Protein AF-A0A1Y5KCR0-F1 (afdb_monomer_lite)

pLDDT: mean 79.41, std 14.23, range [25.64, 94.62]

Secondary structure (DSSP, 8-state):
--TT-SHHHHHHHHHHHHHHHHHHHHHHHIIIII---THHHHHHHHHHHHHHHHHHHHHHHHHIIIIISS-GGGGSS--HHHHHHHHHHHHHHHHHHHHHHHHHHHHHHHHHHHHHH-SSPPPHHHHHHHHHHHHHHHHHHHHHHHHHHHHHHHHHHHHHHTS-----TT-----SHHHHHHHHHHHHHHHHHHHHHHHHHHHHHTPPPPHHHHHHHHHHHHHHHHHHHHHHHHHHHHHHHHHHHHHHHHHT--TTPPPPPPP---SSHHHHHHHHHHHHHHHHHHHHHHHHHHHHHHHHHHHHHH-------TTEEEEEEEE-SSSS-SEEEEEEEETTTEEEEEEEEESS-SHHHHHHHHHHHHHHHHH--TTS-HHHHHHHHHHHHTTTS-TT--EEEEEEEEETTTTEEEEEEESSEEEEEEETTEEEEEE--SPPBTSSSPP----EEEE--SSEEEEEEE-------S-----S--PPPPEEEEEEEE-S-----SS--

Foldseek 3Di:
DPPCPFLLNVLLVVLVVLLVVVLVVVLCCCCPVVPDDDPVSVVVNVLSVVLSVQLSVQLSVVSCVQGPPPDDPCPPDPDLVNLVVVLCSLQCVLVVQLVSQLVSSLVSVVVSLCVVLPDDPDDPVSVVVSVLVSLLSNLVSNLVSLVSSLVSLVSSQVVLQPRPNQADPPQQADAPVVVLVVLLVSLVSSLVSVLVSQCVVCVVVVHHRDPVVNVVSNVVSVVSSVVSSVSSVVVLVVLVVVLVVLVVCVVVDDPPDDRDQGRQRHSHPSSVSSNVSSVVVVVVVVVVVVVVVVLVVLLVVLCVLQVPQDDPQDQKDKDKDKDALDSAFLWHWDWADAPQSKIKTKTKGKPDHDDLSNVLSSVLSVCCNPPVYHPDAQQRVQQVSLVVSQVVDDPPMFMWMKIWMQRPVQQKIKIKTEDQKKKWKQDPNDIDIDTHPWHTGNDPDGTPIDIDMDGRAFWMKIKMWGDPDDDDPDDDDDDDDPGPHIIMMMMMTGHRDDDDPDDDD

Radius of gyration: 44.04 Å; chains: 1; bounding box: 104×64×116 Å

Sequence (505 aa):
MSLFSGPGNRLVVLYALILAAVSAGMLLSSKYVVGHEGDELQTLVAVVLAGHAGILLLLCLFTFQRLENRGPEELQHKSMDAELRQWKLLTGFPKQLLWFTFISSMAVAQICHMILLGLPPWSMDTANQYAQSTLSNLTTYLALGLIFYSTARWVLRPFIMELRLYRHEDIRFKSATWSFILAAVCGQVYMLLRLVRYAGTARREGDSPDFVTFAAIGVIVSVVTLIVVYGMSRYLFRDIERLTEGLRELAGFRRGELLRHLPIGSPYEAGELTLAFNALQGRFEREYARLDRDIQLAVQVQQQLLSNLQPALGDWRFNGECRRATEVGGGFYDVIPLDGGRAAIVAGCVTGNGLPSALVMSSVLMLLRSRMQDAATAGEWLTRLDQECKPIMQEDMRVHIGIGMIDNDRETLHVAMAGQMQLLLEHNGSTSGTESGAEPLGRRSPASVTEKIYPLAGACRVTLQMTEGGDVSAGEALDDAMFPEDSSSITACRNGEGKRHEEEQ

Structure (mmCIF, N/CA/C/O backbone):
data_AF-A0A1Y5KCR0-F1
#
_entry.id   AF-A0A1Y5KCR0-F1
#
loop_
_atom_site.group_PDB
_atom_site.id
_atom_site.type_symbol
_atom_site.label_atom_id
_atom_site.label_alt_id
_atom_site.label_comp_id
_atom_site.label_asym_id
_atom_site.label_entity_id
_atom_site.label_seq_id
_atom_site.pdbx_PDB_ins_code
_atom_site.Cartn_x
_atom_site.Cartn_y
_atom_site.Cartn_z
_atom_site.occupancy
_atom_site.B_iso_or_equiv
_atom_site.auth_seq_id
_atom_site.auth_comp_id
_atom_site.auth_asym_id
_atom_site.auth_atom_id
_atom_site.pdbx_PDB_model_num
ATOM 1 N N . MET A 1 1 ? -4.896 -15.343 -32.931 1.00 37.91 1 MET A N 1
ATOM 2 C CA . MET A 1 1 ? -4.347 -13.983 -32.699 1.00 37.91 1 MET A CA 1
ATOM 3 C C . MET A 1 1 ? -3.369 -13.953 -31.503 1.00 37.91 1 MET A C 1
ATOM 5 O O . MET A 1 1 ? -3.253 -12.940 -30.831 1.00 37.91 1 MET A O 1
ATOM 9 N N . SER A 1 2 ? -2.646 -15.056 -31.243 1.00 44.97 2 SER A N 1
ATOM 10 C CA . SER A 1 2 ? -1.798 -15.285 -30.054 1.00 44.97 2 SER A CA 1
ATOM 11 C C . SER A 1 2 ? -0.287 -15.293 -30.341 1.00 44.97 2 SER A C 1
ATOM 13 O O . SER A 1 2 ? 0.502 -15.465 -29.425 1.00 44.97 2 SER A O 1
ATOM 15 N N . LEU A 1 3 ? 0.134 -15.061 -31.590 1.00 34.66 3 LEU A N 1
ATOM 16 C CA . LEU A 1 3 ? 1.551 -15.026 -31.987 1.00 34.66 3 LEU A CA 1
ATOM 17 C C . LEU A 1 3 ? 2.279 -13.719 -31.597 1.00 34.66 3 LEU A C 1
ATOM 19 O O . LEU A 1 3 ? 3.486 -13.632 -31.762 1.00 34.66 3 LEU A O 1
ATOM 23 N N . PHE A 1 4 ? 1.588 -12.716 -31.036 1.00 43.81 4 PHE A N 1
ATOM 24 C CA . PHE A 1 4 ? 2.169 -11.415 -30.642 1.00 43.81 4 PHE A CA 1
ATOM 25 C C . PHE A 1 4 ? 2.034 -11.083 -29.141 1.00 43.81 4 PHE A C 1
ATOM 27 O O . PHE A 1 4 ? 2.251 -9.939 -28.733 1.00 43.81 4 PHE A O 1
ATOM 34 N N . SER A 1 5 ? 1.642 -12.040 -28.294 1.00 61.00 5 SER A N 1
ATOM 35 C CA . SER A 1 5 ? 1.372 -11.758 -26.874 1.00 61.00 5 SER A CA 1
ATOM 36 C C . SER A 1 5 ? 2.635 -11.655 -26.010 1.00 61.00 5 SER A C 1
ATOM 38 O O . SER A 1 5 ? 2.619 -10.926 -25.020 1.00 61.00 5 SER A O 1
ATOM 40 N N . GLY A 1 6 ? 3.725 -12.331 -26.385 1.00 70.44 6 GLY A N 1
ATOM 41 C CA . GLY A 1 6 ? 4.962 -12.372 -25.604 1.00 70.44 6 GLY A CA 1
ATOM 42 C C . GLY A 1 6 ? 5.768 -11.059 -25.624 1.00 70.44 6 GLY A C 1
ATOM 43 O O . GLY A 1 6 ? 5.741 -10.326 -26.620 1.00 70.44 6 GLY A O 1
ATOM 44 N N . PRO A 1 7 ? 6.535 -10.757 -24.555 1.00 79.38 7 PRO A N 1
ATOM 45 C CA . PRO A 1 7 ? 7.378 -9.561 -24.487 1.00 79.38 7 PRO A CA 1
ATOM 46 C C . PRO A 1 7 ? 8.436 -9.523 -25.601 1.00 79.38 7 PRO A C 1
ATOM 48 O O . PRO A 1 7 ? 8.707 -8.451 -26.140 1.00 79.38 7 PRO A O 1
ATOM 51 N N . GLY A 1 8 ? 8.988 -10.682 -25.987 1.00 81.44 8 GLY A N 1
ATOM 52 C CA . GLY A 1 8 ? 9.976 -10.809 -27.065 1.00 81.44 8 GLY A CA 1
ATOM 53 C C . GLY A 1 8 ? 9.437 -10.352 -28.422 1.00 81.44 8 GLY A C 1
ATOM 54 O O . GLY A 1 8 ? 10.036 -9.491 -29.063 1.00 81.44 8 GLY A O 1
ATOM 55 N N . ASN A 1 9 ? 8.252 -10.822 -28.817 1.00 82.94 9 ASN A N 1
ATOM 56 C CA . ASN A 1 9 ? 7.670 -10.485 -30.122 1.00 82.94 9 ASN A CA 1
ATOM 57 C C . ASN A 1 9 ? 7.330 -8.995 -30.246 1.00 82.94 9 ASN A C 1
ATOM 59 O O . ASN A 1 9 ? 7.557 -8.396 -31.297 1.00 82.94 9 ASN A O 1
ATOM 63 N N . ARG A 1 10 ? 6.858 -8.362 -29.161 1.00 85.69 10 ARG A N 1
ATOM 64 C CA . ARG A 1 10 ? 6.627 -6.906 -29.137 1.00 85.69 10 ARG A CA 1
ATOM 65 C C . ARG A 1 10 ? 7.921 -6.119 -29.342 1.00 85.69 10 ARG A C 1
ATOM 67 O O . ARG A 1 10 ? 7.921 -5.128 -30.068 1.00 85.69 10 ARG A O 1
ATOM 74 N N . LEU A 1 11 ? 9.016 -6.566 -28.726 1.00 87.56 11 LEU A N 1
ATOM 75 C CA . LEU A 1 11 ? 10.331 -5.947 -28.890 1.00 87.56 11 LEU A CA 1
ATOM 76 C C . LEU A 1 11 ? 10.858 -6.092 -30.317 1.00 87.56 11 LEU A C 1
ATOM 78 O O . LEU A 1 11 ? 11.296 -5.101 -30.888 1.00 87.56 11 LEU A O 1
ATOM 82 N N . VAL A 1 12 ? 10.755 -7.282 -30.913 1.00 88.88 12 VAL A N 1
ATOM 83 C CA . VAL A 1 12 ? 11.225 -7.545 -32.285 1.00 88.88 12 VAL A CA 1
ATOM 84 C C . VAL A 1 12 ? 10.541 -6.631 -33.305 1.00 88.88 12 VAL A C 1
ATOM 86 O O . VAL A 1 12 ? 11.217 -6.029 -34.140 1.00 88.88 12 VAL A O 1
ATOM 89 N N . VAL A 1 13 ? 9.218 -6.459 -33.202 1.00 89.06 13 VAL A N 1
ATOM 90 C CA . VAL A 1 13 ? 8.469 -5.536 -34.074 1.00 89.06 13 VAL A CA 1
ATOM 91 C C . VAL A 1 13 ? 8.974 -4.099 -33.915 1.00 89.06 13 VAL A C 1
ATOM 93 O O . VAL A 1 13 ? 9.194 -3.403 -34.905 1.00 89.06 13 VAL A O 1
ATOM 96 N N . LEU A 1 14 ? 9.210 -3.656 -32.679 1.00 89.19 14 LEU A N 1
ATOM 97 C CA . LEU A 1 14 ? 9.717 -2.310 -32.413 1.00 89.19 14 LEU A CA 1
ATOM 98 C C . LEU A 1 14 ? 11.161 -2.122 -32.889 1.00 89.19 14 LEU A C 1
ATOM 100 O O . LEU A 1 14 ? 11.479 -1.051 -33.402 1.00 89.19 14 LEU A O 1
ATOM 104 N N . TYR A 1 15 ? 12.019 -3.142 -32.795 1.00 91.94 15 TYR A N 1
ATOM 105 C CA . TYR A 1 15 ? 13.370 -3.089 -33.358 1.00 91.94 15 TYR A CA 1
ATOM 106 C C . 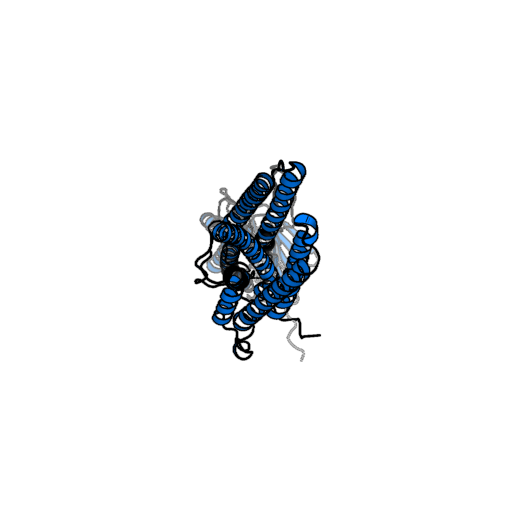TYR A 1 15 ? 13.337 -2.857 -34.863 1.00 91.94 15 TYR A C 1
ATOM 108 O O . TYR A 1 15 ? 14.038 -1.972 -35.352 1.00 91.94 15 TYR A O 1
ATOM 116 N N . ALA A 1 16 ? 12.492 -3.601 -35.581 1.00 89.81 16 ALA A N 1
ATOM 117 C CA . ALA A 1 16 ? 12.332 -3.449 -37.021 1.00 89.81 16 ALA A CA 1
ATOM 118 C C . ALA A 1 16 ? 11.836 -2.042 -37.392 1.00 89.81 16 ALA A C 1
ATOM 120 O O . ALA A 1 16 ? 12.408 -1.410 -38.277 1.00 89.81 16 ALA A O 1
ATOM 121 N N . LEU A 1 17 ? 10.832 -1.516 -36.680 1.00 90.56 17 LEU A N 1
ATOM 122 C CA . LEU A 1 17 ? 10.302 -0.167 -36.921 1.00 90.56 17 LEU A CA 1
ATOM 123 C C . LEU A 1 17 ? 11.338 0.931 -36.646 1.00 90.56 17 LEU A C 1
ATOM 125 O O . LEU A 1 17 ? 11.496 1.845 -37.454 1.00 90.56 17 LEU A O 1
ATOM 129 N N . ILE A 1 18 ? 12.064 0.837 -35.529 1.00 88.56 18 ILE A N 1
ATOM 130 C CA . ILE A 1 18 ? 13.088 1.820 -35.156 1.00 88.56 18 ILE A CA 1
ATOM 131 C C . ILE A 1 18 ? 14.251 1.780 -36.155 1.00 88.56 18 ILE A C 1
ATOM 133 O O . ILE A 1 18 ? 14.658 2.830 -36.645 1.00 88.56 18 ILE A O 1
ATOM 137 N N . LEU A 1 19 ? 14.759 0.594 -36.509 1.00 88.31 19 LEU A N 1
ATOM 138 C CA . LEU A 1 19 ? 15.845 0.461 -37.490 1.00 88.31 19 LEU A CA 1
ATOM 139 C C . LEU A 1 19 ? 15.413 0.916 -38.888 1.00 88.31 19 LEU A C 1
ATOM 141 O O . LEU A 1 19 ? 16.214 1.536 -39.585 1.00 88.31 19 LEU A O 1
ATOM 145 N N . ALA A 1 20 ? 14.162 0.671 -39.290 1.00 86.81 20 ALA A N 1
ATOM 146 C CA . ALA A 1 20 ? 13.624 1.174 -40.552 1.00 86.81 20 ALA A CA 1
ATOM 147 C C . ALA A 1 20 ? 13.562 2.709 -40.570 1.00 86.81 20 ALA A C 1
ATOM 149 O O . ALA A 1 20 ? 14.002 3.327 -41.539 1.00 86.81 20 ALA A O 1
ATOM 150 N N . ALA A 1 21 ? 13.093 3.332 -39.483 1.00 83.75 21 ALA A N 1
ATOM 151 C CA . ALA A 1 21 ? 13.064 4.787 -39.350 1.00 83.75 21 ALA A CA 1
ATOM 152 C C . ALA A 1 21 ? 14.477 5.397 -39.363 1.00 83.75 21 ALA A C 1
ATOM 154 O O . ALA A 1 21 ? 14.711 6.401 -40.036 1.00 83.75 21 ALA A O 1
ATOM 155 N N . VAL A 1 22 ? 15.434 4.769 -38.670 1.00 84.00 22 VAL A N 1
ATOM 156 C CA . VAL A 1 22 ? 16.845 5.190 -38.671 1.00 84.00 22 VAL A CA 1
ATOM 157 C C . VAL A 1 22 ? 17.453 5.054 -40.065 1.00 84.00 22 VAL A C 1
ATOM 159 O O . VAL A 1 22 ? 18.059 6.007 -40.548 1.00 84.00 22 VAL A O 1
ATOM 162 N N . SER A 1 23 ? 17.228 3.928 -40.745 1.00 83.81 23 SER A N 1
ATOM 163 C CA . SER A 1 23 ? 17.710 3.703 -42.114 1.00 83.81 23 SER A CA 1
ATOM 164 C C . SER A 1 23 ? 17.145 4.752 -43.071 1.00 83.81 23 SER A C 1
ATOM 166 O O . SER A 1 23 ? 17.901 5.388 -43.800 1.00 83.81 23 SER A O 1
ATOM 168 N N . ALA A 1 24 ? 15.834 5.010 -43.022 1.00 80.19 24 ALA A N 1
ATOM 169 C CA . ALA A 1 24 ? 15.195 6.044 -43.831 1.00 80.19 24 ALA A CA 1
ATOM 170 C C . ALA A 1 24 ? 15.790 7.435 -43.555 1.00 80.19 24 ALA A C 1
ATOM 172 O O . ALA A 1 24 ? 16.107 8.163 -44.495 1.00 80.19 24 ALA A O 1
ATOM 173 N N . GLY A 1 25 ? 16.008 7.781 -42.282 1.00 74.56 25 GLY A N 1
ATOM 174 C CA . GLY A 1 25 ? 16.645 9.036 -41.884 1.00 74.56 25 GLY A CA 1
ATOM 175 C C . GLY A 1 25 ? 18.083 9.174 -42.395 1.00 74.56 25 GLY A C 1
ATOM 176 O O . GLY A 1 25 ? 18.458 10.241 -42.883 1.00 74.56 25 GLY A O 1
ATOM 177 N N . MET A 1 26 ? 18.879 8.101 -42.341 1.00 75.00 26 MET A N 1
ATOM 178 C CA . MET A 1 26 ? 20.247 8.088 -42.874 1.00 75.00 26 MET A CA 1
ATOM 179 C C . MET A 1 26 ? 20.267 8.266 -44.397 1.00 75.00 26 MET A C 1
ATOM 181 O O . MET A 1 26 ? 21.070 9.048 -44.904 1.00 75.00 26 MET A O 1
ATOM 185 N N . LEU A 1 27 ? 19.359 7.607 -45.121 1.00 76.19 27 LEU A N 1
ATOM 186 C CA . LEU A 1 27 ? 19.259 7.710 -46.581 1.00 76.19 27 LEU A CA 1
ATOM 187 C C . LEU A 1 27 ? 18.767 9.089 -47.039 1.00 76.19 27 LEU A C 1
ATOM 189 O O . LEU A 1 27 ? 19.329 9.664 -47.969 1.00 76.19 27 LEU A O 1
ATOM 193 N N . LEU A 1 28 ? 17.768 9.652 -46.351 1.00 71.56 28 LEU A N 1
ATOM 194 C CA . LEU A 1 28 ? 17.304 11.024 -46.575 1.00 71.56 28 LEU A CA 1
ATOM 195 C C . LEU A 1 28 ? 18.429 12.031 -46.326 1.00 71.56 28 LEU A C 1
ATOM 197 O O . LEU A 1 28 ? 18.656 12.915 -47.148 1.00 71.56 28 LEU A O 1
ATOM 201 N N . SER A 1 29 ? 19.169 11.869 -45.226 1.00 67.50 29 SER A N 1
ATOM 202 C CA . SER A 1 29 ? 20.316 12.725 -44.927 1.00 67.50 29 SER A CA 1
ATOM 203 C C . SER A 1 29 ? 21.402 12.606 -45.994 1.00 67.50 29 SER A C 1
ATOM 205 O O . SER A 1 29 ? 21.950 13.620 -46.407 1.00 67.50 29 SER A O 1
ATOM 207 N N . SER A 1 30 ? 21.723 11.402 -46.463 1.00 67.44 30 SER A N 1
ATOM 208 C CA . SER A 1 30 ? 22.739 11.222 -47.503 1.00 67.44 30 SER A CA 1
ATOM 209 C C . SER A 1 30 ? 22.331 11.878 -48.825 1.00 67.44 30 SER A C 1
ATOM 211 O O . SER A 1 30 ? 23.123 12.620 -49.403 1.00 67.44 30 SER A O 1
ATOM 213 N N . LYS A 1 31 ? 21.079 11.685 -49.256 1.00 69.19 31 LYS A N 1
ATOM 214 C CA . LYS A 1 31 ? 20.574 12.244 -50.513 1.00 69.19 31 LYS A CA 1
ATOM 215 C C . LYS A 1 31 ? 20.483 13.772 -50.488 1.00 69.19 31 LYS A C 1
ATOM 217 O O . LYS A 1 31 ? 20.908 14.418 -51.436 1.00 69.19 31 LYS A O 1
ATOM 222 N N . TYR A 1 32 ? 19.921 14.349 -49.425 1.00 63.19 32 TYR A N 1
ATOM 223 C CA . TYR A 1 32 ? 19.581 15.778 -49.394 1.00 63.19 32 TYR A CA 1
ATOM 224 C C . TYR A 1 32 ? 20.614 16.667 -48.694 1.00 63.19 32 TYR A C 1
ATOM 226 O O . TYR A 1 32 ? 20.618 17.867 -48.939 1.00 63.19 32 TYR A O 1
ATOM 234 N N . VAL A 1 33 ? 21.465 16.114 -47.821 1.00 58.00 33 VAL A N 1
ATOM 235 C CA . VAL A 1 33 ? 22.471 16.895 -47.071 1.00 58.00 33 VAL A CA 1
ATOM 236 C C . VAL A 1 33 ? 23.876 16.701 -47.634 1.00 58.00 33 VAL A C 1
ATOM 238 O O . VAL A 1 33 ? 24.657 17.641 -47.624 1.00 58.00 33 VAL A O 1
ATOM 241 N N . VAL A 1 34 ? 24.210 15.497 -48.114 1.00 59.44 34 VAL A N 1
ATOM 242 C CA . VAL A 1 34 ? 25.560 15.179 -48.629 1.00 59.44 34 VAL A CA 1
ATOM 243 C C . VAL A 1 34 ? 25.614 15.204 -50.163 1.00 59.44 34 VAL A C 1
ATOM 245 O O . VAL A 1 34 ? 26.695 15.300 -50.727 1.00 59.44 34 VAL A O 1
ATOM 248 N N . GLY A 1 35 ? 24.469 15.127 -50.851 1.00 60.06 35 GLY A N 1
ATOM 249 C CA . GLY A 1 35 ? 24.394 15.278 -52.309 1.00 60.06 35 GLY A CA 1
ATOM 250 C C . GLY A 1 35 ? 24.935 14.091 -53.115 1.00 60.06 35 GLY A C 1
ATOM 251 O O . GLY A 1 35 ? 25.392 14.286 -54.234 1.00 60.06 35 GLY A O 1
ATOM 252 N N . HIS A 1 36 ? 24.915 12.866 -52.571 1.00 69.56 36 HIS A N 1
ATOM 253 C CA . HIS A 1 36 ? 25.291 11.670 -53.345 1.00 69.56 36 HIS A CA 1
ATOM 254 C C . HIS A 1 36 ? 24.271 11.393 -54.468 1.00 69.56 36 HIS A C 1
ATOM 256 O O . HIS A 1 36 ? 23.070 11.291 -54.199 1.00 69.56 36 HIS A O 1
ATOM 262 N N . GLU A 1 37 ? 24.748 11.188 -55.700 1.00 69.12 37 GLU A N 1
ATOM 263 C CA . GLU A 1 37 ? 23.933 10.874 -56.886 1.00 69.12 37 GLU A CA 1
ATOM 264 C C . GLU A 1 37 ? 24.413 9.588 -57.596 1.00 69.12 37 GLU A C 1
ATOM 266 O O . GLU A 1 37 ? 25.559 9.167 -57.459 1.00 69.12 37 GLU A O 1
ATOM 271 N N . GLY A 1 38 ? 23.526 8.936 -58.359 1.00 73.75 38 GLY A N 1
ATOM 272 C CA . GLY A 1 38 ? 23.877 7.783 -59.205 1.00 73.75 38 GLY A CA 1
ATOM 273 C C . GLY A 1 38 ? 24.263 6.499 -58.447 1.00 73.75 38 GLY A C 1
ATOM 274 O O . GLY A 1 38 ? 23.586 6.097 -57.496 1.00 73.75 38 GLY A O 1
ATOM 275 N N . ASP A 1 39 ? 25.331 5.831 -58.899 1.00 72.06 39 ASP A N 1
ATOM 276 C CA . ASP A 1 39 ? 25.795 4.518 -58.402 1.00 72.06 39 ASP A CA 1
ATOM 277 C C . ASP A 1 39 ? 26.316 4.550 -56.952 1.00 72.06 39 ASP A C 1
ATOM 279 O O . ASP A 1 39 ? 26.211 3.556 -56.221 1.00 72.06 39 ASP A O 1
ATOM 283 N N . GLU A 1 40 ? 26.821 5.697 -56.488 1.00 69.31 40 GLU A N 1
ATOM 284 C CA . GLU A 1 40 ? 27.283 5.868 -55.104 1.00 69.31 40 GLU A CA 1
ATOM 285 C C . GLU A 1 40 ? 26.123 5.770 -54.106 1.00 69.31 40 GLU A C 1
ATOM 287 O O . GLU A 1 40 ? 26.243 5.126 -53.059 1.00 69.31 40 GLU A O 1
ATOM 292 N N . LEU A 1 41 ? 24.960 6.331 -54.457 1.00 74.25 41 LEU A N 1
ATOM 293 C CA . LEU A 1 41 ? 23.759 6.246 -53.631 1.00 74.25 41 LEU A CA 1
ATOM 294 C C . LEU A 1 41 ? 23.221 4.807 -53.579 1.00 74.25 41 LEU A C 1
ATOM 296 O O . LEU A 1 41 ? 22.807 4.353 -52.513 1.00 74.25 41 LEU A O 1
ATOM 300 N N . GLN A 1 42 ? 23.259 4.066 -54.694 1.00 78.19 42 GLN A N 1
ATOM 301 C CA . GLN A 1 42 ? 22.817 2.664 -54.726 1.00 78.19 42 GLN A CA 1
ATOM 302 C C . GLN A 1 42 ? 23.704 1.765 -53.859 1.00 78.19 42 GLN A C 1
ATOM 304 O O . GLN A 1 42 ? 23.197 0.957 -53.074 1.00 78.19 42 GLN A O 1
ATOM 309 N N . THR A 1 43 ? 25.022 1.951 -53.947 1.00 78.56 43 THR A N 1
ATOM 310 C CA . THR A 1 43 ? 25.995 1.208 -53.137 1.00 78.56 43 THR A CA 1
ATOM 311 C C . THR A 1 43 ? 25.812 1.513 -51.649 1.00 78.56 43 THR A C 1
ATOM 313 O O . THR A 1 43 ? 25.761 0.597 -50.825 1.00 78.56 43 THR A O 1
ATOM 316 N N . LEU A 1 44 ? 25.616 2.787 -51.292 1.00 75.00 44 LEU A N 1
ATOM 317 C CA . LEU A 1 44 ? 25.359 3.198 -49.912 1.00 75.00 44 LEU A CA 1
ATOM 318 C C . LEU A 1 44 ? 24.046 2.618 -49.363 1.00 75.00 44 LEU A C 1
ATOM 320 O O . LEU A 1 44 ? 24.023 2.122 -48.236 1.00 75.00 44 LEU A O 1
ATOM 324 N N . VAL A 1 45 ? 22.967 2.634 -50.153 1.00 81.25 45 VAL A N 1
ATOM 325 C CA . VAL A 1 45 ? 21.674 2.033 -49.777 1.00 81.25 45 VAL A CA 1
ATOM 326 C C . VAL A 1 45 ? 21.836 0.547 -49.467 1.00 81.25 45 VAL A C 1
ATOM 328 O O . VAL A 1 45 ? 21.370 0.090 -48.420 1.00 81.25 45 VAL A O 1
ATOM 331 N N . ALA A 1 46 ? 22.528 -0.198 -50.333 1.00 82.69 46 ALA A N 1
ATOM 332 C CA . ALA A 1 46 ? 22.757 -1.626 -50.140 1.00 82.69 46 ALA A CA 1
ATOM 333 C C . ALA A 1 46 ? 23.544 -1.911 -48.849 1.00 82.69 46 ALA A C 1
ATOM 335 O O . ALA A 1 46 ? 23.142 -2.770 -48.061 1.00 82.69 46 ALA A O 1
ATOM 336 N N . VAL A 1 47 ? 24.614 -1.152 -48.586 1.00 81.31 47 VAL A N 1
ATOM 337 C CA . VAL A 1 47 ? 25.446 -1.310 -47.380 1.00 81.31 47 VAL A CA 1
ATOM 338 C C . VAL A 1 47 ? 24.671 -0.963 -46.104 1.00 81.31 47 VAL A C 1
ATOM 340 O O . VAL A 1 47 ? 24.740 -1.707 -45.123 1.00 81.31 47 VAL A O 1
ATOM 343 N N . VAL A 1 48 ? 23.901 0.132 -46.104 1.00 80.44 48 VAL A N 1
ATOM 344 C CA . VAL A 1 48 ? 23.104 0.557 -44.939 1.00 80.44 48 VAL A CA 1
ATOM 345 C C . VAL A 1 48 ? 22.030 -0.478 -44.613 1.00 80.44 48 VAL A C 1
ATOM 347 O O . VAL A 1 48 ? 21.909 -0.875 -43.451 1.00 80.44 48 VAL A O 1
ATOM 350 N N . LEU A 1 49 ? 21.283 -0.950 -45.614 1.00 85.88 49 LEU A N 1
ATOM 351 C CA . LEU A 1 49 ? 20.233 -1.952 -45.414 1.00 85.88 49 LEU A CA 1
ATOM 352 C C . LEU A 1 49 ? 20.807 -3.299 -44.960 1.00 85.88 49 LEU A C 1
ATOM 354 O O . LEU A 1 49 ? 20.276 -3.889 -44.019 1.00 85.88 49 LEU A O 1
ATOM 358 N N . ALA A 1 50 ? 21.912 -3.758 -45.557 1.00 86.88 50 ALA A N 1
ATOM 359 C CA . ALA A 1 50 ? 22.581 -4.994 -45.147 1.00 86.88 50 ALA A CA 1
ATOM 360 C C . ALA A 1 50 ? 23.099 -4.913 -43.700 1.00 86.88 50 ALA A C 1
ATOM 362 O O . ALA A 1 50 ? 22.883 -5.834 -42.909 1.00 86.88 50 ALA A O 1
ATOM 363 N N . GLY A 1 51 ? 23.714 -3.786 -43.321 1.00 85.56 51 GLY A N 1
ATOM 364 C CA . GLY A 1 51 ? 24.178 -3.547 -41.953 1.00 85.56 51 GLY A CA 1
ATOM 365 C C . GLY A 1 51 ? 23.036 -3.553 -40.930 1.00 85.56 51 GLY A C 1
ATOM 366 O O . GLY A 1 51 ? 23.121 -4.242 -39.913 1.00 85.56 51 GLY A O 1
ATOM 367 N N . HIS A 1 52 ? 21.934 -2.850 -41.213 1.00 88.19 52 HIS A N 1
ATOM 368 C CA . HIS A 1 52 ? 20.768 -2.803 -40.320 1.00 88.19 52 HIS A CA 1
ATOM 369 C C . HIS A 1 52 ? 20.027 -4.145 -40.246 1.00 88.19 52 HIS A C 1
ATOM 371 O O . HIS A 1 52 ? 19.547 -4.506 -39.171 1.00 88.19 52 HIS A O 1
ATOM 377 N N . ALA A 1 53 ? 19.979 -4.916 -41.337 1.00 89.50 53 ALA A N 1
ATOM 378 C CA . ALA A 1 53 ? 19.449 -6.279 -41.326 1.00 89.50 53 ALA A CA 1
ATOM 379 C C . ALA A 1 53 ? 20.290 -7.207 -40.431 1.00 89.50 53 ALA A C 1
ATOM 381 O O . ALA A 1 53 ? 19.732 -7.968 -39.637 1.00 89.50 53 ALA A O 1
ATOM 382 N N . GLY A 1 54 ? 21.622 -7.094 -40.490 1.00 90.06 54 GLY A N 1
ATOM 383 C CA . GLY A 1 54 ? 22.530 -7.808 -39.588 1.00 90.06 54 GLY A CA 1
ATOM 384 C C . GLY A 1 54 ? 22.310 -7.438 -38.117 1.00 90.06 54 GLY A C 1
ATOM 385 O O . GLY A 1 54 ? 22.188 -8.322 -37.268 1.00 90.06 54 GLY A O 1
ATOM 386 N N . ILE A 1 55 ? 22.178 -6.141 -37.814 1.00 90.94 55 ILE A N 1
ATOM 387 C CA . ILE A 1 55 ? 21.871 -5.656 -36.457 1.00 90.94 55 ILE A CA 1
ATOM 388 C C . ILE A 1 55 ? 20.515 -6.193 -35.980 1.00 90.94 55 ILE A C 1
ATOM 390 O O . ILE A 1 55 ? 20.419 -6.691 -34.859 1.00 90.94 55 ILE A O 1
ATOM 394 N N . LEU A 1 56 ? 19.477 -6.149 -36.821 1.00 92.94 56 LEU A N 1
ATOM 395 C CA . LEU A 1 56 ? 18.153 -6.673 -36.482 1.00 92.94 56 LEU A CA 1
ATOM 396 C C . LEU A 1 56 ? 18.217 -8.163 -36.119 1.00 92.94 56 LEU A C 1
ATOM 398 O O . LEU A 1 56 ? 17.649 -8.564 -35.103 1.00 92.94 56 LEU A O 1
ATOM 402 N N . LEU A 1 57 ? 18.942 -8.970 -36.900 1.00 93.44 57 LEU A N 1
ATOM 403 C CA . LEU A 1 57 ? 19.118 -10.399 -36.633 1.00 93.44 57 LEU A CA 1
ATOM 404 C C . LEU A 1 57 ? 19.835 -10.642 -35.297 1.00 93.44 57 LEU A C 1
ATOM 406 O O . LEU A 1 57 ? 19.380 -11.466 -34.500 1.00 93.44 57 LEU A O 1
ATOM 410 N N . LEU A 1 58 ? 20.902 -9.888 -35.012 1.00 93.81 58 LEU A N 1
ATOM 411 C CA . LEU A 1 58 ? 21.618 -9.963 -33.734 1.00 93.81 58 LEU A CA 1
ATOM 412 C C . LEU A 1 58 ? 20.712 -9.602 -32.548 1.00 93.81 58 LEU A C 1
ATOM 414 O O . LEU A 1 58 ? 20.724 -10.302 -31.535 1.00 93.81 58 LEU A O 1
ATOM 418 N N . LEU A 1 59 ? 19.901 -8.547 -32.670 1.00 92.88 59 LEU A N 1
ATOM 419 C CA . LEU A 1 59 ? 18.958 -8.130 -31.626 1.00 92.88 59 LEU A CA 1
ATOM 420 C C . LEU A 1 59 ? 17.848 -9.162 -31.396 1.00 92.88 59 LEU A C 1
ATOM 422 O O . LEU A 1 59 ? 17.475 -9.413 -30.244 1.00 92.88 59 LEU A O 1
ATOM 426 N N . CYS A 1 60 ? 17.343 -9.782 -32.465 1.00 91.50 60 CYS A N 1
ATOM 427 C CA . CYS A 1 60 ? 16.354 -10.856 -32.376 1.00 91.50 60 CYS A CA 1
ATOM 428 C C . CYS A 1 60 ? 16.936 -12.075 -31.653 1.00 91.50 60 CYS A C 1
ATOM 430 O O . CYS A 1 60 ? 16.340 -12.546 -30.686 1.00 91.50 60 CYS A O 1
ATOM 432 N N . LEU A 1 61 ? 18.130 -12.529 -32.053 1.00 91.69 61 LEU A N 1
ATOM 433 C CA . LEU A 1 61 ? 18.809 -13.663 -31.422 1.00 91.69 61 LEU A CA 1
ATOM 434 C C . LEU A 1 61 ? 19.089 -13.396 -29.937 1.00 91.69 61 LEU A C 1
ATOM 436 O O . LEU A 1 61 ? 18.797 -14.237 -29.085 1.00 91.69 61 LEU A O 1
ATOM 440 N N . PHE A 1 62 ? 19.600 -12.204 -29.619 1.00 91.94 62 PHE A N 1
ATOM 441 C CA . PHE A 1 62 ? 19.860 -11.776 -28.247 1.00 91.94 62 PHE A CA 1
ATOM 442 C C . PHE A 1 62 ? 18.587 -11.782 -27.389 1.00 91.94 62 PHE A C 1
ATOM 444 O O . PHE A 1 62 ? 18.594 -12.262 -26.252 1.00 91.94 62 PHE A O 1
ATOM 451 N N . THR A 1 63 ? 17.480 -11.277 -27.938 1.00 90.38 63 THR A N 1
ATOM 452 C CA . THR A 1 63 ? 16.191 -11.211 -27.236 1.00 90.38 63 THR A CA 1
ATOM 453 C C . THR A 1 63 ? 15.600 -12.604 -27.028 1.00 90.38 63 THR A C 1
ATOM 455 O O . THR A 1 63 ? 15.187 -12.914 -25.911 1.00 90.38 63 THR A O 1
ATOM 458 N N . PHE A 1 64 ? 15.635 -13.466 -28.046 1.00 87.25 64 PHE A N 1
ATOM 459 C CA . PHE A 1 64 ? 15.153 -14.847 -27.969 1.00 87.25 64 PHE A CA 1
ATOM 460 C C . PHE A 1 64 ? 15.904 -15.657 -26.899 1.00 87.25 64 PHE A C 1
ATOM 462 O O . PHE A 1 64 ? 15.289 -16.255 -26.014 1.00 87.25 64 PHE A O 1
ATOM 469 N N . GLN A 1 65 ? 17.242 -15.596 -26.898 1.00 86.50 65 GLN A N 1
ATOM 470 C CA . GLN A 1 65 ? 18.078 -16.297 -25.913 1.00 86.50 65 GLN A CA 1
ATOM 471 C C . GLN A 1 65 ? 17.818 -15.850 -24.468 1.00 86.50 65 GLN A C 1
ATOM 473 O O . GLN A 1 65 ? 17.969 -16.644 -23.538 1.00 86.50 65 GLN A O 1
ATOM 478 N N . ARG A 1 66 ? 17.456 -14.579 -24.260 1.00 86.00 66 ARG A N 1
ATOM 479 C CA . ARG A 1 66 ? 17.266 -14.000 -22.923 1.00 86.00 66 ARG A CA 1
ATOM 480 C C . ARG A 1 66 ? 15.835 -14.083 -22.409 1.00 86.00 66 ARG A C 1
ATOM 482 O O . ARG A 1 66 ? 15.677 -14.282 -21.208 1.00 86.00 66 ARG A O 1
ATOM 489 N N . LEU A 1 67 ? 14.830 -13.884 -23.261 1.00 81.75 67 LEU A N 1
ATOM 490 C CA . LEU A 1 67 ? 13.429 -13.759 -22.841 1.00 81.75 67 LEU A CA 1
ATOM 491 C C . LEU A 1 67 ? 12.571 -14.990 -23.157 1.00 81.75 67 LEU A C 1
ATOM 493 O O . LEU A 1 67 ? 11.583 -15.196 -22.461 1.00 81.75 67 LEU A O 1
ATOM 497 N N . GLU A 1 68 ? 12.913 -15.783 -24.175 1.00 71.75 68 GLU A N 1
ATOM 498 C CA . GLU A 1 68 ? 12.001 -16.794 -24.741 1.00 71.75 68 GLU A CA 1
ATOM 499 C C . GLU A 1 68 ? 12.499 -18.234 -24.544 1.00 71.75 68 GLU A C 1
ATOM 501 O O . GLU A 1 68 ? 11.702 -19.150 -24.373 1.00 71.75 68 GLU A O 1
ATOM 506 N N . ASN A 1 69 ? 13.816 -18.440 -24.438 1.00 60.53 69 ASN A N 1
ATOM 507 C CA . ASN A 1 69 ? 14.430 -19.768 -24.306 1.00 60.53 69 ASN A CA 1
ATOM 508 C C . ASN A 1 69 ? 14.373 -20.377 -22.880 1.00 60.53 69 ASN A C 1
ATOM 510 O O . ASN A 1 69 ? 15.233 -21.174 -22.505 1.00 60.53 69 ASN A O 1
ATOM 514 N N . ARG A 1 70 ? 13.393 -19.988 -22.053 1.00 57.38 70 ARG A N 1
ATOM 515 C CA . ARG A 1 70 ? 13.134 -20.591 -20.731 1.00 57.38 70 ARG A CA 1
ATOM 516 C C . ARG A 1 70 ? 11.728 -21.189 -20.739 1.00 57.38 70 ARG A C 1
ATOM 518 O O . ARG A 1 70 ? 10.747 -20.455 -20.773 1.00 57.38 70 ARG A O 1
ATOM 525 N N . GLY A 1 71 ? 11.669 -22.519 -20.825 1.00 45.59 71 GLY A N 1
ATOM 526 C CA . GLY A 1 71 ? 10.483 -23.289 -21.203 1.00 45.59 71 GLY A CA 1
ATOM 527 C C . GLY A 1 71 ? 9.300 -23.267 -20.216 1.00 45.59 71 GLY A C 1
ATOM 528 O O . GLY A 1 71 ? 9.423 -22.801 -19.084 1.00 45.59 71 GLY A O 1
ATOM 529 N N . PRO A 1 72 ? 8.143 -23.808 -20.645 1.00 42.62 72 PRO A N 1
ATOM 530 C CA . PRO A 1 72 ? 6.868 -23.752 -19.923 1.00 42.62 72 PRO A CA 1
ATOM 531 C C . PRO A 1 72 ? 6.776 -24.586 -18.626 1.00 42.62 72 PRO A C 1
ATOM 533 O O . PRO A 1 72 ? 5.794 -24.448 -17.900 1.00 42.62 72 PRO A O 1
ATOM 536 N N . GLU A 1 73 ? 7.772 -25.410 -18.286 1.00 43.44 73 GLU A N 1
ATOM 537 C CA . GLU A 1 73 ? 7.720 -26.304 -17.111 1.00 43.44 73 GLU A CA 1
ATOM 538 C C . GLU A 1 73 ? 8.076 -25.629 -15.766 1.00 43.44 73 GLU A C 1
ATOM 540 O O . GLU A 1 73 ? 7.668 -26.117 -14.717 1.00 43.44 73 GLU A O 1
ATOM 545 N N . GLU A 1 74 ? 8.726 -24.454 -15.750 1.00 47.03 74 GLU A N 1
ATOM 546 C CA . GLU A 1 74 ? 8.993 -23.692 -14.504 1.00 47.03 74 GLU A CA 1
ATOM 547 C C . GLU A 1 74 ? 7.761 -22.903 -13.990 1.00 47.03 74 GLU A C 1
ATOM 549 O O . GLU A 1 74 ? 7.808 -22.283 -12.927 1.00 47.03 74 GLU A O 1
ATOM 554 N N . LEU A 1 75 ? 6.643 -22.901 -14.731 1.00 49.91 75 LEU A N 1
ATOM 555 C CA . LEU A 1 75 ? 5.489 -22.020 -14.492 1.00 49.91 75 LEU A CA 1
ATOM 556 C C . LEU A 1 75 ? 4.347 -22.645 -13.673 1.00 49.91 75 LEU A C 1
ATOM 558 O O . LEU A 1 75 ? 3.428 -21.919 -13.291 1.00 49.91 75 LEU A O 1
ATOM 562 N N . GLN A 1 76 ? 4.380 -23.950 -13.382 1.00 46.69 76 GLN A N 1
ATOM 563 C CA . GLN A 1 76 ? 3.289 -24.626 -12.657 1.00 46.69 76 GLN A CA 1
ATOM 564 C C . GLN A 1 76 ? 3.423 -24.571 -11.126 1.00 46.69 76 GLN A C 1
ATOM 566 O O . GLN A 1 76 ? 2.419 -24.665 -10.422 1.00 46.69 76 GLN A O 1
ATOM 571 N N . HIS A 1 77 ? 4.621 -24.302 -10.599 1.00 48.47 77 HIS A N 1
ATOM 572 C CA . HIS A 1 77 ? 4.853 -23.958 -9.192 1.00 48.47 77 HIS A CA 1
ATOM 573 C C . HIS A 1 77 ? 5.749 -22.720 -9.127 1.00 48.47 77 HIS A C 1
ATOM 575 O O . HIS A 1 77 ? 6.964 -22.825 -8.973 1.00 48.47 77 HIS A O 1
ATOM 581 N N . LYS A 1 78 ? 5.159 -21.527 -9.278 1.00 61.16 78 LYS A N 1
ATOM 582 C CA . LYS A 1 78 ? 5.891 -20.264 -9.113 1.00 61.16 78 LYS A CA 1
ATOM 583 C C . LYS A 1 78 ? 6.280 -20.089 -7.645 1.00 61.16 78 LYS A C 1
ATOM 585 O O . LYS A 1 78 ? 5.565 -19.454 -6.873 1.00 61.16 78 LYS A O 1
ATOM 590 N N . SER A 1 79 ? 7.403 -20.683 -7.248 1.00 73.25 79 SER A N 1
ATOM 591 C CA . SER A 1 79 ? 8.054 -20.309 -5.999 1.00 73.25 79 SER A CA 1
ATOM 592 C C . SER A 1 79 ? 8.410 -18.821 -6.062 1.00 73.25 79 SER A C 1
ATOM 594 O O . SER A 1 79 ? 8.673 -18.276 -7.140 1.00 73.25 79 SER A O 1
ATOM 596 N N . MET A 1 80 ? 8.438 -18.156 -4.908 1.00 73.50 80 MET A N 1
ATOM 597 C CA . MET A 1 80 ? 8.839 -16.747 -4.815 1.00 73.50 80 MET A CA 1
ATOM 598 C C . MET A 1 80 ? 10.218 -16.505 -5.468 1.00 73.50 80 MET A C 1
ATOM 600 O O . MET A 1 80 ? 10.440 -15.476 -6.105 1.00 73.50 80 MET A O 1
ATOM 604 N N . ASP A 1 81 ? 11.116 -17.496 -5.406 1.00 79.06 81 ASP A N 1
ATOM 605 C CA . ASP A 1 81 ? 12.434 -17.455 -6.048 1.00 79.06 81 ASP A CA 1
ATOM 606 C C . ASP A 1 81 ? 12.360 -17.435 -7.578 1.00 79.06 81 ASP A C 1
ATOM 608 O O . ASP A 1 81 ? 13.152 -16.749 -8.232 1.00 79.06 81 ASP A O 1
ATOM 612 N N . ALA A 1 82 ? 11.426 -18.183 -8.172 1.00 79.00 82 ALA A N 1
ATOM 613 C CA . ALA A 1 82 ? 11.217 -18.189 -9.617 1.00 79.00 82 ALA A CA 1
ATOM 614 C C . ALA A 1 82 ? 10.730 -16.813 -10.099 1.00 79.00 82 ALA A C 1
ATOM 616 O O . ALA A 1 82 ? 11.254 -16.277 -11.081 1.00 79.00 82 ALA A O 1
ATOM 617 N N . GLU A 1 83 ? 9.810 -16.190 -9.356 1.00 81.50 83 GLU A N 1
ATOM 618 C CA . GLU A 1 83 ? 9.357 -14.828 -9.647 1.00 81.50 83 GLU A CA 1
ATOM 619 C C . GLU A 1 83 ? 10.471 -13.792 -9.464 1.00 81.50 83 GLU A C 1
ATOM 621 O O . GLU A 1 83 ? 10.621 -12.904 -10.304 1.00 81.50 83 GLU A O 1
ATOM 626 N N . LEU A 1 84 ? 11.323 -13.934 -8.441 1.00 84.25 84 LEU A N 1
ATOM 627 C CA . LEU A 1 84 ? 12.489 -13.066 -8.256 1.00 84.25 84 LEU A CA 1
ATOM 628 C C . LEU A 1 84 ? 13.480 -13.187 -9.420 1.00 84.25 84 LEU A C 1
ATOM 630 O O . LEU A 1 84 ? 14.018 -12.178 -9.891 1.00 84.25 84 LEU A O 1
ATOM 634 N N . ARG A 1 85 ? 13.741 -14.409 -9.903 1.00 84.00 85 ARG A N 1
ATOM 635 C CA . ARG A 1 85 ? 14.596 -14.634 -11.081 1.00 84.00 85 ARG A CA 1
ATOM 636 C C . ARG A 1 85 ? 14.013 -13.950 -12.314 1.00 84.00 85 ARG A C 1
ATOM 638 O O . ARG A 1 85 ? 14.751 -13.261 -13.025 1.00 84.00 85 ARG A O 1
ATOM 645 N N . GLN A 1 86 ? 12.709 -14.093 -12.539 1.00 85.44 86 GLN A N 1
ATOM 646 C CA . GLN A 1 86 ? 12.013 -13.453 -13.653 1.00 85.44 86 GLN A CA 1
ATOM 647 C C . GLN A 1 86 ? 12.044 -11.923 -13.532 1.00 85.44 86 GLN A C 1
ATOM 649 O O . GLN A 1 86 ? 12.366 -11.233 -14.499 1.00 85.44 86 GLN A O 1
ATOM 654 N N . TRP A 1 87 ? 11.822 -11.386 -12.332 1.00 87.62 87 TRP A N 1
ATOM 655 C CA . TRP A 1 87 ? 11.916 -9.957 -12.048 1.00 87.62 87 TRP A CA 1
ATOM 656 C C . TRP A 1 87 ? 13.318 -9.401 -12.337 1.00 87.62 87 TRP A C 1
ATOM 658 O O . TRP A 1 87 ? 13.451 -8.402 -13.049 1.00 87.62 87 TRP A O 1
ATOM 668 N N . LYS A 1 88 ? 14.383 -10.069 -11.866 1.00 87.38 88 LYS A N 1
ATOM 669 C CA . LYS A 1 88 ? 15.787 -9.677 -12.127 1.00 87.38 88 LYS A CA 1
ATOM 670 C C . LYS A 1 88 ? 16.113 -9.689 -13.622 1.00 87.38 88 LYS A C 1
ATOM 672 O O . LYS A 1 88 ? 16.855 -8.834 -14.107 1.00 87.38 88 LYS A O 1
ATOM 677 N N . LEU A 1 89 ? 15.559 -10.655 -14.352 1.00 87.94 89 LEU A N 1
ATOM 678 C CA . LEU A 1 89 ? 15.741 -10.793 -15.792 1.00 87.94 89 LEU A CA 1
ATOM 679 C C . LEU A 1 89 ? 15.048 -9.655 -16.554 1.00 87.94 89 LEU A C 1
ATOM 681 O O . LEU A 1 89 ? 15.709 -8.967 -17.331 1.00 87.94 89 LEU A O 1
ATOM 685 N N . LEU A 1 90 ? 13.765 -9.400 -16.284 1.00 88.50 90 LEU A N 1
ATOM 686 C CA . LEU A 1 90 ? 12.984 -8.359 -16.965 1.00 88.50 90 LEU A CA 1
ATOM 687 C C . LEU A 1 90 ? 13.481 -6.943 -16.642 1.00 88.50 90 LEU A C 1
ATOM 689 O O . LEU A 1 90 ? 13.595 -6.108 -17.536 1.00 88.50 90 LEU A O 1
ATOM 693 N N . THR A 1 91 ? 13.833 -6.671 -15.384 1.00 87.75 91 THR A N 1
ATOM 694 C CA . THR A 1 91 ? 14.354 -5.356 -14.971 1.00 87.75 91 THR A CA 1
ATOM 695 C C . THR A 1 91 ? 15.794 -5.114 -15.433 1.00 87.75 91 THR A C 1
ATOM 697 O O . THR A 1 91 ? 16.178 -3.973 -15.698 1.00 87.75 91 THR A O 1
ATOM 700 N N . GLY A 1 92 ? 16.602 -6.173 -15.569 1.00 87.25 92 GLY A N 1
ATOM 701 C CA . GLY A 1 92 ? 17.984 -6.096 -16.047 1.00 87.25 92 GLY A CA 1
ATOM 702 C C . GLY A 1 92 ? 18.127 -6.026 -17.571 1.00 87.25 92 GLY A C 1
ATOM 703 O O . GLY A 1 92 ? 19.106 -5.453 -18.063 1.00 87.25 92 GLY A O 1
ATOM 704 N N . PHE A 1 93 ? 17.167 -6.577 -18.319 1.00 91.00 93 PHE A N 1
ATOM 705 C CA . PHE A 1 93 ? 17.224 -6.705 -19.778 1.00 91.00 93 PHE A CA 1
ATOM 706 C C . PHE A 1 93 ? 17.462 -5.379 -20.527 1.00 91.00 93 PHE A C 1
ATOM 708 O O . PHE A 1 93 ? 18.379 -5.350 -21.349 1.00 91.00 93 PHE A O 1
ATOM 715 N N . PRO A 1 94 ? 16.769 -4.255 -20.231 1.00 89.50 94 PRO A N 1
ATOM 716 C CA . PRO A 1 94 ? 16.974 -2.999 -20.961 1.00 89.50 94 PRO A CA 1
ATOM 717 C C . PRO A 1 94 ? 18.426 -2.506 -20.943 1.00 89.50 94 PRO A C 1
ATOM 719 O O . PRO A 1 94 ? 18.943 -2.034 -21.954 1.00 89.50 94 PRO A O 1
ATOM 722 N N . LYS A 1 95 ? 19.122 -2.651 -19.806 1.00 87.56 95 LYS A N 1
ATOM 723 C CA . LYS A 1 95 ? 20.537 -2.266 -19.691 1.00 87.56 95 LYS A CA 1
ATOM 724 C C . LYS A 1 95 ? 21.429 -3.158 -20.555 1.00 87.56 95 LYS A C 1
ATOM 726 O O . LYS A 1 95 ? 22.379 -2.665 -21.155 1.00 87.56 95 LYS A O 1
ATOM 731 N N . GLN A 1 96 ? 21.155 -4.460 -20.589 1.00 91.81 96 GLN A N 1
ATOM 732 C CA . GLN A 1 96 ? 21.925 -5.393 -21.412 1.00 91.81 96 GLN A CA 1
ATOM 733 C C . GLN A 1 96 ? 21.701 -5.108 -22.901 1.00 91.81 96 GLN A C 1
ATOM 735 O O . GLN A 1 96 ? 22.665 -5.081 -23.660 1.00 91.81 96 GLN A O 1
ATOM 740 N N . LEU A 1 97 ? 20.457 -4.811 -23.287 1.00 92.19 97 LEU A N 1
ATOM 741 C CA . LEU A 1 97 ? 20.087 -4.449 -24.651 1.00 92.19 97 LEU A CA 1
ATOM 742 C C . LEU A 1 97 ? 20.801 -3.178 -25.132 1.00 92.19 97 LEU A C 1
ATOM 744 O O . LEU A 1 97 ? 21.288 -3.158 -26.259 1.00 92.19 97 LEU A O 1
ATOM 748 N N . LEU A 1 98 ? 20.923 -2.150 -24.282 1.00 90.38 98 LEU A N 1
ATOM 749 C CA . LEU A 1 98 ? 21.675 -0.927 -24.596 1.00 90.38 98 LEU A CA 1
ATOM 750 C C . LEU A 1 98 ? 23.113 -1.245 -25.013 1.00 90.38 98 LEU A C 1
ATOM 752 O O . LEU A 1 98 ? 23.542 -0.872 -26.104 1.00 90.38 98 LEU A O 1
ATOM 756 N N . TRP A 1 99 ? 23.851 -1.942 -24.144 1.00 91.06 99 TRP A N 1
ATOM 757 C CA . TRP A 1 99 ? 25.261 -2.250 -24.386 1.00 91.06 99 TRP A CA 1
ATOM 758 C C . TRP A 1 99 ? 25.438 -3.208 -25.555 1.00 91.06 99 TRP A C 1
ATOM 760 O O . TRP A 1 99 ? 26.332 -3.009 -26.373 1.00 91.06 99 TRP A O 1
ATOM 770 N N . PHE A 1 100 ? 24.563 -4.208 -25.670 1.00 94.31 100 PHE A N 1
ATOM 771 C CA . PHE A 1 100 ? 24.588 -5.139 -26.788 1.00 94.31 100 PHE A CA 1
ATOM 772 C C . PHE A 1 100 ? 24.362 -4.417 -28.120 1.00 94.31 100 PHE A C 1
ATOM 774 O O . PHE A 1 100 ? 25.139 -4.617 -29.050 1.00 94.31 100 PHE A O 1
ATOM 781 N N . THR A 1 101 ? 23.369 -3.525 -28.200 1.00 92.31 101 THR A N 1
ATOM 782 C CA . THR A 1 101 ? 23.111 -2.707 -29.399 1.00 92.31 101 THR A CA 1
ATOM 783 C C . THR A 1 101 ? 24.324 -1.854 -29.743 1.00 92.31 101 THR A C 1
ATOM 785 O O . THR A 1 101 ? 24.769 -1.861 -30.887 1.00 92.31 101 THR A O 1
ATOM 788 N N . PHE A 1 102 ? 24.878 -1.142 -28.759 1.00 90.50 102 PHE A N 1
ATOM 789 C CA . PHE A 1 102 ? 26.022 -0.259 -28.968 1.00 90.50 102 PHE A CA 1
ATOM 790 C C . PHE A 1 102 ? 27.238 -1.022 -29.512 1.00 90.50 102 PHE A C 1
ATOM 792 O O . PHE A 1 102 ? 27.789 -0.637 -30.539 1.00 90.50 102 PHE A O 1
ATOM 799 N N . ILE A 1 103 ? 27.617 -2.128 -28.862 1.00 92.25 103 ILE A N 1
ATOM 800 C CA . ILE A 1 103 ? 28.799 -2.922 -29.228 1.00 92.25 103 ILE A CA 1
ATOM 801 C C . ILE A 1 103 ? 28.599 -3.614 -30.579 1.00 92.25 103 ILE A C 1
ATOM 803 O O . ILE A 1 103 ? 29.482 -3.546 -31.432 1.00 92.25 103 ILE A O 1
ATOM 807 N N . SER A 1 104 ? 27.448 -4.259 -30.795 1.00 93.31 104 SER A N 1
ATOM 808 C CA . SER A 1 104 ? 27.171 -4.968 -32.052 1.00 93.31 104 SER A CA 1
ATOM 809 C C . SER A 1 104 ? 27.102 -4.012 -33.242 1.00 93.31 104 SER A C 1
ATOM 811 O O . SER A 1 104 ? 27.733 -4.270 -34.264 1.00 93.31 104 SER A O 1
ATOM 813 N N . SER A 1 105 ? 26.418 -2.875 -33.097 1.00 90.88 105 SER A N 1
ATOM 814 C CA . SER A 1 105 ? 26.308 -1.883 -34.171 1.00 90.88 105 SER A CA 1
ATOM 815 C C . SER A 1 105 ? 27.654 -1.215 -34.461 1.00 90.88 105 SER A C 1
ATOM 817 O O . SER A 1 105 ? 27.994 -1.006 -35.624 1.00 90.88 105 SER A O 1
ATOM 819 N N . MET A 1 106 ? 28.464 -0.950 -33.425 1.00 92.00 106 MET A N 1
ATOM 820 C CA . MET A 1 106 ? 29.856 -0.520 -33.592 1.00 92.00 106 MET A CA 1
ATOM 821 C C . MET A 1 106 ? 30.665 -1.536 -34.393 1.00 92.00 106 MET A C 1
ATOM 823 O O . MET A 1 106 ? 31.285 -1.163 -35.382 1.00 92.00 106 MET A O 1
ATOM 827 N N . ALA A 1 107 ? 30.642 -2.811 -34.002 1.00 91.31 107 ALA A N 1
ATOM 828 C CA . ALA A 1 107 ? 31.406 -3.856 -34.676 1.00 91.31 107 ALA A CA 1
ATOM 829 C C . ALA A 1 107 ? 31.016 -3.983 -36.156 1.00 91.31 107 ALA A C 1
ATOM 831 O O . ALA A 1 107 ? 31.890 -3.964 -37.021 1.00 91.31 107 ALA A O 1
ATOM 832 N N . VAL A 1 108 ? 29.711 -4.030 -36.453 1.00 89.69 108 VAL A N 1
ATOM 833 C CA . VAL A 1 108 ? 29.197 -4.083 -37.831 1.00 89.69 108 VAL A CA 1
ATOM 834 C C . VAL A 1 108 ? 29.665 -2.868 -38.632 1.00 89.69 108 VAL A C 1
ATOM 836 O O . VAL A 1 108 ? 30.179 -3.025 -39.736 1.00 89.69 108 VAL A O 1
ATOM 839 N N . ALA A 1 109 ? 29.567 -1.661 -38.071 1.00 87.06 109 ALA A N 1
ATOM 840 C CA . ALA A 1 109 ? 29.988 -0.447 -38.766 1.00 87.06 109 ALA A CA 1
ATOM 841 C C . ALA A 1 109 ? 31.497 -0.397 -39.043 1.00 87.06 109 ALA A C 1
ATOM 843 O O . ALA A 1 109 ? 31.898 0.054 -40.116 1.00 87.06 109 ALA A O 1
ATOM 844 N N . GLN A 1 110 ? 32.331 -0.875 -38.114 1.00 89.69 110 GLN A N 1
ATOM 845 C CA . GLN A 1 110 ? 33.780 -0.932 -38.325 1.00 89.69 110 GLN A CA 1
ATOM 846 C C . GLN A 1 110 ? 34.163 -1.956 -39.396 1.00 89.69 110 GLN A C 1
ATOM 848 O O . GLN A 1 110 ? 35.004 -1.664 -40.243 1.00 89.69 110 GLN A O 1
ATOM 853 N N . ILE A 1 111 ? 33.496 -3.114 -39.422 1.00 87.19 111 ILE A N 1
ATOM 854 C CA . ILE A 1 111 ? 33.684 -4.117 -40.478 1.00 87.19 111 ILE A CA 1
ATOM 855 C C . ILE A 1 111 ? 33.302 -3.530 -41.841 1.00 87.19 111 ILE A C 1
ATOM 857 O O . ILE A 1 111 ? 34.089 -3.619 -42.781 1.00 87.19 111 ILE A O 1
ATOM 861 N N . CYS A 1 112 ? 32.146 -2.865 -41.945 1.00 83.50 112 CYS A N 1
ATOM 862 C CA . CYS A 1 112 ? 31.738 -2.197 -43.183 1.00 83.50 112 CYS A CA 1
ATOM 863 C C . CYS A 1 112 ? 32.766 -1.147 -43.632 1.00 83.50 112 CYS A C 1
ATOM 865 O O . CYS A 1 112 ? 33.092 -1.082 -44.814 1.00 83.50 112 CYS A O 1
ATOM 867 N N . HIS A 1 113 ? 33.326 -0.363 -42.704 1.00 82.50 113 HIS A N 1
ATOM 868 C CA . HIS A 1 113 ? 34.378 0.601 -43.032 1.00 82.50 113 HIS A CA 1
ATOM 869 C C . HIS A 1 113 ? 35.659 -0.052 -43.542 1.00 82.50 113 HIS A C 1
ATOM 871 O O . HIS A 1 113 ? 36.225 0.438 -44.514 1.00 82.50 113 HIS A O 1
ATOM 877 N N . MET A 1 114 ? 36.104 -1.148 -42.927 1.00 84.06 114 MET A N 1
ATOM 878 C CA . MET A 1 114 ? 37.292 -1.877 -43.381 1.00 84.06 114 MET A CA 1
ATOM 879 C C . MET A 1 114 ? 37.088 -2.516 -44.760 1.00 84.06 114 MET A C 1
ATOM 881 O O . MET A 1 114 ? 38.026 -2.562 -45.550 1.00 84.06 114 MET A O 1
ATOM 885 N N . ILE A 1 115 ? 35.867 -2.966 -45.074 1.00 81.94 115 ILE A N 1
ATOM 886 C CA . ILE A 1 115 ? 35.520 -3.492 -46.404 1.00 81.94 115 ILE A CA 1
ATOM 887 C C . ILE A 1 115 ? 35.536 -2.373 -47.455 1.00 81.94 115 ILE A C 1
ATOM 889 O O . ILE A 1 115 ? 36.062 -2.577 -48.544 1.00 81.94 115 ILE A O 1
ATOM 893 N N . LEU A 1 116 ? 34.990 -1.196 -47.131 1.00 79.75 116 LEU A N 1
ATOM 894 C CA . LEU A 1 116 ? 34.902 -0.068 -48.065 1.00 79.75 116 LEU A CA 1
ATOM 895 C C . LEU A 1 116 ? 36.243 0.649 -48.289 1.00 79.75 116 LEU A C 1
ATOM 897 O O . LEU A 1 116 ? 36.528 1.062 -49.407 1.00 79.75 116 LEU A O 1
ATOM 901 N N . LEU A 1 117 ? 37.054 0.819 -47.240 1.00 81.38 117 LEU A N 1
ATOM 902 C CA . LEU A 1 117 ? 38.315 1.578 -47.289 1.00 81.38 117 LEU A CA 1
ATOM 903 C C . LEU A 1 117 ? 39.553 0.700 -47.543 1.00 81.38 117 LEU A C 1
ATOM 905 O O . LEU A 1 117 ? 40.636 1.232 -47.780 1.00 81.38 117 LEU A O 1
ATOM 909 N N . GLY A 1 118 ? 39.411 -0.628 -47.483 1.00 82.31 118 GLY A N 1
ATOM 910 C CA . GLY A 1 118 ? 40.524 -1.576 -47.546 1.00 82.31 118 GLY A CA 1
ATOM 911 C C . GLY A 1 118 ? 41.311 -1.685 -46.232 1.00 82.31 118 GLY A C 1
ATOM 912 O O . GLY A 1 118 ? 41.166 -0.877 -45.311 1.00 82.31 118 GLY A O 1
ATOM 913 N N . LEU A 1 119 ? 42.161 -2.714 -46.128 1.00 85.75 119 LEU A N 1
ATOM 914 C CA . LEU A 1 119 ? 42.992 -2.948 -44.942 1.00 85.75 119 LEU A CA 1
ATOM 915 C C . LEU A 1 119 ? 44.197 -1.984 -44.898 1.00 85.75 119 LEU A C 1
ATOM 917 O O . LEU A 1 119 ? 44.734 -1.640 -45.951 1.00 85.75 119 LEU A O 1
ATOM 921 N N . PRO A 1 120 ? 44.636 -1.551 -43.699 1.00 84.06 120 PRO A N 1
ATOM 922 C CA . PRO A 1 120 ? 45.794 -0.668 -43.542 1.00 84.06 120 PRO A CA 1
ATOM 923 C C . PRO A 1 120 ? 47.087 -1.292 -44.110 1.00 84.06 120 PRO A C 1
ATOM 925 O O . PRO A 1 120 ? 47.201 -2.521 -44.147 1.00 84.06 120 PRO A O 1
ATOM 928 N N . PRO A 1 121 ? 48.090 -0.476 -44.502 1.00 86.12 121 PRO A N 1
ATOM 929 C CA . PRO A 1 121 ? 48.292 0.930 -44.126 1.00 86.12 121 PRO A CA 1
ATOM 930 C C . PRO A 1 121 ? 47.491 1.939 -44.962 1.00 86.12 121 PRO A C 1
ATOM 932 O O . PRO A 1 121 ? 47.377 1.822 -46.177 1.00 86.12 121 PRO A O 1
ATOM 935 N N . TRP A 1 122 ? 46.965 2.966 -44.291 1.00 87.81 122 TRP A N 1
ATOM 936 C CA . TRP A 1 122 ? 46.154 4.026 -44.896 1.00 87.81 122 TRP A CA 1
ATOM 937 C C . TRP A 1 122 ? 46.950 5.319 -45.096 1.00 87.81 122 TRP A C 1
ATOM 939 O O . TRP A 1 122 ? 47.881 5.608 -44.343 1.00 87.81 122 TRP A O 1
ATOM 949 N N . SER A 1 123 ? 46.543 6.132 -46.076 1.00 91.00 123 SER A N 1
ATOM 950 C CA . SER A 1 123 ? 47.015 7.516 -46.195 1.00 91.00 123 SER A CA 1
ATOM 951 C C . SER A 1 123 ? 46.503 8.364 -45.020 1.00 91.00 123 SER A C 1
ATOM 953 O O . SER A 1 123 ? 45.518 8.007 -44.366 1.00 91.00 123 SER A O 1
ATOM 955 N N . MET A 1 124 ? 47.144 9.508 -44.755 1.00 86.06 124 MET A N 1
ATOM 956 C CA . MET A 1 124 ? 46.718 10.419 -43.681 1.00 86.06 124 MET A CA 1
ATOM 957 C C . MET A 1 124 ? 45.265 10.891 -43.868 1.00 86.06 124 MET A C 1
ATOM 959 O O . MET A 1 124 ? 44.523 11.005 -42.893 1.00 86.06 124 MET A O 1
ATOM 963 N N . ASP A 1 125 ? 44.833 11.093 -45.115 1.00 79.06 125 ASP A N 1
ATOM 964 C CA . ASP A 1 125 ? 43.461 11.491 -45.434 1.00 79.06 125 ASP A CA 1
ATOM 965 C C . ASP A 1 125 ? 42.461 10.367 -45.151 1.00 79.06 125 ASP A C 1
ATOM 967 O O . ASP A 1 125 ? 41.448 10.599 -44.486 1.00 79.06 125 ASP A O 1
ATOM 971 N N . THR A 1 126 ? 42.769 9.132 -45.560 1.00 81.69 126 THR A N 1
ATOM 972 C CA . THR A 1 126 ? 41.926 7.958 -45.288 1.00 81.69 126 THR A CA 1
ATOM 973 C C . THR A 1 126 ? 41.849 7.658 -43.787 1.00 81.69 126 THR A C 1
ATOM 975 O O . THR A 1 126 ? 40.769 7.378 -43.266 1.00 81.69 126 THR A O 1
ATOM 978 N N . ALA A 1 127 ? 42.961 7.794 -43.057 1.00 84.31 127 ALA A N 1
ATOM 979 C CA . ALA A 1 127 ? 42.987 7.638 -41.603 1.00 84.31 127 ALA A CA 1
ATOM 980 C C . ALA A 1 127 ? 42.120 8.695 -40.894 1.00 84.31 127 ALA A C 1
ATOM 982 O O . ALA A 1 127 ? 41.386 8.380 -39.954 1.00 84.31 127 ALA A O 1
ATOM 983 N N . ASN A 1 128 ? 42.149 9.942 -41.371 1.00 79.19 128 ASN A N 1
ATOM 984 C CA . ASN A 1 128 ? 41.327 11.022 -40.831 1.00 79.19 128 ASN A CA 1
ATOM 985 C C . ASN A 1 128 ? 39.831 10.812 -41.132 1.00 79.19 128 ASN A C 1
ATOM 987 O O . ASN A 1 128 ? 38.993 10.990 -40.248 1.00 79.19 128 ASN A O 1
ATOM 991 N N . GLN A 1 129 ? 39.487 10.366 -42.346 1.00 75.81 129 GLN A N 1
ATOM 992 C CA . GLN A 1 129 ? 38.113 9.999 -42.712 1.00 75.81 129 GLN A CA 1
ATOM 993 C C . GLN A 1 129 ? 37.582 8.845 -41.848 1.00 75.81 129 GLN A C 1
ATOM 995 O O . GLN A 1 129 ? 36.466 8.923 -41.326 1.00 75.81 129 GLN A O 1
ATOM 1000 N N . TYR A 1 130 ? 38.394 7.808 -41.624 1.00 83.00 130 TYR A N 1
ATOM 1001 C CA . TYR A 1 130 ? 38.043 6.685 -40.753 1.00 83.00 130 TYR A CA 1
ATOM 1002 C C . TYR A 1 130 ? 37.802 7.127 -39.301 1.00 83.00 130 TYR A C 1
ATOM 1004 O O . TYR A 1 130 ? 36.789 6.758 -38.696 1.00 83.00 130 TYR A O 1
ATOM 1012 N N . ALA A 1 131 ? 38.692 7.957 -38.746 1.00 79.62 131 ALA A N 1
ATOM 1013 C CA . ALA A 1 131 ? 38.556 8.482 -37.387 1.00 79.62 131 ALA A CA 1
ATOM 1014 C C . ALA A 1 131 ? 37.275 9.319 -37.223 1.00 79.62 131 ALA A C 1
ATOM 1016 O O . ALA A 1 131 ? 36.525 9.141 -36.258 1.00 79.62 131 ALA A O 1
ATOM 1017 N N . GLN A 1 132 ? 36.978 10.186 -38.195 1.00 72.56 132 GLN A N 1
ATOM 1018 C CA . GLN A 1 132 ? 35.771 11.014 -38.193 1.00 72.56 132 GLN A CA 1
ATOM 1019 C C . GLN A 1 132 ? 34.490 10.182 -38.303 1.00 72.56 132 GLN A C 1
ATOM 1021 O O . GLN A 1 132 ? 33.526 10.428 -37.570 1.00 72.56 132 GLN A O 1
ATOM 1026 N N . SER A 1 133 ? 34.475 9.172 -39.175 1.00 76.69 133 SER A N 1
ATOM 1027 C CA . SER A 1 133 ? 33.312 8.294 -39.317 1.00 76.69 133 SER A CA 1
ATOM 1028 C C . SER A 1 133 ? 33.083 7.440 -38.069 1.00 76.69 133 SER A C 1
ATOM 1030 O O . SER A 1 133 ? 31.956 7.324 -37.585 1.00 76.69 133 SER A O 1
ATOM 1032 N N . THR A 1 134 ? 34.158 6.930 -37.463 1.00 83.88 134 THR A N 1
ATOM 1033 C CA . THR A 1 134 ? 34.101 6.189 -36.196 1.00 83.88 134 THR A CA 1
ATOM 1034 C C . THR A 1 134 ? 33.480 7.021 -35.078 1.00 83.88 134 THR A C 1
ATOM 1036 O O . THR A 1 134 ? 32.573 6.546 -34.393 1.00 83.88 134 THR A O 1
ATOM 1039 N N . LEU A 1 135 ? 33.903 8.279 -34.929 1.00 78.69 135 LEU A N 1
ATOM 1040 C CA . LEU A 1 135 ? 33.357 9.187 -33.919 1.00 78.69 135 LEU A CA 1
ATOM 1041 C C . LEU A 1 135 ? 31.863 9.475 -34.147 1.00 78.69 135 LEU A C 1
ATOM 1043 O O . LEU A 1 135 ? 31.090 9.541 -33.194 1.00 78.69 135 LEU A O 1
ATOM 1047 N N . SER A 1 136 ? 31.434 9.588 -35.406 1.00 74.19 136 SER A N 1
ATOM 1048 C CA . SER A 1 136 ? 30.022 9.781 -35.759 1.00 74.19 136 SER A CA 1
ATOM 1049 C C . SER A 1 136 ? 29.163 8.533 -35.536 1.00 74.19 136 SER A C 1
ATOM 1051 O O . SER A 1 136 ? 28.002 8.628 -35.129 1.00 74.19 136 SER A O 1
ATOM 1053 N N . ASN A 1 137 ? 29.711 7.355 -35.814 1.00 82.56 137 ASN A N 1
ATOM 1054 C CA . ASN A 1 137 ? 29.029 6.091 -35.574 1.00 82.56 137 ASN A CA 1
ATOM 1055 C C . ASN A 1 137 ? 28.881 5.845 -34.064 1.00 82.56 137 ASN A C 1
ATOM 1057 O O . ASN A 1 137 ? 27.839 5.360 -33.623 1.00 82.56 137 ASN A O 1
ATOM 1061 N N . LEU A 1 138 ? 29.887 6.228 -33.263 1.00 83.56 138 LEU A N 1
ATOM 1062 C CA . LEU A 1 138 ? 29.885 6.084 -31.802 1.00 83.56 138 LEU A CA 1
ATOM 1063 C C . LEU A 1 138 ? 28.656 6.764 -31.198 1.00 83.56 138 LEU A C 1
ATOM 1065 O O . LEU A 1 138 ? 27.911 6.165 -30.426 1.00 83.56 138 LEU A O 1
ATOM 1069 N N . THR A 1 139 ? 28.424 8.013 -31.589 1.00 76.56 139 THR A N 1
ATOM 1070 C CA . THR A 1 139 ? 27.321 8.821 -31.071 1.00 76.56 139 THR A CA 1
ATOM 1071 C C . THR A 1 139 ? 25.969 8.308 -31.572 1.00 76.56 139 THR A C 1
ATOM 1073 O O . THR A 1 139 ? 25.027 8.196 -30.786 1.00 76.56 139 THR A O 1
ATOM 1076 N N . THR A 1 140 ? 25.878 7.917 -32.845 1.00 79.56 140 THR A N 1
ATOM 1077 C CA . THR A 1 140 ? 24.646 7.387 -33.456 1.00 79.56 140 THR A CA 1
ATOM 1078 C C . THR A 1 140 ? 24.187 6.091 -32.792 1.00 79.56 140 THR A C 1
ATOM 1080 O O . THR A 1 140 ? 23.025 5.977 -32.399 1.00 79.56 140 THR A O 1
ATOM 1083 N N . TYR A 1 141 ? 25.090 5.130 -32.593 1.00 86.94 141 TYR A N 1
ATOM 1084 C CA . TYR A 1 141 ? 24.718 3.849 -31.989 1.00 86.94 141 TYR A CA 1
ATOM 1085 C C . TYR A 1 141 ? 24.528 3.927 -30.476 1.00 86.94 141 TYR A C 1
ATOM 1087 O O . TYR A 1 141 ? 23.760 3.142 -29.919 1.00 86.94 141 TYR A O 1
ATOM 1095 N N . LEU A 1 142 ? 25.150 4.899 -29.806 1.00 83.75 142 LEU A N 1
ATOM 1096 C CA . LEU A 1 142 ? 24.846 5.198 -28.408 1.00 83.75 142 LEU A CA 1
ATOM 1097 C C . LEU A 1 142 ? 23.419 5.745 -28.259 1.00 83.75 142 LEU A C 1
ATOM 1099 O O . LEU A 1 142 ? 22.673 5.284 -27.395 1.00 83.75 142 LEU A O 1
ATOM 1103 N N . ALA A 1 143 ? 23.013 6.667 -29.138 1.00 78.88 143 ALA A N 1
ATOM 1104 C CA . ALA A 1 143 ? 21.643 7.174 -29.183 1.00 78.88 143 ALA A CA 1
ATOM 1105 C C . ALA A 1 143 ? 20.633 6.057 -29.503 1.00 78.88 143 ALA A C 1
ATOM 1107 O O . ALA A 1 143 ? 19.620 5.929 -28.816 1.00 78.88 143 ALA A O 1
ATOM 1108 N N . LEU A 1 144 ? 20.940 5.193 -30.476 1.00 86.19 144 LEU A N 1
ATOM 1109 C CA . LEU A 1 144 ? 20.118 4.023 -30.799 1.00 86.19 144 LEU A CA 1
ATOM 1110 C C . LEU A 1 144 ? 19.973 3.071 -29.598 1.00 86.19 144 LEU A C 1
ATOM 1112 O O . LEU A 1 144 ? 18.867 2.630 -29.283 1.00 86.19 144 LEU A O 1
ATOM 1116 N N . GLY A 1 145 ? 21.066 2.808 -28.876 1.00 87.62 145 GLY A N 1
ATOM 1117 C CA . GLY A 1 145 ? 21.049 2.006 -27.652 1.00 87.62 145 GLY A CA 1
ATOM 1118 C C . GLY A 1 145 ? 20.175 2.610 -26.545 1.00 87.62 145 GLY A C 1
ATOM 1119 O O . GLY A 1 145 ? 19.466 1.872 -25.859 1.00 87.62 145 GLY A O 1
ATOM 1120 N N . LEU A 1 146 ? 20.164 3.940 -26.393 1.00 83.62 146 LEU A N 1
ATOM 1121 C CA . LEU A 1 146 ? 19.282 4.643 -25.449 1.00 83.62 146 LEU A CA 1
ATOM 1122 C C . LEU A 1 146 ? 17.800 4.547 -25.847 1.00 83.62 146 LEU A C 1
ATOM 1124 O O . LEU A 1 146 ? 16.946 4.373 -24.975 1.00 83.62 146 LEU A O 1
ATOM 1128 N N . ILE A 1 147 ? 17.490 4.607 -27.145 1.00 84.62 147 ILE A N 1
ATOM 1129 C CA . ILE A 1 147 ? 16.124 4.414 -27.660 1.00 84.62 147 ILE A CA 1
ATOM 1130 C C . ILE A 1 147 ? 15.644 2.986 -27.379 1.00 84.62 147 ILE A C 1
ATOM 1132 O O . ILE A 1 147 ? 14.523 2.788 -26.905 1.00 84.62 147 ILE A O 1
ATOM 1136 N N . PHE A 1 148 ? 16.483 1.974 -27.609 1.00 89.31 148 PHE A N 1
ATOM 1137 C CA . PHE A 1 148 ? 16.115 0.597 -27.273 1.00 89.31 148 PHE A CA 1
ATOM 1138 C C . PHE A 1 148 ? 16.012 0.358 -25.770 1.00 89.31 148 PHE A C 1
ATOM 1140 O O . PHE A 1 148 ? 15.099 -0.344 -25.337 1.00 89.31 148 PHE A O 1
ATOM 1147 N N . TYR A 1 149 ? 16.866 0.985 -24.960 1.00 87.44 149 TYR A N 1
ATOM 1148 C CA . TYR A 1 149 ? 16.745 0.958 -23.503 1.00 87.44 149 TYR A CA 1
ATOM 1149 C C . TYR A 1 149 ? 15.378 1.475 -23.031 1.00 87.44 149 TYR A C 1
ATOM 1151 O O . TYR A 1 149 ? 14.695 0.799 -22.254 1.00 87.44 149 TYR A O 1
ATOM 1159 N 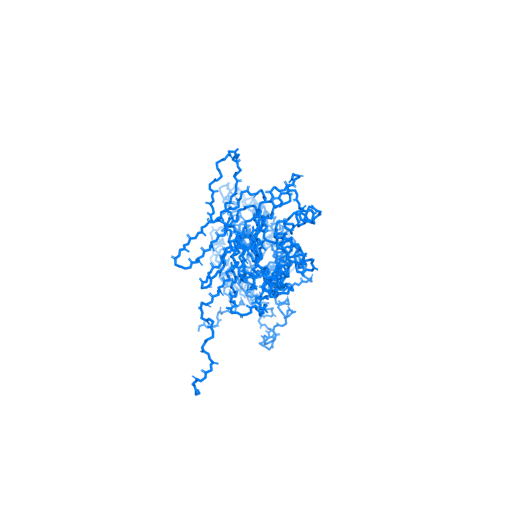N . SER A 1 150 ? 14.959 2.653 -23.503 1.00 83.25 150 SER A N 1
ATOM 1160 C CA . SER A 1 150 ? 13.691 3.267 -23.090 1.00 83.25 150 SER A CA 1
ATOM 1161 C C . SER A 1 150 ? 12.486 2.465 -23.589 1.00 83.25 150 SER A C 1
ATOM 1163 O O . SER A 1 150 ? 11.575 2.166 -22.812 1.00 83.25 150 SER A O 1
ATOM 1165 N N . THR A 1 151 ? 12.528 2.029 -24.849 1.00 86.38 151 THR A N 1
ATOM 1166 C CA . THR A 1 151 ? 11.479 1.214 -25.474 1.00 86.38 151 THR A CA 1
ATOM 1167 C C . THR A 1 151 ? 11.319 -0.123 -24.758 1.00 86.38 151 THR A C 1
ATOM 1169 O O . THR A 1 151 ? 10.203 -0.507 -24.410 1.00 86.38 151 THR A O 1
ATOM 1172 N N . ALA A 1 152 ? 12.422 -0.812 -24.453 1.00 88.31 152 ALA A N 1
ATOM 1173 C CA . ALA A 1 152 ? 12.362 -2.089 -23.756 1.00 88.31 152 ALA A CA 1
ATOM 1174 C C . ALA A 1 152 ? 11.774 -1.953 -22.353 1.00 88.31 152 ALA A C 1
ATOM 1176 O O . ALA A 1 152 ? 10.924 -2.747 -21.955 1.00 88.31 152 ALA A O 1
ATOM 1177 N N . ARG A 1 153 ? 12.150 -0.904 -21.618 1.00 86.44 153 ARG A N 1
ATOM 1178 C CA . ARG A 1 153 ? 11.584 -0.633 -20.293 1.00 86.44 153 ARG A CA 1
ATOM 1179 C C . ARG A 1 153 ? 10.073 -0.387 -20.349 1.00 86.44 153 ARG A C 1
ATOM 1181 O O . ARG A 1 153 ? 9.352 -0.846 -19.467 1.00 86.44 153 ARG A O 1
ATOM 1188 N N . TRP A 1 154 ? 9.590 0.297 -21.384 1.00 84.94 154 TRP A N 1
ATOM 1189 C CA . TRP A 1 154 ? 8.159 0.522 -21.593 1.00 84.94 154 TRP A CA 1
ATOM 1190 C C . TRP A 1 154 ? 7.406 -0.776 -21.928 1.00 84.94 154 TRP A C 1
ATOM 1192 O O . TRP A 1 154 ? 6.396 -1.072 -21.289 1.00 84.94 154 TRP A O 1
ATOM 1202 N N . VAL A 1 155 ? 7.924 -1.586 -22.858 1.00 86.88 155 VAL A N 1
ATOM 1203 C CA . VAL A 1 155 ? 7.293 -2.845 -23.302 1.00 86.88 155 VAL A CA 1
ATOM 1204 C C . VAL A 1 155 ? 7.258 -3.902 -22.201 1.00 86.88 155 VAL A C 1
ATOM 1206 O O . VAL A 1 155 ? 6.275 -4.632 -22.089 1.00 86.88 155 VAL A O 1
ATOM 1209 N N . LEU A 1 156 ? 8.314 -3.995 -21.389 1.00 86.88 156 LEU A N 1
ATOM 1210 C CA . LEU A 1 156 ? 8.424 -5.005 -20.334 1.00 86.88 156 LEU A CA 1
ATOM 1211 C C . LEU A 1 156 ? 7.610 -4.658 -19.082 1.00 86.88 156 LEU A C 1
ATOM 1213 O O . LEU A 1 156 ? 7.304 -5.549 -18.292 1.00 86.88 156 LEU A O 1
ATOM 1217 N N . ARG A 1 157 ? 7.223 -3.389 -18.898 1.00 84.62 157 ARG A N 1
ATOM 1218 C CA . ARG A 1 157 ? 6.549 -2.919 -17.679 1.00 84.62 157 ARG A CA 1
ATOM 1219 C C . ARG A 1 157 ? 5.275 -3.701 -17.328 1.00 84.62 157 ARG A C 1
ATOM 1221 O O . ARG A 1 157 ? 5.163 -4.084 -16.167 1.00 84.62 157 ARG A O 1
ATOM 1228 N N . PRO A 1 158 ? 4.324 -3.959 -18.249 1.00 84.38 158 PRO A N 1
ATOM 1229 C CA . PRO A 1 158 ? 3.110 -4.705 -17.914 1.00 84.38 158 PRO A CA 1
ATOM 1230 C C . PRO A 1 158 ? 3.420 -6.102 -17.363 1.00 84.38 158 PRO A C 1
ATOM 1232 O O . PRO A 1 158 ? 2.863 -6.488 -16.346 1.00 84.38 158 PRO A O 1
ATOM 1235 N N . PHE A 1 159 ? 4.398 -6.795 -17.951 1.00 83.94 159 PHE A N 1
ATOM 1236 C CA . PHE A 1 159 ? 4.817 -8.132 -17.523 1.00 83.94 159 PHE A CA 1
ATOM 1237 C C . PHE A 1 159 ? 5.489 -8.136 -16.145 1.00 83.94 159 PHE A C 1
ATOM 1239 O O . PHE A 1 159 ? 5.337 -9.089 -15.391 1.00 83.94 159 PHE A O 1
ATOM 1246 N N . ILE A 1 160 ? 6.221 -7.071 -15.796 1.00 84.25 160 ILE A N 1
ATOM 1247 C CA . ILE A 1 160 ? 6.798 -6.912 -14.450 1.00 84.25 160 ILE A CA 1
ATOM 1248 C C . ILE A 1 160 ? 5.681 -6.712 -13.416 1.00 84.25 160 ILE A C 1
ATOM 1250 O O . ILE A 1 160 ? 5.762 -7.256 -12.320 1.00 84.25 160 ILE A O 1
ATOM 1254 N N . MET A 1 161 ? 4.634 -5.959 -13.765 1.00 82.19 161 MET A N 1
ATOM 1255 C CA . MET A 1 161 ? 3.509 -5.666 -12.866 1.00 82.19 161 MET A CA 1
ATOM 1256 C C . MET A 1 161 ? 2.586 -6.870 -12.628 1.00 82.19 161 MET A C 1
ATOM 1258 O O . MET A 1 161 ? 1.830 -6.864 -11.663 1.00 82.19 161 MET A O 1
ATOM 1262 N N . GLU A 1 162 ? 2.648 -7.892 -13.483 1.00 82.31 162 GLU A N 1
ATOM 1263 C CA . GLU A 1 162 ? 1.934 -9.163 -13.300 1.00 82.31 162 GLU A CA 1
ATOM 1264 C C . GLU A 1 162 ? 2.636 -10.114 -12.312 1.00 82.31 162 GLU A C 1
ATOM 1266 O O . GLU A 1 162 ? 2.043 -11.112 -11.895 1.00 82.31 162 GLU A O 1
ATOM 1271 N N . LEU A 1 163 ? 3.887 -9.830 -11.929 1.00 81.38 163 LEU A N 1
ATOM 1272 C CA . LEU A 1 163 ? 4.621 -10.630 -10.947 1.00 81.38 163 LEU A CA 1
ATOM 1273 C C . LEU A 1 163 ? 4.079 -10.379 -9.533 1.00 81.38 163 LEU A C 1
ATOM 1275 O O . LEU A 1 163 ? 3.828 -9.239 -9.141 1.00 81.38 163 LEU A O 1
ATOM 1279 N N . ARG A 1 164 ? 3.958 -11.443 -8.735 1.00 77.06 164 ARG A N 1
ATOM 1280 C CA . ARG A 1 164 ? 3.469 -11.427 -7.346 1.00 77.06 164 ARG A CA 1
ATOM 1281 C C . ARG A 1 164 ? 4.619 -11.267 -6.348 1.00 77.06 164 ARG A C 1
ATOM 1283 O O . ARG A 1 164 ? 4.631 -11.855 -5.266 1.00 77.06 164 ARG A O 1
ATOM 1290 N N . LEU A 1 165 ? 5.586 -10.426 -6.703 1.00 78.94 165 LEU A N 1
ATOM 1291 C CA . LEU A 1 165 ? 6.747 -10.147 -5.872 1.00 78.94 165 LEU A CA 1
ATOM 1292 C C . LEU A 1 165 ? 6.428 -8.994 -4.912 1.00 78.94 165 LEU A C 1
ATOM 1294 O O . LEU A 1 165 ? 6.557 -7.821 -5.268 1.00 78.94 165 LEU A O 1
ATOM 1298 N N . TYR A 1 166 ? 5.999 -9.338 -3.696 1.00 72.56 166 TYR A N 1
ATOM 1299 C CA . TYR A 1 166 ? 5.589 -8.355 -2.681 1.00 72.56 166 TYR A CA 1
ATOM 1300 C C . TYR A 1 166 ? 6.582 -8.209 -1.524 1.00 72.56 166 TYR A C 1
ATOM 1302 O O . TYR A 1 166 ? 6.612 -7.166 -0.871 1.00 72.56 166 TYR A O 1
ATOM 1310 N N . ARG A 1 167 ? 7.391 -9.243 -1.260 1.00 66.00 167 ARG A N 1
ATOM 1311 C CA . ARG A 1 167 ? 8.342 -9.292 -0.144 1.00 66.00 167 ARG A CA 1
ATOM 1312 C C . ARG A 1 167 ? 9.556 -10.130 -0.528 1.00 66.00 167 ARG A C 1
ATOM 1314 O O . ARG A 1 167 ? 9.402 -11.302 -0.855 1.00 66.00 167 ARG A O 1
ATOM 1321 N N . HIS A 1 168 ? 10.747 -9.539 -0.461 1.00 66.06 168 HIS A N 1
ATOM 1322 C CA . HIS A 1 168 ? 12.002 -10.280 -0.549 1.00 66.06 168 HIS A CA 1
ATOM 1323 C C . HIS A 1 168 ? 13.162 -9.434 -0.006 1.00 66.06 168 HIS A C 1
ATOM 1325 O O . HIS A 1 168 ? 13.350 -8.302 -0.444 1.00 66.06 168 HIS A O 1
ATOM 1331 N N . GLU A 1 169 ? 13.943 -9.974 0.930 1.00 63.22 169 GLU A N 1
ATOM 1332 C CA . GLU A 1 169 ? 15.042 -9.246 1.591 1.00 63.22 169 GLU A CA 1
ATOM 1333 C C . GLU A 1 169 ? 16.262 -9.054 0.665 1.00 63.22 169 GLU A C 1
ATOM 1335 O O . GLU A 1 169 ? 16.981 -8.066 0.763 1.00 63.22 169 GLU A O 1
ATOM 1340 N N . ASP A 1 170 ? 16.442 -9.940 -0.320 1.00 70.69 170 ASP A N 1
ATOM 1341 C CA . ASP A 1 170 ? 17.592 -9.913 -1.244 1.00 70.69 170 ASP A CA 1
ATOM 1342 C C . ASP A 1 170 ? 17.500 -8.927 -2.426 1.00 70.69 170 ASP A C 1
ATOM 1344 O O . ASP A 1 170 ? 18.331 -8.974 -3.349 1.00 70.69 170 ASP A O 1
ATOM 1348 N N . ILE A 1 171 ? 16.490 -8.054 -2.476 1.00 79.12 171 ILE A N 1
ATOM 1349 C CA . ILE A 1 171 ? 16.395 -7.073 -3.563 1.00 79.12 171 ILE A CA 1
ATOM 1350 C C . ILE A 1 171 ? 17.357 -5.924 -3.274 1.00 79.12 171 ILE A C 1
ATOM 1352 O O . ILE A 1 171 ? 17.142 -5.106 -2.388 1.00 79.12 171 ILE A O 1
ATOM 1356 N N . ARG A 1 172 ? 18.423 -5.835 -4.073 1.00 80.12 172 ARG A N 1
ATOM 1357 C CA . ARG A 1 172 ? 19.328 -4.682 -4.059 1.00 80.12 172 ARG A CA 1
ATOM 1358 C C . ARG A 1 172 ? 18.845 -3.632 -5.047 1.00 80.12 172 ARG A C 1
ATOM 1360 O O . ARG A 1 172 ? 18.948 -3.835 -6.262 1.00 80.12 172 ARG A O 1
ATOM 1367 N N . PHE A 1 173 ? 18.360 -2.516 -4.521 1.00 84.19 173 PHE A N 1
ATOM 1368 C CA . PHE A 1 173 ? 17.959 -1.362 -5.315 1.00 84.19 173 PHE A CA 1
ATOM 1369 C C . PHE A 1 173 ? 19.181 -0.551 -5.758 1.00 84.19 173 PHE A C 1
ATOM 1371 O O . PHE A 1 173 ? 20.243 -0.571 -5.131 1.00 84.19 173 PHE A O 1
ATOM 1378 N N . LYS A 1 174 ? 19.060 0.111 -6.907 1.00 82.62 174 LYS A N 1
ATOM 1379 C CA . LYS A 1 174 ? 20.097 0.987 -7.476 1.00 82.62 174 LYS A CA 1
ATOM 1380 C C . LYS A 1 174 ? 19.527 2.381 -7.651 1.00 82.62 174 LYS A C 1
ATOM 1382 O O . LYS A 1 174 ? 18.321 2.523 -7.789 1.00 82.62 174 LYS A O 1
ATOM 1387 N N . SER A 1 175 ? 20.385 3.392 -7.761 1.00 81.69 175 SER A N 1
ATOM 1388 C CA . SER A 1 175 ? 19.878 4.727 -8.063 1.00 81.69 175 SER A CA 1
ATOM 1389 C C . SER A 1 175 ? 19.498 4.887 -9.536 1.00 81.69 175 SER A C 1
ATOM 1391 O O . SER A 1 175 ? 20.294 4.573 -10.433 1.00 81.69 175 SER A O 1
ATOM 1393 N N . ALA A 1 176 ? 18.294 5.400 -9.801 1.00 78.94 176 ALA A N 1
ATOM 1394 C CA . ALA A 1 176 ? 17.863 5.737 -11.158 1.00 78.94 176 ALA A CA 1
ATOM 1395 C C . ALA A 1 176 ? 18.606 6.958 -11.723 1.00 78.94 176 ALA A C 1
ATOM 1397 O O . ALA A 1 176 ? 18.758 7.072 -12.943 1.00 78.94 176 ALA A O 1
ATOM 1398 N N . THR A 1 177 ? 19.119 7.830 -10.851 1.00 77.44 177 THR A N 1
ATOM 1399 C CA . THR A 1 177 ? 19.760 9.113 -11.184 1.00 77.44 177 THR A CA 1
ATOM 1400 C C . THR A 1 177 ? 20.893 8.957 -12.194 1.00 77.44 177 THR A C 1
ATOM 1402 O O . THR A 1 177 ? 20.962 9.692 -13.177 1.00 77.44 177 THR A O 1
ATOM 1405 N N . TRP A 1 178 ? 21.725 7.925 -12.033 1.00 76.62 178 TRP A N 1
ATOM 1406 C CA . TRP A 1 178 ? 22.822 7.637 -12.960 1.00 76.62 178 TRP A CA 1
ATOM 1407 C C . TRP A 1 178 ? 22.357 7.349 -14.388 1.00 76.62 178 TRP A C 1
ATOM 1409 O O . TRP A 1 178 ? 23.070 7.670 -15.333 1.00 76.62 178 TRP A O 1
ATOM 1419 N N . SER A 1 179 ? 21.162 6.782 -14.566 1.00 73.81 179 SER A N 1
ATOM 1420 C CA . SER A 1 179 ? 20.620 6.525 -15.906 1.00 73.81 179 SER A CA 1
ATOM 1421 C C . SER A 1 179 ? 20.174 7.826 -16.585 1.00 73.81 179 SER A C 1
ATOM 1423 O O . SER A 1 179 ? 20.359 7.967 -17.791 1.00 73.81 179 SER A O 1
ATOM 1425 N N . PHE A 1 180 ? 19.649 8.795 -15.824 1.00 75.38 180 PHE A N 1
ATOM 1426 C CA . PHE A 1 180 ? 19.309 10.127 -16.341 1.00 75.38 180 PHE A CA 1
ATOM 1427 C C . PHE A 1 180 ? 20.539 10.955 -16.667 1.00 75.38 180 PHE A C 1
ATOM 1429 O O . PHE A 1 180 ? 20.601 11.536 -17.746 1.00 75.38 180 PHE A O 1
ATOM 1436 N N . ILE A 1 181 ? 21.517 10.981 -15.756 1.00 79.31 181 ILE A N 1
ATOM 1437 C CA . ILE A 1 181 ? 22.781 11.689 -15.971 1.00 79.31 181 ILE A CA 1
ATOM 1438 C C . ILE A 1 181 ? 23.456 11.129 -17.218 1.00 79.31 181 ILE A C 1
ATOM 1440 O O . ILE A 1 181 ? 23.834 11.897 -18.095 1.00 79.31 181 ILE A O 1
ATOM 1444 N N . LEU A 1 182 ? 23.538 9.801 -17.346 1.00 76.12 182 LEU A N 1
ATOM 1445 C CA . LEU A 1 182 ? 24.118 9.172 -18.527 1.00 76.12 182 LEU A CA 1
ATOM 1446 C C . LEU A 1 182 ? 23.362 9.564 -19.803 1.00 76.12 182 LEU A C 1
ATOM 1448 O O . LEU A 1 182 ? 23.993 10.008 -20.751 1.00 76.12 182 LEU A O 1
ATOM 1452 N N . ALA A 1 183 ? 22.029 9.469 -19.829 1.00 75.19 183 ALA A N 1
ATOM 1453 C CA . ALA A 1 183 ? 21.241 9.850 -21.004 1.00 75.19 183 ALA A CA 1
ATOM 1454 C C . ALA A 1 183 ? 21.421 11.334 -21.383 1.00 75.19 183 ALA A C 1
ATOM 1456 O O . ALA A 1 183 ? 21.603 11.647 -22.560 1.00 75.19 183 ALA A O 1
ATOM 1457 N N . ALA A 1 184 ? 21.423 12.236 -20.397 1.00 79.69 184 ALA A N 1
ATOM 1458 C CA . ALA A 1 184 ? 21.615 13.669 -20.605 1.00 79.69 184 ALA A CA 1
ATOM 1459 C C . ALA A 1 184 ? 23.032 13.995 -21.105 1.00 79.69 184 ALA A C 1
ATOM 1461 O O . ALA A 1 184 ? 23.181 14.700 -22.103 1.00 79.69 184 ALA A O 1
ATOM 1462 N N . VAL A 1 185 ? 24.065 13.436 -20.465 1.00 81.31 185 VAL A N 1
ATOM 1463 C CA . VAL A 1 185 ? 25.470 13.607 -20.868 1.00 81.31 185 VAL A CA 1
ATOM 1464 C C . VAL A 1 185 ? 25.693 13.039 -22.266 1.00 81.31 185 VAL A C 1
ATOM 1466 O O . VAL A 1 185 ? 26.279 13.714 -23.106 1.00 81.31 185 VAL A O 1
ATOM 1469 N N . CYS A 1 186 ? 25.184 11.842 -22.564 1.00 76.06 186 CYS A N 1
ATOM 1470 C CA . CYS A 1 186 ? 25.276 11.258 -23.901 1.00 76.06 186 CYS A CA 1
ATOM 1471 C C . CYS A 1 186 ? 24.582 12.130 -24.958 1.00 76.06 186 CYS A C 1
ATOM 1473 O O . CYS A 1 186 ? 25.142 12.309 -26.037 1.00 76.06 186 CYS A O 1
ATOM 1475 N N . GLY A 1 187 ? 23.413 12.706 -24.652 1.00 74.81 187 GLY A N 1
ATOM 1476 C CA . GLY A 1 187 ? 22.713 13.638 -25.543 1.00 74.81 187 GLY A CA 1
ATOM 1477 C C . GLY A 1 187 ? 23.499 14.929 -25.798 1.00 74.81 187 GLY A C 1
ATOM 1478 O O . GLY A 1 187 ? 23.641 15.354 -26.945 1.00 74.81 187 GLY A O 1
ATOM 1479 N N . GLN A 1 188 ? 24.092 15.515 -24.754 1.00 79.19 188 GLN A N 1
ATOM 1480 C CA . GLN A 1 188 ? 24.937 16.709 -24.878 1.00 79.19 188 GLN A CA 1
ATOM 1481 C C . GLN A 1 188 ? 26.231 16.431 -25.649 1.00 79.19 188 GLN A C 1
ATOM 1483 O O . GLN A 1 188 ? 26.595 17.195 -26.542 1.00 79.19 188 GLN A O 1
ATOM 1488 N N . VAL A 1 189 ? 26.907 15.316 -25.361 1.00 80.56 189 VAL A N 1
ATOM 1489 C CA . VAL A 1 189 ? 28.112 14.891 -26.087 1.00 80.56 189 VAL A CA 1
ATOM 1490 C C . VAL A 1 189 ? 27.784 14.602 -27.555 1.00 80.56 189 VAL A C 1
ATOM 1492 O O . VAL A 1 189 ? 28.524 15.037 -28.436 1.00 80.56 189 VAL A O 1
ATOM 1495 N N . TYR A 1 190 ? 26.655 13.940 -27.838 1.00 77.81 190 TYR A N 1
ATOM 1496 C CA . TYR A 1 190 ? 26.154 13.733 -29.201 1.00 77.81 190 TYR A CA 1
ATOM 1497 C C . TYR A 1 190 ? 25.970 15.072 -29.928 1.00 77.81 190 TYR A C 1
ATOM 1499 O O . TYR A 1 190 ? 26.447 15.229 -31.054 1.00 77.81 190 TYR A O 1
ATOM 1507 N N . MET A 1 191 ? 25.320 16.044 -29.278 1.00 79.38 191 MET A N 1
ATOM 1508 C CA . MET A 1 191 ? 25.107 17.383 -29.830 1.00 79.38 191 MET A CA 1
ATOM 1509 C C . MET A 1 191 ? 26.437 18.060 -30.172 1.00 79.38 191 MET A C 1
ATOM 1511 O O . MET A 1 191 ? 26.638 18.466 -31.314 1.00 79.38 191 MET A O 1
ATOM 1515 N N . LEU A 1 192 ? 27.362 18.132 -29.210 1.00 79.81 192 LEU A N 1
ATOM 1516 C CA . LEU A 1 192 ? 28.658 18.793 -29.378 1.00 79.81 192 LEU A CA 1
ATOM 1517 C C . LEU A 1 192 ? 29.472 18.170 -30.514 1.00 79.81 192 LEU A C 1
ATOM 1519 O O . LEU A 1 192 ? 29.973 18.887 -31.378 1.00 79.81 192 LEU A O 1
ATOM 1523 N N . LEU A 1 193 ? 29.557 16.840 -30.565 1.00 75.06 193 LEU A N 1
ATOM 1524 C CA . LEU A 1 193 ? 30.298 16.137 -31.614 1.00 75.06 193 LEU A CA 1
ATOM 1525 C C . LEU A 1 193 ? 29.693 16.360 -33.005 1.00 75.06 193 LEU A C 1
ATOM 1527 O O . LEU A 1 193 ? 30.431 16.516 -33.980 1.00 75.06 193 LEU A O 1
ATOM 1531 N N . ARG A 1 194 ? 28.361 16.428 -33.108 1.00 74.62 194 ARG A N 1
ATOM 1532 C CA . ARG A 1 194 ? 27.675 16.695 -34.379 1.00 74.62 194 ARG A CA 1
ATOM 1533 C C . ARG A 1 194 ? 27.895 18.131 -34.860 1.00 74.62 194 ARG A C 1
ATOM 1535 O O . ARG A 1 194 ? 28.124 18.333 -36.050 1.00 74.62 194 ARG A O 1
ATOM 1542 N N . LEU A 1 195 ? 27.890 19.100 -33.943 1.00 76.44 195 LEU A N 1
ATOM 1543 C CA . LEU A 1 195 ? 28.189 20.504 -34.241 1.00 76.44 195 LEU A CA 1
ATOM 1544 C C . LEU A 1 195 ? 29.646 20.691 -34.689 1.00 76.44 195 LEU A C 1
ATOM 1546 O O . LEU A 1 195 ? 29.893 21.341 -35.703 1.00 76.44 195 LEU A O 1
ATOM 1550 N N . VAL A 1 196 ? 30.603 20.064 -33.992 1.00 78.19 196 VAL A N 1
ATOM 1551 C CA . VAL A 1 196 ? 32.027 20.085 -34.377 1.00 78.19 196 VAL A CA 1
ATOM 1552 C C . VAL A 1 196 ? 32.230 19.471 -35.762 1.00 78.19 196 VAL A C 1
ATOM 1554 O O . VAL A 1 196 ? 32.975 20.023 -36.570 1.00 78.19 196 VAL A O 1
ATOM 1557 N N . ARG A 1 197 ? 31.542 18.362 -36.070 1.00 73.81 197 ARG A N 1
ATOM 1558 C CA . ARG A 1 197 ? 31.601 17.737 -37.398 1.00 73.81 197 ARG A CA 1
ATOM 1559 C C . ARG A 1 197 ? 31.103 18.685 -38.490 1.00 73.81 197 ARG A C 1
ATOM 1561 O O . ARG A 1 197 ? 31.810 18.854 -39.477 1.00 73.81 197 ARG A O 1
ATOM 1568 N N . TYR A 1 198 ? 29.931 19.293 -38.306 1.00 74.75 198 TYR A N 1
ATOM 1569 C CA . TYR A 1 198 ? 29.344 20.216 -39.284 1.00 74.75 198 TYR A CA 1
ATOM 1570 C C . TYR A 1 198 ? 30.244 21.435 -39.543 1.00 74.75 198 TYR A C 1
ATOM 1572 O O . TYR A 1 198 ? 30.508 21.790 -40.690 1.00 74.75 198 TYR A O 1
ATOM 1580 N N . ALA A 1 199 ? 30.797 22.027 -38.480 1.00 75.12 199 ALA A N 1
ATOM 1581 C CA . ALA A 1 199 ? 31.742 23.135 -38.608 1.00 75.12 199 ALA A CA 1
ATOM 1582 C C . ALA A 1 199 ? 33.043 22.717 -39.323 1.00 75.12 199 ALA A C 1
ATOM 1584 O O . ALA A 1 199 ? 33.612 23.489 -40.095 1.00 75.12 199 ALA A O 1
ATOM 1585 N N . GLY A 1 200 ? 33.516 21.489 -39.079 1.00 73.00 200 GLY A N 1
ATOM 1586 C CA . GLY A 1 200 ? 34.708 20.938 -39.719 1.00 73.00 200 GLY A CA 1
ATOM 1587 C C . GLY A 1 200 ? 34.537 20.660 -41.214 1.00 73.00 200 GLY A C 1
ATOM 1588 O O . GLY A 1 200 ? 35.471 20.910 -41.974 1.00 73.00 200 GLY A O 1
ATOM 1589 N N . THR A 1 201 ? 33.370 20.165 -41.642 1.00 71.00 201 THR A N 1
ATOM 1590 C CA . THR A 1 201 ? 33.071 19.930 -43.065 1.00 71.00 201 THR A CA 1
ATOM 1591 C C . THR A 1 201 ? 32.948 21.242 -43.832 1.00 71.00 201 THR A C 1
ATOM 1593 O O . THR A 1 201 ? 33.653 21.403 -44.823 1.00 71.00 201 THR A O 1
ATOM 1596 N N . ALA A 1 202 ? 32.199 22.221 -43.305 1.00 73.75 202 ALA A N 1
ATOM 1597 C CA . ALA A 1 202 ? 32.054 23.539 -43.935 1.00 73.75 202 ALA A CA 1
ATOM 1598 C C . ALA A 1 202 ? 33.419 24.210 -44.181 1.00 73.75 202 ALA A C 1
ATOM 1600 O O . ALA A 1 202 ? 33.733 24.642 -45.286 1.00 73.75 202 ALA A O 1
ATOM 1601 N N . ARG A 1 203 ? 34.308 24.177 -43.175 1.00 75.19 203 ARG A N 1
ATOM 1602 C CA . ARG A 1 203 ? 35.653 24.761 -43.290 1.00 75.19 203 ARG A CA 1
ATOM 1603 C C . ARG A 1 203 ? 36.538 24.079 -44.343 1.00 75.19 203 ARG A C 1
ATOM 1605 O O . ARG A 1 203 ? 37.420 24.738 -44.886 1.00 75.19 203 ARG A O 1
ATOM 1612 N N . ARG A 1 204 ? 36.358 22.778 -44.602 1.00 71.50 204 ARG A N 1
ATOM 1613 C CA . ARG A 1 204 ? 37.121 22.042 -45.631 1.00 71.50 204 ARG A CA 1
ATOM 1614 C C . ARG A 1 204 ? 36.651 22.359 -47.043 1.00 71.50 204 ARG A C 1
ATOM 1616 O O . ARG A 1 204 ? 37.483 22.436 -47.937 1.00 71.50 204 ARG A O 1
ATOM 1623 N N . GLU A 1 205 ? 35.349 22.539 -47.220 1.00 76.88 205 GLU A N 1
ATOM 1624 C CA . GLU A 1 205 ? 34.732 22.881 -48.508 1.00 76.88 205 GLU A CA 1
ATOM 1625 C C . GLU A 1 205 ? 34.930 24.362 -48.877 1.00 76.88 205 GLU A C 1
ATOM 1627 O O . GLU A 1 205 ? 34.619 24.770 -49.989 1.00 76.88 205 GLU A O 1
ATOM 1632 N N . GLY A 1 206 ? 35.519 25.158 -47.974 1.00 74.62 206 GLY A N 1
ATOM 1633 C CA . GLY A 1 206 ? 35.737 26.593 -48.167 1.00 74.62 206 GLY A CA 1
ATOM 1634 C C . GLY A 1 206 ? 34.495 27.438 -47.882 1.00 74.62 206 GLY A C 1
ATOM 1635 O O . GLY A 1 206 ? 34.525 28.645 -48.113 1.00 74.62 206 GLY A O 1
ATOM 1636 N N . ASP A 1 207 ? 33.440 26.819 -47.352 1.00 76.12 207 ASP A N 1
ATOM 1637 C CA . ASP A 1 207 ? 32.159 27.449 -47.058 1.00 76.12 207 ASP A CA 1
ATOM 1638 C C . ASP A 1 207 ? 32.103 27.968 -45.615 1.00 76.12 207 ASP A C 1
ATOM 1640 O O . ASP A 1 207 ? 32.732 27.431 -44.691 1.00 76.12 207 ASP A O 1
ATOM 1644 N N . SER A 1 208 ? 31.325 29.028 -45.388 1.00 75.69 208 SER A N 1
ATOM 1645 C CA . SER A 1 208 ? 31.003 29.453 -44.028 1.00 75.69 208 SER A CA 1
ATOM 1646 C C . SER A 1 208 ? 29.871 28.575 -43.479 1.00 75.69 208 SER A C 1
ATOM 1648 O O . SER A 1 208 ? 28.860 28.381 -44.151 1.00 75.69 208 SER A O 1
ATOM 1650 N N . PRO A 1 209 ? 30.008 28.011 -42.262 1.00 74.56 209 PRO A N 1
ATOM 1651 C CA . PRO A 1 209 ? 28.937 27.217 -41.677 1.00 74.56 209 PRO A CA 1
ATOM 1652 C C . PRO A 1 209 ? 27.688 28.085 -41.504 1.00 74.56 209 PRO A C 1
ATOM 1654 O O . PRO A 1 209 ? 27.725 29.111 -40.821 1.00 74.56 209 PRO A O 1
ATOM 1657 N N . ASP A 1 210 ? 26.583 27.653 -42.107 1.00 79.19 210 ASP A N 1
ATOM 1658 C CA . ASP A 1 210 ? 25.308 28.347 -42.007 1.00 79.19 210 ASP A CA 1
ATOM 1659 C C . ASP A 1 210 ? 24.762 28.242 -40.576 1.00 79.19 210 ASP A C 1
ATOM 1661 O O . ASP A 1 210 ? 24.548 27.154 -40.022 1.00 79.19 210 ASP A O 1
ATOM 1665 N N . PHE A 1 211 ? 24.529 29.404 -39.965 1.00 77.50 211 PHE A N 1
ATOM 1666 C CA . PHE A 1 211 ? 24.008 29.503 -38.607 1.00 77.50 211 PHE A CA 1
ATOM 1667 C C . PHE A 1 211 ? 22.627 28.850 -38.479 1.00 77.50 211 PHE A C 1
ATOM 1669 O O . PHE A 1 211 ? 22.334 28.249 -37.442 1.00 77.50 211 PHE A O 1
ATOM 1676 N N . VAL A 1 212 ? 21.790 28.919 -39.522 1.00 76.88 212 VAL A N 1
ATOM 1677 C CA . VAL A 1 212 ? 20.441 28.332 -39.499 1.00 76.88 212 VAL A CA 1
ATOM 1678 C C . VAL A 1 212 ? 20.529 26.812 -39.397 1.00 76.88 212 VAL A C 1
ATOM 1680 O O . VAL A 1 212 ? 19.893 26.210 -38.529 1.00 76.88 212 VAL A O 1
ATOM 1683 N N . THR A 1 213 ? 21.381 26.189 -40.208 1.00 75.19 213 THR A N 1
ATOM 1684 C CA . THR A 1 213 ? 21.634 24.743 -40.159 1.00 75.19 213 THR A CA 1
ATOM 1685 C C . THR A 1 213 ? 22.251 24.309 -38.822 1.00 75.19 213 THR A C 1
ATOM 1687 O O . THR A 1 213 ? 21.821 23.313 -38.229 1.00 75.19 213 THR A O 1
ATOM 1690 N N . PHE A 1 214 ? 23.202 25.083 -38.289 1.00 74.94 214 PHE A N 1
ATOM 1691 C CA . PHE A 1 214 ? 23.802 24.838 -36.971 1.00 74.94 214 PHE A CA 1
ATOM 1692 C C . PHE A 1 214 ? 22.752 24.865 -35.846 1.00 74.94 214 PHE A C 1
ATOM 1694 O O . PHE A 1 214 ? 22.683 23.941 -35.025 1.00 74.94 214 PHE A O 1
ATOM 1701 N N . ALA A 1 215 ? 21.896 25.890 -35.835 1.00 76.75 215 ALA A N 1
ATOM 1702 C CA . ALA A 1 215 ? 20.817 26.032 -34.864 1.00 76.75 215 ALA A CA 1
ATOM 1703 C C . ALA A 1 215 ? 19.788 24.897 -34.989 1.00 76.75 215 ALA A C 1
ATOM 1705 O O . ALA A 1 215 ? 19.388 24.315 -33.977 1.00 76.75 215 ALA A O 1
ATOM 1706 N N . ALA A 1 216 ? 19.412 24.519 -36.214 1.00 77.94 216 ALA A N 1
ATOM 1707 C CA . ALA A 1 216 ? 18.457 23.442 -36.465 1.00 77.94 216 ALA A CA 1
ATOM 1708 C C . ALA A 1 216 ? 18.940 22.091 -35.907 1.00 77.94 216 ALA A C 1
ATOM 1710 O O . ALA A 1 216 ? 18.181 21.395 -35.228 1.00 77.94 216 ALA A O 1
ATOM 1711 N N . ILE A 1 217 ? 20.215 21.737 -36.117 1.00 75.50 217 ILE A N 1
ATOM 1712 C CA . ILE A 1 217 ? 20.802 20.503 -35.569 1.00 75.50 217 ILE A CA 1
ATOM 1713 C C . ILE A 1 217 ? 20.774 20.522 -34.035 1.00 75.50 217 ILE A C 1
ATOM 1715 O O . ILE A 1 217 ? 20.353 19.538 -33.419 1.00 75.50 217 ILE A O 1
ATOM 1719 N N . GLY A 1 218 ? 21.188 21.632 -33.415 1.00 76.56 218 GLY A N 1
ATOM 1720 C CA . GLY A 1 218 ? 21.186 21.781 -31.957 1.00 76.56 218 GLY A CA 1
ATOM 1721 C C . GLY A 1 218 ? 19.787 21.642 -31.348 1.00 76.56 218 GLY A C 1
ATOM 1722 O O . GLY A 1 218 ? 19.609 20.913 -30.366 1.00 76.56 218 GLY A O 1
ATOM 1723 N N . VAL A 1 219 ? 18.781 22.269 -31.968 1.00 83.12 219 VAL A N 1
ATOM 1724 C CA . VAL A 1 219 ? 17.376 22.190 -31.536 1.00 83.12 219 VAL A CA 1
ATOM 1725 C C . VAL A 1 219 ? 16.851 20.761 -31.640 1.00 83.12 219 VAL A C 1
ATOM 1727 O O . VAL A 1 219 ? 16.327 20.242 -30.655 1.00 83.12 219 VAL A O 1
ATOM 1730 N N . ILE A 1 220 ? 17.032 20.088 -32.782 1.00 79.62 220 ILE A N 1
ATOM 1731 C CA . ILE A 1 220 ? 16.529 18.718 -32.986 1.00 79.62 220 ILE A CA 1
ATOM 1732 C C . ILE A 1 220 ? 17.112 17.765 -31.937 1.00 79.62 220 ILE A C 1
ATOM 1734 O O . ILE A 1 220 ? 16.377 17.004 -31.306 1.00 79.62 220 ILE A O 1
ATOM 1738 N N . VAL A 1 221 ? 18.425 17.821 -31.708 1.00 76.12 221 VAL A N 1
ATOM 1739 C CA . VAL A 1 221 ? 19.094 16.944 -30.736 1.00 76.12 221 VAL A CA 1
ATOM 1740 C C . VAL A 1 221 ? 18.642 17.231 -29.307 1.00 76.12 221 VAL A C 1
ATOM 1742 O O . VAL A 1 221 ? 18.400 16.296 -28.536 1.00 76.12 221 VAL A O 1
ATOM 1745 N N . SER A 1 222 ? 18.496 18.507 -28.955 1.00 80.44 222 SER A N 1
ATOM 1746 C CA . SER A 1 222 ? 18.025 18.915 -27.630 1.00 80.44 222 SER A CA 1
ATOM 1747 C C . SER A 1 222 ? 16.594 18.444 -27.380 1.00 80.44 222 SER A C 1
ATOM 1749 O O . SER A 1 222 ? 16.314 17.887 -26.320 1.00 80.44 222 SER A O 1
ATOM 1751 N N . VAL A 1 223 ? 15.708 18.578 -28.373 1.00 84.31 223 VAL A N 1
ATOM 1752 C CA . VAL A 1 223 ? 14.319 18.099 -28.302 1.00 84.31 223 VAL A CA 1
ATOM 1753 C C . VAL A 1 223 ? 14.271 16.580 -28.133 1.00 84.31 223 VAL A C 1
ATOM 1755 O O . VAL A 1 223 ? 13.579 16.093 -27.242 1.00 84.31 223 VAL A O 1
ATOM 1758 N N . VAL A 1 224 ? 15.041 15.818 -28.916 1.00 77.31 224 VAL A N 1
ATOM 1759 C CA . VAL A 1 224 ? 15.101 14.350 -28.780 1.00 77.31 224 VAL A CA 1
ATOM 1760 C C . VAL A 1 224 ? 15.618 13.941 -27.398 1.00 77.31 224 VAL A C 1
ATOM 1762 O O . VAL A 1 224 ? 15.027 13.076 -26.751 1.00 77.31 224 VAL A O 1
ATOM 1765 N N . THR A 1 225 ? 16.678 14.592 -26.909 1.00 78.25 225 THR A N 1
ATOM 1766 C CA . THR A 1 225 ? 17.229 14.334 -25.568 1.00 78.25 225 THR A CA 1
ATOM 1767 C C . THR A 1 225 ? 16.190 14.629 -24.486 1.00 78.25 225 THR A C 1
ATOM 1769 O O . THR A 1 225 ? 15.990 13.813 -23.584 1.00 78.25 225 THR A O 1
ATOM 1772 N N . LEU A 1 226 ? 15.469 15.748 -24.604 1.00 83.75 226 LEU A N 1
ATOM 1773 C CA . LEU A 1 226 ? 14.407 16.129 -23.676 1.00 83.75 226 LEU A CA 1
ATOM 1774 C C . LEU A 1 226 ? 13.251 15.121 -23.684 1.00 83.75 226 LEU A C 1
ATOM 1776 O O . LEU A 1 226 ? 12.772 14.753 -22.615 1.00 83.75 226 LEU A O 1
ATOM 1780 N N . ILE A 1 227 ? 12.839 14.624 -24.855 1.00 82.81 227 ILE A N 1
ATOM 1781 C CA . ILE A 1 227 ? 11.801 13.589 -24.984 1.00 82.81 227 ILE A CA 1
ATOM 1782 C C . ILE A 1 227 ? 12.228 12.295 -24.277 1.00 82.81 227 ILE A C 1
ATOM 1784 O O . ILE A 1 227 ? 11.433 11.712 -23.537 1.00 82.81 227 ILE A O 1
ATOM 1788 N N . VAL A 1 228 ? 13.479 11.855 -24.456 1.00 76.50 228 VAL A N 1
ATOM 1789 C CA . VAL A 1 228 ? 14.007 10.649 -23.790 1.00 76.50 228 VAL A CA 1
ATOM 1790 C C . VAL A 1 228 ? 14.037 10.830 -22.271 1.00 76.50 228 VAL A C 1
ATOM 1792 O O . VAL A 1 228 ? 13.544 9.964 -21.542 1.00 76.50 228 VAL A O 1
ATOM 1795 N N . VAL A 1 229 ? 14.553 11.965 -21.786 1.00 81.25 229 VAL A N 1
ATOM 1796 C CA . VAL A 1 229 ? 14.589 12.295 -20.351 1.00 81.25 229 VAL A CA 1
ATOM 1797 C C . VAL A 1 229 ? 13.173 12.370 -19.773 1.00 81.25 229 VAL A C 1
ATOM 1799 O O . VAL A 1 229 ? 12.908 11.789 -18.720 1.00 81.25 229 VAL A O 1
ATOM 1802 N N . TYR A 1 230 ? 12.241 13.012 -20.478 1.00 84.44 230 TYR A N 1
ATOM 1803 C CA . TYR A 1 230 ? 10.837 13.104 -20.083 1.00 84.44 230 TYR A CA 1
ATOM 1804 C C . TYR A 1 230 ? 10.167 11.728 -20.003 1.00 84.44 230 TYR A C 1
ATOM 1806 O O . TYR A 1 230 ? 9.508 11.421 -19.009 1.00 84.44 230 TYR A O 1
ATOM 1814 N N . GLY A 1 231 ? 10.371 10.871 -21.007 1.00 77.81 231 GLY A N 1
ATOM 1815 C CA . GLY A 1 231 ? 9.845 9.505 -21.021 1.00 77.81 231 GLY A CA 1
ATOM 1816 C C . GLY A 1 231 ? 10.379 8.661 -19.860 1.00 77.81 231 GLY A C 1
ATOM 1817 O O . GLY A 1 231 ? 9.606 7.981 -19.179 1.00 77.81 231 GLY A O 1
ATOM 1818 N N . MET A 1 232 ? 11.683 8.753 -19.573 1.00 75.69 232 MET A N 1
ATOM 1819 C CA . MET A 1 232 ? 12.287 8.097 -18.408 1.00 75.69 232 MET A CA 1
ATOM 1820 C C . MET A 1 232 ? 11.751 8.658 -17.081 1.00 75.69 232 MET A C 1
ATOM 1822 O O . MET A 1 232 ? 11.518 7.890 -16.149 1.00 75.69 232 MET A O 1
ATOM 1826 N N . SER A 1 233 ? 11.520 9.970 -16.999 1.00 81.12 233 SER A N 1
ATOM 1827 C CA . SER A 1 233 ? 10.996 10.640 -15.803 1.00 81.12 233 SER A CA 1
ATOM 1828 C C . SER A 1 233 ? 9.560 10.198 -15.507 1.00 81.12 233 SER A C 1
ATOM 1830 O O . SER A 1 233 ? 9.264 9.711 -14.414 1.00 81.12 233 SER A O 1
ATOM 1832 N N . ARG A 1 234 ? 8.685 10.231 -16.521 1.00 80.62 234 ARG A N 1
ATOM 1833 C CA . ARG A 1 234 ? 7.295 9.753 -16.436 1.00 80.62 234 ARG A CA 1
ATOM 1834 C C . ARG A 1 234 ? 7.186 8.308 -15.948 1.00 80.62 234 ARG A C 1
ATOM 1836 O O . ARG A 1 234 ? 6.223 7.983 -15.258 1.00 80.62 234 ARG A O 1
ATOM 1843 N N . TYR A 1 235 ? 8.144 7.442 -16.288 1.00 72.44 235 TYR A N 1
ATOM 1844 C CA . TYR A 1 235 ? 8.169 6.065 -15.787 1.00 72.44 235 TYR A CA 1
ATOM 1845 C C . TYR A 1 235 ? 8.271 6.021 -14.256 1.00 72.44 235 TYR A C 1
ATOM 1847 O O . TYR A 1 235 ? 7.507 5.296 -13.628 1.00 72.44 235 TYR A O 1
ATOM 1855 N N . LEU A 1 236 ? 9.194 6.789 -13.664 1.00 72.69 236 LEU A N 1
ATOM 1856 C CA . LEU A 1 236 ? 9.408 6.804 -12.211 1.00 72.69 236 LEU A CA 1
ATOM 1857 C C . LEU A 1 236 ? 8.274 7.500 -11.468 1.00 72.69 236 LEU A C 1
ATOM 1859 O O . LEU A 1 236 ? 7.804 6.976 -10.462 1.00 72.69 236 LEU A O 1
ATOM 1863 N N . PHE A 1 237 ? 7.799 8.637 -11.982 1.00 80.38 237 PHE A N 1
ATOM 1864 C CA . PHE A 1 237 ? 6.701 9.368 -11.347 1.00 80.38 237 PHE A CA 1
ATOM 1865 C C . PHE A 1 237 ? 5.423 8.531 -11.253 1.00 80.38 237 PHE A C 1
ATOM 1867 O O . PHE A 1 237 ? 4.765 8.554 -10.219 1.00 80.38 237 PHE A O 1
ATOM 1874 N N . ARG A 1 238 ? 5.121 7.703 -12.263 1.00 79.81 238 ARG A N 1
ATOM 1875 C CA . ARG A 1 238 ? 3.961 6.799 -12.203 1.00 79.81 238 ARG A CA 1
ATOM 1876 C C . ARG A 1 238 ? 4.037 5.760 -11.087 1.00 79.81 238 ARG A C 1
ATOM 1878 O O . ARG A 1 238 ? 2.993 5.272 -10.668 1.00 79.81 238 ARG A O 1
ATOM 1885 N N . ASP A 1 239 ? 5.231 5.351 -10.668 1.00 76.44 239 ASP A N 1
ATOM 1886 C CA . ASP A 1 239 ? 5.365 4.404 -9.557 1.00 76.44 239 ASP A CA 1
ATOM 1887 C C . ASP A 1 239 ? 5.144 5.125 -8.210 1.00 76.44 239 ASP A C 1
ATOM 1889 O O . ASP A 1 239 ? 4.511 4.570 -7.317 1.00 76.44 239 ASP A O 1
ATOM 1893 N N . ILE A 1 240 ? 5.554 6.395 -8.097 1.00 80.69 240 ILE A N 1
ATOM 1894 C CA . ILE A 1 240 ? 5.288 7.245 -6.921 1.00 80.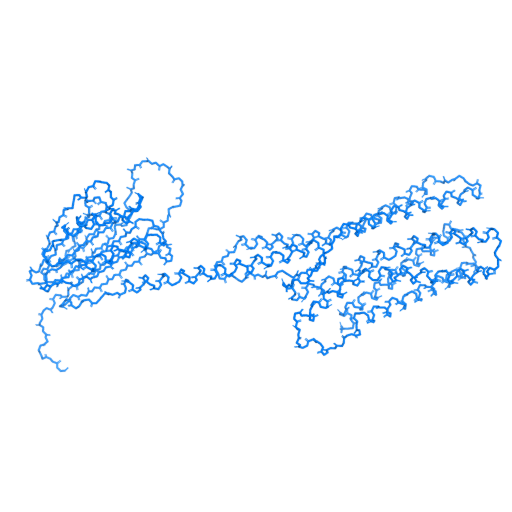69 240 ILE A CA 1
ATOM 1895 C C . ILE A 1 240 ? 3.795 7.590 -6.796 1.00 80.69 240 ILE A C 1
ATOM 1897 O O . ILE A 1 240 ? 3.240 7.539 -5.698 1.00 80.69 240 ILE A O 1
ATOM 1901 N N . GLU A 1 241 ? 3.123 7.910 -7.905 1.00 83.25 241 GLU A N 1
ATOM 1902 C CA . GLU A 1 241 ? 1.674 8.176 -7.925 1.00 83.25 241 GLU A CA 1
ATOM 1903 C C . GLU A 1 241 ? 0.883 6.982 -7.371 1.00 83.25 241 GLU A C 1
ATOM 1905 O O . GLU A 1 241 ? 0.039 7.155 -6.497 1.00 83.25 241 GLU A O 1
ATOM 1910 N N . ARG A 1 242 ? 1.234 5.757 -7.783 1.00 79.44 242 ARG A N 1
ATOM 1911 C CA . ARG A 1 242 ? 0.612 4.522 -7.275 1.00 79.44 242 ARG A CA 1
ATOM 1912 C C . ARG A 1 242 ? 0.851 4.295 -5.787 1.00 79.44 242 ARG A C 1
ATOM 1914 O O . ARG A 1 242 ? -0.045 3.832 -5.094 1.00 79.44 242 ARG A O 1
ATOM 1921 N N . LEU A 1 243 ? 2.047 4.613 -5.291 1.00 80.44 243 LEU A N 1
ATOM 1922 C CA . LEU A 1 243 ? 2.329 4.552 -3.854 1.00 80.44 243 LEU A CA 1
ATOM 1923 C C . LEU A 1 243 ? 1.494 5.572 -3.082 1.00 80.44 243 LEU A C 1
ATOM 1925 O O . LEU A 1 243 ? 1.015 5.277 -1.993 1.00 80.44 243 LEU A O 1
ATOM 1929 N N . THR A 1 244 ? 1.285 6.753 -3.661 1.00 82.06 244 THR A N 1
ATOM 1930 C CA . THR A 1 244 ? 0.436 7.794 -3.072 1.00 82.06 244 THR A CA 1
ATOM 1931 C C . THR A 1 244 ? -1.026 7.347 -3.021 1.00 82.06 244 THR A C 1
ATOM 1933 O O . THR A 1 244 ? -1.694 7.562 -2.013 1.00 82.06 244 THR A O 1
ATOM 1936 N N . GLU A 1 245 ? -1.522 6.696 -4.076 1.00 82.62 245 GLU A N 1
ATOM 1937 C CA . GLU A 1 245 ? -2.852 6.072 -4.095 1.00 82.62 245 GLU A CA 1
ATOM 1938 C C . GLU A 1 245 ? -2.967 4.968 -3.035 1.00 82.62 245 GLU A C 1
ATOM 1940 O O . GLU A 1 245 ? -3.877 5.024 -2.212 1.00 82.62 245 GLU A O 1
ATOM 1945 N N . GLY A 1 246 ? -2.002 4.045 -2.966 1.00 78.44 246 GLY A N 1
ATOM 1946 C CA . GLY A 1 246 ? -1.984 2.985 -1.952 1.00 78.44 246 GLY A CA 1
ATOM 1947 C C . GLY A 1 246 ? -1.921 3.517 -0.515 1.00 78.44 246 GLY A C 1
ATOM 1948 O O . GLY A 1 246 ? -2.587 2.989 0.372 1.00 78.44 246 GLY A O 1
ATOM 1949 N N . LEU A 1 247 ? -1.185 4.606 -0.273 1.00 79.31 247 LEU A N 1
ATOM 1950 C CA . LEU A 1 247 ? -1.168 5.291 1.024 1.00 79.31 247 LEU A CA 1
ATOM 1951 C C . LEU A 1 247 ? -2.523 5.915 1.372 1.00 79.31 247 LEU A C 1
ATOM 1953 O O . LEU A 1 247 ? -2.930 5.863 2.529 1.00 79.31 247 LEU A O 1
ATOM 1957 N N . ARG A 1 248 ? -3.230 6.496 0.396 1.00 81.56 248 ARG A N 1
ATOM 1958 C CA . ARG A 1 248 ? -4.581 7.040 0.612 1.00 81.56 248 ARG A CA 1
ATOM 1959 C C . ARG A 1 248 ? -5.594 5.941 0.908 1.00 81.56 248 ARG A C 1
ATOM 1961 O O . ARG A 1 248 ? -6.423 6.131 1.790 1.00 81.56 248 ARG A O 1
ATOM 1968 N N . GLU A 1 249 ? -5.505 4.806 0.218 1.00 77.94 249 GLU A N 1
ATOM 1969 C CA . GLU A 1 249 ? -6.325 3.626 0.519 1.00 77.94 249 GLU A CA 1
ATOM 1970 C C . GLU A 1 249 ? -6.054 3.117 1.940 1.00 77.94 249 GLU A C 1
ATOM 1972 O O . GLU A 1 249 ? -6.991 2.875 2.695 1.00 77.94 249 GLU A O 1
ATOM 1977 N N . LEU A 1 250 ? -4.782 3.048 2.346 1.00 76.06 250 LEU A N 1
ATOM 1978 C CA . LEU A 1 250 ? -4.400 2.641 3.699 1.00 76.06 250 LEU A CA 1
ATOM 1979 C C . LEU A 1 250 ? -4.863 3.642 4.772 1.00 76.06 250 LEU A C 1
ATOM 1981 O O . LEU A 1 250 ? -5.268 3.232 5.855 1.00 76.06 250 LEU A O 1
ATOM 1985 N N . ALA A 1 251 ? -4.851 4.944 4.477 1.00 75.56 251 ALA A N 1
ATOM 1986 C CA . ALA A 1 251 ? -5.377 5.973 5.376 1.00 75.56 251 ALA A CA 1
ATOM 1987 C C . ALA A 1 251 ? -6.913 5.940 5.494 1.00 75.56 251 ALA A C 1
ATOM 1989 O O . ALA A 1 251 ? -7.455 6.319 6.528 1.00 75.56 251 ALA A O 1
ATOM 1990 N N . GLY A 1 252 ? -7.614 5.493 4.448 1.00 73.00 252 GLY A N 1
ATOM 1991 C CA . GLY A 1 252 ? -9.071 5.326 4.429 1.00 73.00 252 GLY A CA 1
ATOM 1992 C C . GLY A 1 252 ? -9.561 3.959 4.917 1.00 73.00 252 GLY A C 1
ATOM 1993 O O . GLY A 1 252 ? -10.758 3.689 4.827 1.00 73.00 252 GLY A O 1
ATOM 1994 N N . PHE A 1 253 ? -8.652 3.106 5.395 1.00 69.75 253 PHE A N 1
ATOM 1995 C CA . PHE A 1 253 ? -8.917 1.708 5.711 1.00 69.75 253 PHE A CA 1
ATOM 1996 C C . PHE A 1 253 ? -10.029 1.528 6.751 1.00 69.75 253 PHE A C 1
ATOM 1998 O O . PHE A 1 253 ? -9.974 2.090 7.849 1.00 69.75 253 PHE A O 1
ATOM 2005 N N . ARG A 1 254 ? -11.016 0.685 6.425 1.00 66.31 254 ARG A N 1
ATOM 2006 C CA . ARG A 1 254 ? -12.086 0.269 7.344 1.00 66.31 254 ARG A CA 1
ATOM 2007 C C . ARG A 1 254 ? -11.916 -1.187 7.772 1.00 66.31 254 ARG A C 1
ATOM 2009 O O . ARG A 1 254 ? -11.391 -2.023 7.039 1.00 66.31 254 ARG A O 1
ATOM 2016 N N . ARG A 1 255 ? -12.408 -1.500 8.975 1.00 63.12 255 ARG A N 1
ATOM 2017 C CA . ARG A 1 255 ? -12.392 -2.850 9.563 1.00 63.12 255 ARG A CA 1
ATOM 2018 C C . ARG A 1 255 ? -12.988 -3.870 8.587 1.00 63.12 255 ARG A C 1
ATOM 2020 O O . ARG A 1 255 ? -14.121 -3.707 8.146 1.00 63.12 255 ARG A O 1
ATOM 2027 N N . GLY A 1 256 ? -12.233 -4.925 8.279 1.00 61.06 256 GLY A N 1
ATOM 2028 C CA . GLY A 1 256 ? -12.677 -6.033 7.422 1.00 61.06 256 GLY A CA 1
ATOM 2029 C C . GLY A 1 256 ? -12.347 -5.901 5.931 1.00 61.06 256 GLY A C 1
ATOM 2030 O O . GLY A 1 256 ? -12.573 -6.856 5.188 1.00 61.06 256 GLY A O 1
ATOM 2031 N N . GLU A 1 257 ? -11.781 -4.780 5.476 1.00 68.50 257 GLU A N 1
ATOM 2032 C CA . GLU A 1 257 ? -11.289 -4.666 4.099 1.00 68.50 257 GLU A CA 1
ATOM 2033 C C . GLU A 1 257 ? -9.939 -5.395 3.934 1.00 68.50 257 GLU A C 1
ATOM 2035 O O . GLU A 1 257 ? -9.126 -5.463 4.856 1.00 68.50 257 GLU A O 1
ATOM 2040 N N . LEU A 1 258 ? -9.687 -5.988 2.761 1.00 61.00 258 LEU A N 1
ATOM 2041 C CA . LEU A 1 258 ? -8.383 -6.584 2.448 1.00 61.00 258 LEU A CA 1
ATOM 2042 C C . LEU A 1 258 ? -7.472 -5.517 1.837 1.00 61.00 258 LEU A C 1
ATOM 2044 O O . LEU A 1 258 ? -7.743 -5.031 0.736 1.00 61.00 258 LEU A O 1
ATOM 2048 N N . LEU A 1 259 ? -6.358 -5.208 2.501 1.00 67.50 259 LEU A N 1
ATOM 2049 C CA . LEU A 1 259 ? -5.342 -4.325 1.937 1.00 67.50 259 LEU A CA 1
ATOM 2050 C C . LEU A 1 259 ? -4.597 -5.048 0.803 1.00 67.50 259 LEU A C 1
ATOM 2052 O O . LEU A 1 259 ? -4.094 -6.169 0.941 1.00 67.50 259 LEU A O 1
ATOM 2056 N N . ARG A 1 260 ? -4.530 -4.411 -0.367 1.00 71.69 260 ARG A N 1
ATOM 2057 C CA . ARG A 1 260 ? -3.853 -4.973 -1.542 1.00 71.69 260 ARG A CA 1
ATOM 2058 C C . ARG A 1 260 ? -2.371 -4.637 -1.495 1.00 71.69 260 ARG A C 1
ATOM 2060 O O . ARG A 1 260 ? -1.998 -3.478 -1.391 1.00 71.69 260 ARG A O 1
ATOM 2067 N N . HIS A 1 261 ? -1.523 -5.654 -1.609 1.00 79.56 261 HIS A N 1
ATOM 2068 C CA . HIS A 1 261 ? -0.083 -5.445 -1.729 1.00 79.56 261 HIS A CA 1
ATOM 2069 C C . HIS A 1 261 ? 0.258 -4.874 -3.112 1.00 79.56 261 HIS A C 1
ATOM 2071 O O . HIS A 1 261 ? -0.291 -5.310 -4.130 1.00 79.56 261 HIS A O 1
ATOM 2077 N N . LEU A 1 262 ? 1.201 -3.934 -3.159 1.00 82.94 262 LEU A N 1
ATOM 2078 C CA . LEU A 1 262 ? 1.640 -3.313 -4.406 1.00 82.94 262 LEU A CA 1
ATOM 2079 C C . LEU A 1 262 ? 2.782 -4.127 -5.039 1.00 82.94 262 LEU A C 1
ATOM 2081 O O . LEU A 1 262 ? 3.749 -4.466 -4.350 1.00 82.94 262 LEU A O 1
ATOM 2085 N N . PRO A 1 263 ? 2.721 -4.460 -6.341 1.00 82.38 263 PRO A N 1
ATOM 2086 C CA . PRO A 1 263 ? 3.794 -5.198 -7.001 1.00 82.38 263 PRO A CA 1
ATOM 2087 C C . PRO A 1 263 ? 5.060 -4.339 -7.114 1.00 82.38 263 PRO A C 1
ATOM 2089 O O . PRO A 1 263 ? 5.000 -3.166 -7.495 1.00 82.38 263 PRO A O 1
ATOM 2092 N N . ILE A 1 264 ? 6.227 -4.930 -6.840 1.00 86.00 264 ILE A N 1
ATOM 2093 C CA . ILE A 1 264 ? 7.517 -4.232 -6.946 1.00 86.00 264 ILE A CA 1
ATOM 2094 C C . ILE A 1 264 ? 7.878 -4.061 -8.429 1.00 86.00 264 ILE A C 1
ATOM 2096 O O . ILE A 1 264 ? 8.479 -4.925 -9.063 1.00 86.00 264 ILE A O 1
ATOM 2100 N N . GLY A 1 265 ? 7.506 -2.919 -9.007 1.00 82.75 265 GLY A N 1
ATOM 2101 C CA . GLY A 1 265 ? 7.617 -2.655 -10.446 1.00 82.75 265 GLY A CA 1
ATOM 2102 C C . GLY A 1 265 ? 8.968 -2.136 -10.953 1.00 82.75 265 GLY A C 1
ATOM 2103 O O . GLY A 1 265 ? 9.154 -1.957 -12.160 1.00 82.75 265 GLY A O 1
ATOM 2104 N N . SER A 1 266 ? 9.903 -1.833 -10.053 1.00 84.75 266 SER A N 1
ATOM 2105 C CA . SER A 1 266 ? 11.104 -1.060 -10.377 1.00 84.75 266 SER A CA 1
ATOM 2106 C C . SER A 1 266 ? 12.315 -1.540 -9.574 1.00 84.75 266 SER A C 1
ATOM 2108 O O . SER A 1 266 ? 12.186 -1.763 -8.377 1.00 84.75 266 SER A O 1
ATOM 2110 N N . PRO A 1 267 ? 13.511 -1.671 -10.177 1.00 85.88 267 PRO A N 1
ATOM 2111 C CA . PRO A 1 267 ? 14.745 -2.002 -9.457 1.00 85.88 267 PRO A CA 1
ATOM 2112 C C . PRO A 1 267 ? 15.426 -0.771 -8.825 1.00 85.88 267 PRO A C 1
ATOM 2114 O O . PRO A 1 267 ? 16.602 -0.832 -8.459 1.00 85.88 267 PRO A O 1
ATOM 2117 N N . TYR A 1 268 ? 14.718 0.357 -8.768 1.00 86.25 268 TYR A N 1
ATOM 2118 C CA . TYR A 1 268 ? 15.217 1.651 -8.309 1.00 86.25 268 TYR A CA 1
ATOM 2119 C C . TYR A 1 268 ? 14.496 2.114 -7.034 1.00 86.25 268 TYR A C 1
ATOM 2121 O O . TYR A 1 268 ? 13.706 1.357 -6.472 1.00 86.25 268 TYR A O 1
ATOM 2129 N N . GLU A 1 269 ? 14.706 3.365 -6.619 1.00 85.75 269 GLU A N 1
ATOM 2130 C CA . GLU A 1 269 ? 14.143 3.964 -5.398 1.00 85.75 269 GLU A CA 1
ATOM 2131 C C . GLU A 1 269 ? 12.615 3.782 -5.288 1.00 85.75 269 GLU A C 1
ATOM 2133 O O . GLU A 1 269 ? 12.087 3.494 -4.219 1.00 85.75 269 GLU A O 1
ATOM 2138 N N . ALA A 1 270 ? 11.884 3.857 -6.406 1.00 85.44 270 ALA A N 1
ATOM 2139 C CA . ALA A 1 270 ? 10.436 3.625 -6.414 1.00 85.44 270 ALA A CA 1
ATOM 2140 C C . ALA A 1 270 ? 10.042 2.189 -6.002 1.00 85.44 270 ALA A C 1
ATOM 2142 O O . ALA A 1 270 ? 9.021 1.977 -5.349 1.00 85.44 270 ALA A O 1
ATOM 2143 N N . GLY A 1 271 ? 10.852 1.189 -6.361 1.00 87.38 271 GLY A N 1
ATOM 2144 C CA . GLY A 1 271 ? 10.635 -0.190 -5.923 1.00 87.38 271 GLY A CA 1
ATOM 2145 C C . GLY A 1 271 ? 11.027 -0.417 -4.469 1.00 87.38 271 GLY A C 1
ATOM 2146 O O . GLY A 1 271 ? 10.360 -1.186 -3.785 1.00 87.38 271 GLY A O 1
ATOM 2147 N N . GLU A 1 272 ? 12.054 0.286 -3.989 1.00 87.94 272 GLU A N 1
ATOM 2148 C CA . GLU A 1 272 ? 12.463 0.268 -2.581 1.00 87.94 272 GLU A CA 1
ATOM 2149 C C . GLU A 1 272 ? 11.350 0.811 -1.685 1.00 87.94 272 GLU A C 1
ATOM 2151 O O . GLU A 1 272 ? 10.953 0.162 -0.718 1.00 87.94 272 GLU A O 1
ATOM 2156 N N . LEU A 1 273 ? 10.764 1.946 -2.077 1.00 88.38 273 LEU A N 1
ATOM 2157 C CA . LEU A 1 273 ? 9.595 2.514 -1.411 1.00 88.38 273 LEU A CA 1
ATOM 2158 C C . LEU A 1 273 ? 8.398 1.559 -1.445 1.00 88.38 273 LEU A C 1
ATOM 2160 O O . LEU A 1 273 ? 7.709 1.416 -0.440 1.00 88.38 273 LEU A O 1
ATOM 2164 N N . THR A 1 274 ? 8.177 0.859 -2.562 1.00 88.25 274 THR A N 1
ATOM 2165 C CA . THR A 1 274 ? 7.113 -0.157 -2.666 1.00 88.25 274 THR A CA 1
ATOM 2166 C C . THR A 1 274 ? 7.342 -1.323 -1.703 1.00 88.25 274 THR A C 1
ATOM 2168 O O . THR A 1 274 ? 6.411 -1.759 -1.028 1.00 88.25 274 THR A O 1
ATOM 2171 N N . LEU A 1 275 ? 8.581 -1.810 -1.587 1.00 89.12 275 LEU A N 1
ATOM 2172 C CA . LEU A 1 275 ? 8.937 -2.872 -0.645 1.00 89.12 275 LEU A CA 1
ATOM 2173 C C . LEU A 1 275 ? 8.739 -2.420 0.810 1.00 89.12 275 LEU A C 1
ATOM 2175 O O . LEU A 1 275 ? 8.149 -3.156 1.604 1.00 89.12 275 LEU A O 1
ATOM 2179 N N . ALA A 1 276 ? 9.202 -1.215 1.153 1.00 87.44 276 ALA A N 1
ATOM 2180 C CA . ALA A 1 276 ? 9.037 -0.640 2.485 1.00 87.44 276 ALA A CA 1
ATOM 2181 C C . ALA A 1 276 ? 7.554 -0.438 2.837 1.00 87.44 276 ALA A C 1
ATOM 2183 O O . ALA A 1 276 ? 7.129 -0.800 3.935 1.00 87.44 276 ALA A O 1
ATOM 2184 N N . PHE A 1 277 ? 6.755 0.059 1.888 1.00 86.81 277 PHE A N 1
ATOM 2185 C CA . PHE A 1 277 ? 5.309 0.206 2.031 1.00 86.81 277 PHE A CA 1
ATOM 2186 C C . PHE A 1 277 ? 4.622 -1.141 2.296 1.00 86.81 277 PHE A C 1
ATOM 2188 O O . PHE A 1 277 ? 3.920 -1.275 3.295 1.00 86.81 277 PHE A O 1
ATOM 2195 N N . ASN A 1 278 ? 4.896 -2.172 1.487 1.00 88.19 278 ASN A N 1
ATOM 2196 C CA . ASN A 1 278 ? 4.342 -3.516 1.696 1.00 88.19 278 ASN A CA 1
ATOM 2197 C C . ASN A 1 278 ? 4.747 -4.107 3.060 1.00 88.19 278 ASN A C 1
ATOM 2199 O O . ASN A 1 278 ? 3.963 -4.801 3.713 1.00 88.19 278 ASN A O 1
ATOM 2203 N N . ALA A 1 279 ? 5.983 -3.861 3.508 1.00 86.81 279 ALA A N 1
ATOM 2204 C CA . ALA A 1 279 ? 6.454 -4.319 4.812 1.00 86.81 279 ALA A CA 1
ATOM 2205 C C . ALA A 1 279 ? 5.718 -3.624 5.968 1.00 86.81 279 ALA A C 1
ATOM 2207 O O . ALA A 1 279 ? 5.359 -4.289 6.945 1.00 86.81 279 ALA A O 1
ATOM 2208 N N . LEU A 1 280 ? 5.482 -2.315 5.848 1.00 85.94 280 LEU A N 1
ATOM 2209 C CA . LEU A 1 280 ? 4.723 -1.518 6.808 1.00 85.94 280 LEU A CA 1
ATOM 2210 C C . LEU A 1 280 ? 3.255 -1.962 6.854 1.00 85.94 280 LEU A C 1
ATOM 2212 O O . LEU A 1 280 ? 2.746 -2.266 7.930 1.00 85.94 280 LEU A O 1
ATOM 2216 N N . GLN A 1 281 ? 2.615 -2.102 5.693 1.00 85.00 281 GLN A N 1
ATOM 2217 C CA . GLN A 1 281 ? 1.251 -2.611 5.554 1.00 85.00 281 GLN A CA 1
ATOM 2218 C C . GLN A 1 281 ? 1.092 -3.975 6.240 1.00 85.00 281 GLN A C 1
ATOM 2220 O O . GLN A 1 281 ? 0.230 -4.149 7.098 1.00 85.00 281 GLN A O 1
ATOM 2225 N N . GLY A 1 282 ? 1.992 -4.923 5.963 1.00 84.94 282 GLY A N 1
ATOM 2226 C CA . GLY A 1 282 ? 1.946 -6.243 6.592 1.00 84.94 282 GLY A CA 1
ATOM 2227 C C . GLY A 1 282 ? 2.243 -6.243 8.099 1.00 84.94 282 GLY A C 1
ATOM 2228 O O . GLY A 1 282 ? 2.030 -7.265 8.755 1.00 84.94 282 GLY A O 1
ATOM 2229 N N . ARG A 1 283 ? 2.794 -5.164 8.676 1.00 86.50 283 ARG A N 1
ATOM 2230 C CA . ARG A 1 283 ? 2.875 -4.981 10.139 1.00 86.50 283 ARG A CA 1
ATOM 2231 C C . ARG A 1 283 ? 1.554 -4.446 10.682 1.00 86.50 283 ARG A C 1
ATOM 2233 O O . ARG A 1 283 ? 1.038 -5.047 11.620 1.00 86.50 283 ARG A O 1
ATOM 2240 N N . PHE A 1 284 ? 0.992 -3.419 10.043 1.00 84.81 284 PHE A N 1
ATOM 2241 C CA . PHE A 1 284 ? -0.319 -2.870 10.392 1.00 84.81 284 PHE A CA 1
ATOM 2242 C C . PHE A 1 284 ? -1.415 -3.937 10.379 1.00 84.81 284 PHE A C 1
ATOM 2244 O O . PHE A 1 284 ? -2.146 -4.051 11.352 1.00 84.81 284 PHE A O 1
ATOM 2251 N N . GLU A 1 285 ? -1.480 -4.785 9.349 1.00 83.94 285 GLU A N 1
ATOM 2252 C CA . GLU A 1 285 ? -2.453 -5.887 9.276 1.00 83.94 285 GLU A CA 1
ATOM 2253 C C . GLU A 1 285 ? -2.361 -6.831 10.485 1.00 83.94 285 GLU A C 1
ATOM 2255 O O . GLU A 1 285 ? -3.374 -7.224 11.062 1.00 83.94 285 GLU A O 1
ATOM 2260 N N . ARG A 1 286 ? -1.138 -7.191 10.902 1.00 86.88 286 ARG A N 1
ATOM 2261 C CA . ARG A 1 286 ? -0.911 -8.096 12.041 1.00 86.88 286 ARG A CA 1
ATOM 2262 C C . ARG A 1 286 ? -1.284 -7.456 13.370 1.00 86.88 286 ARG A C 1
ATOM 2264 O O . ARG A 1 286 ? -1.850 -8.135 14.225 1.00 86.88 286 ARG A O 1
ATOM 2271 N N . GLU A 1 287 ? -0.934 -6.190 13.546 1.00 87.38 287 GLU A N 1
ATOM 2272 C CA . GLU A 1 287 ? -1.239 -5.429 14.752 1.00 87.38 287 GLU A CA 1
ATOM 2273 C C . GLU A 1 287 ? -2.740 -5.172 14.874 1.00 87.38 287 GLU A C 1
ATOM 2275 O O . GLU A 1 287 ? -3.327 -5.465 15.912 1.00 87.38 287 GLU A O 1
ATOM 2280 N N . TYR A 1 288 ? -3.385 -4.771 13.779 1.00 85.12 288 TYR A N 1
ATOM 2281 C CA . TYR A 1 288 ? -4.828 -4.586 13.716 1.00 85.12 288 TYR A CA 1
ATOM 2282 C C . TYR A 1 288 ? -5.581 -5.889 13.993 1.00 85.12 288 TYR A C 1
ATOM 2284 O O . TYR A 1 288 ? -6.468 -5.918 14.838 1.00 85.12 288 TYR A O 1
ATOM 2292 N N . ALA A 1 289 ? -5.184 -6.999 13.360 1.00 86.06 289 ALA A N 1
ATOM 2293 C CA . ALA A 1 289 ? -5.788 -8.306 13.619 1.00 86.06 289 ALA A CA 1
ATOM 2294 C C . ALA A 1 289 ? -5.581 -8.780 15.067 1.00 86.06 289 ALA A C 1
ATOM 2296 O O . ALA A 1 289 ? -6.379 -9.561 15.580 1.00 86.06 289 ALA 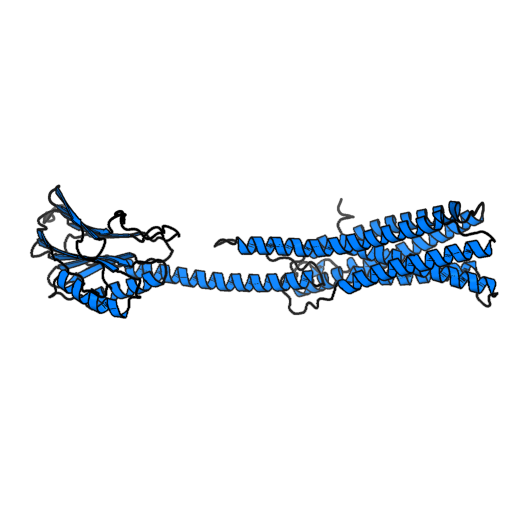A O 1
ATOM 2297 N N . ARG A 1 290 ? -4.497 -8.358 15.730 1.00 89.62 290 ARG A N 1
ATOM 2298 C CA . ARG A 1 290 ? -4.286 -8.628 17.156 1.00 89.62 290 ARG A CA 1
ATOM 2299 C C . ARG A 1 290 ? -5.236 -7.796 18.013 1.00 89.62 290 ARG A C 1
ATOM 2301 O O . ARG A 1 290 ? -5.933 -8.385 18.829 1.00 89.62 290 ARG A O 1
ATOM 2308 N N . LEU A 1 291 ? -5.301 -6.485 17.782 1.00 88.69 291 LEU A N 1
ATOM 2309 C CA . LEU A 1 291 ? -6.212 -5.587 18.495 1.00 88.69 291 LEU A CA 1
ATOM 2310 C C . LEU A 1 291 ? -7.672 -6.029 18.341 1.00 88.69 291 LEU A C 1
ATOM 2312 O O . LEU A 1 291 ? -8.424 -6.049 19.308 1.00 88.69 291 LEU A O 1
ATOM 2316 N N . ASP A 1 292 ? -8.055 -6.429 17.128 1.00 87.94 292 ASP A N 1
ATOM 2317 C CA . ASP A 1 292 ? -9.389 -6.933 16.821 1.00 87.94 292 ASP A CA 1
ATOM 2318 C C . ASP A 1 292 ? -9.723 -8.182 17.642 1.00 87.94 292 ASP A C 1
ATOM 2320 O O . ASP A 1 292 ? -10.765 -8.223 18.291 1.00 87.94 292 ASP A O 1
ATOM 2324 N N . ARG A 1 293 ? -8.808 -9.162 17.698 1.00 90.12 293 ARG A N 1
ATOM 2325 C CA . ARG A 1 293 ? -8.972 -10.350 18.551 1.00 90.12 293 ARG A CA 1
ATOM 2326 C C . ARG A 1 293 ? -9.089 -9.993 20.031 1.00 90.12 293 ARG A C 1
ATOM 2328 O O . ARG A 1 293 ? -9.938 -10.567 20.707 1.00 90.12 293 ARG A O 1
ATOM 2335 N N . ASP A 1 294 ? -8.272 -9.063 20.518 1.00 91.62 294 ASP A N 1
ATOM 2336 C CA . ASP A 1 294 ? -8.290 -8.639 21.921 1.00 91.62 294 ASP A CA 1
ATOM 2337 C C . ASP A 1 294 ? -9.628 -7.952 22.274 1.00 91.62 294 ASP A C 1
ATOM 2339 O O . ASP A 1 294 ? -10.217 -8.244 23.316 1.00 91.62 294 ASP A O 1
ATOM 2343 N N . ILE A 1 295 ? -10.170 -7.118 21.374 1.00 90.12 295 ILE A N 1
ATOM 2344 C CA . ILE A 1 295 ? -11.502 -6.505 21.527 1.00 90.12 295 ILE A CA 1
ATOM 2345 C C . ILE A 1 295 ? -12.598 -7.574 21.510 1.00 90.12 295 ILE A C 1
ATOM 2347 O O . ILE A 1 295 ? -13.452 -7.570 22.392 1.00 90.12 295 ILE A O 1
ATOM 2351 N N . GLN A 1 296 ? -12.581 -8.512 20.557 1.00 91.06 296 GLN A N 1
ATOM 2352 C CA . GLN A 1 296 ? -13.587 -9.583 20.495 1.00 91.06 296 GLN A CA 1
ATOM 2353 C C . GLN A 1 296 ? -13.579 -10.453 21.758 1.00 91.06 296 GLN A C 1
ATOM 2355 O O . GLN A 1 296 ? -14.640 -10.819 22.264 1.00 91.06 296 GLN A O 1
ATOM 2360 N N . LEU A 1 297 ? -12.398 -10.739 22.312 1.00 93.38 297 LEU A N 1
ATOM 2361 C CA . LEU A 1 297 ? -12.279 -11.433 23.591 1.00 93.38 297 LEU A CA 1
ATOM 2362 C C . LEU A 1 297 ? -12.902 -10.612 24.730 1.00 93.38 297 LEU A C 1
ATOM 2364 O O . LEU A 1 297 ? -13.657 -11.160 25.531 1.00 93.38 297 LEU A O 1
ATOM 2368 N N . ALA A 1 298 ? -12.640 -9.303 24.787 1.00 91.00 298 ALA A N 1
ATOM 2369 C CA . ALA A 1 298 ? -13.244 -8.422 25.786 1.00 91.00 298 ALA A CA 1
ATOM 2370 C C . ALA A 1 298 ? -14.782 -8.389 25.677 1.00 91.00 298 ALA A C 1
ATOM 2372 O O . ALA A 1 298 ? -15.468 -8.462 26.698 1.00 91.00 298 ALA A O 1
ATOM 2373 N N . VAL A 1 299 ? -15.331 -8.369 24.454 1.00 90.56 299 VAL A N 1
ATOM 2374 C CA . VAL A 1 299 ? -16.781 -8.476 24.204 1.00 90.56 299 VAL A CA 1
ATOM 2375 C C . VAL A 1 299 ? -17.338 -9.778 24.773 1.00 90.56 299 VAL A C 1
ATOM 2377 O O . VAL A 1 299 ? -18.351 -9.745 25.475 1.00 90.56 299 VAL A O 1
ATOM 2380 N N . GLN A 1 300 ? -16.678 -10.908 24.507 1.00 91.69 300 GLN A N 1
ATOM 2381 C CA . GLN A 1 300 ? -17.097 -12.222 25.002 1.00 91.69 300 GLN A CA 1
ATOM 2382 C C . GLN A 1 300 ? -17.074 -12.292 26.531 1.00 91.69 300 GLN A C 1
ATOM 2384 O O . GLN A 1 300 ? -18.051 -12.732 27.136 1.00 91.69 300 GLN A O 1
ATOM 2389 N N . VAL A 1 301 ? -15.998 -11.813 27.164 1.00 90.94 301 VAL A N 1
ATOM 2390 C CA . VAL A 1 301 ? -15.883 -11.762 28.631 1.00 90.94 301 VAL A CA 1
ATOM 2391 C C . VAL A 1 301 ? -16.991 -10.894 29.227 1.00 90.94 301 VAL A C 1
ATOM 2393 O O . VAL A 1 301 ? -17.663 -11.311 30.168 1.00 90.94 301 VAL A O 1
ATOM 2396 N N . GLN A 1 302 ? -17.244 -9.716 28.652 1.00 89.25 302 GLN A N 1
ATOM 2397 C CA . GLN A 1 302 ? -18.302 -8.823 29.117 1.00 89.25 302 GLN A CA 1
ATOM 2398 C C . GLN A 1 302 ? -19.701 -9.439 28.955 1.00 89.25 302 GLN A C 1
ATOM 2400 O O . GLN A 1 302 ? -20.538 -9.316 29.846 1.00 89.25 302 GLN A O 1
ATOM 2405 N N . GLN A 1 303 ? -19.969 -10.118 27.837 1.00 88.50 303 GLN A N 1
ATOM 2406 C CA . GLN A 1 303 ? -21.229 -10.839 27.632 1.00 88.50 303 GLN A CA 1
ATOM 2407 C C . GLN A 1 303 ? -21.414 -11.954 28.664 1.00 88.50 303 GLN A C 1
ATOM 2409 O O . GLN A 1 303 ? -22.490 -12.060 29.244 1.00 88.50 303 GLN A O 1
ATOM 2414 N N . GLN A 1 304 ? -20.368 -12.736 28.948 1.00 88.81 304 GLN A N 1
ATOM 2415 C CA . GLN A 1 304 ? -20.414 -13.767 29.987 1.00 88.81 304 GLN A CA 1
ATOM 2416 C C . GLN A 1 304 ? -20.701 -13.170 31.367 1.00 88.81 304 GLN A C 1
ATOM 2418 O O . GLN A 1 304 ? -21.562 -13.680 32.084 1.00 88.81 304 GLN A O 1
ATOM 2423 N N . LEU A 1 305 ? -20.046 -12.056 31.713 1.00 87.62 305 LEU A N 1
ATOM 2424 C CA . LEU A 1 305 ? -20.269 -11.358 32.980 1.00 87.62 305 LEU A CA 1
ATOM 2425 C C . LEU A 1 305 ? -21.726 -10.911 33.160 1.00 87.62 305 LEU A C 1
ATOM 2427 O O . LEU A 1 305 ? -22.235 -11.022 34.275 1.00 87.62 305 LEU A O 1
ATOM 2431 N N . LEU A 1 306 ? -22.390 -10.460 32.090 1.00 86.56 306 LEU A N 1
ATOM 2432 C CA . LEU A 1 306 ? -23.778 -9.977 32.115 1.00 86.56 306 LEU A CA 1
ATOM 2433 C C . LEU A 1 306 ? -24.827 -11.089 31.913 1.00 86.56 306 LEU A C 1
ATOM 2435 O O . LEU A 1 306 ? -25.985 -10.908 32.258 1.00 86.56 306 LEU A O 1
ATOM 2439 N N . SER A 1 307 ? -24.449 -12.258 31.390 1.00 71.19 307 SER A N 1
ATOM 2440 C CA . SER A 1 307 ? -25.395 -13.332 31.027 1.00 71.19 307 SER A CA 1
ATOM 2441 C C . SER A 1 307 ? -26.017 -14.121 32.196 1.00 71.19 307 SER A C 1
ATOM 2443 O O . SER A 1 307 ? -26.897 -14.951 31.974 1.00 71.19 307 SER A O 1
ATOM 2445 N N . ASN A 1 308 ? -25.609 -13.871 33.444 1.00 65.50 308 ASN A N 1
ATOM 2446 C CA . ASN A 1 308 ? -26.016 -14.651 34.623 1.00 65.50 308 ASN A CA 1
ATOM 2447 C C . ASN A 1 308 ? -27.339 -14.176 35.272 1.00 65.50 308 ASN A C 1
ATOM 2449 O O . ASN A 1 308 ? -27.395 -13.892 36.464 1.00 65.50 308 ASN A O 1
ATOM 2453 N N . LEU A 1 309 ? -28.440 -14.137 34.516 1.00 64.44 309 LEU A N 1
ATOM 2454 C CA . LEU A 1 309 ? -29.773 -13.747 35.020 1.00 64.44 309 LEU A CA 1
ATOM 2455 C C . LEU A 1 309 ? -30.612 -14.919 35.571 1.00 64.44 309 LEU A C 1
ATOM 2457 O O . LEU A 1 309 ? -31.787 -15.045 35.228 1.00 64.44 309 LEU A O 1
ATOM 2461 N N . GLN A 1 310 ? -30.050 -15.816 36.389 1.00 61.34 310 GLN A N 1
ATOM 2462 C CA . GLN A 1 310 ? -30.833 -16.949 36.924 1.00 61.34 310 GLN A CA 1
ATOM 2463 C C . GLN A 1 310 ? -30.643 -17.251 38.420 1.00 61.34 310 GLN A C 1
ATOM 2465 O O . GLN A 1 310 ? -30.260 -18.365 38.778 1.00 61.34 310 GLN A O 1
ATOM 2470 N N . PRO A 1 311 ? -30.984 -16.332 39.336 1.00 62.88 311 PRO A N 1
ATOM 2471 C CA . PRO A 1 311 ? -31.411 -16.741 40.664 1.00 62.88 311 PRO A CA 1
ATOM 2472 C C . PRO A 1 311 ? -32.887 -17.170 40.622 1.00 62.88 311 PRO A C 1
ATOM 2474 O O . PRO A 1 311 ? -33.759 -16.421 40.181 1.00 62.88 311 PRO A O 1
ATOM 2477 N N . ALA A 1 312 ? -33.179 -18.386 41.083 1.00 63.69 312 ALA A N 1
ATOM 2478 C CA . ALA A 1 312 ? -34.551 -18.836 41.294 1.00 63.69 312 ALA A CA 1
ATOM 2479 C C . ALA A 1 312 ? -35.129 -18.131 42.534 1.00 63.69 312 ALA A C 1
ATOM 2481 O O . ALA A 1 312 ? -34.840 -18.528 43.661 1.00 63.69 312 ALA A O 1
ATOM 2482 N N . LEU A 1 313 ? -35.928 -17.079 42.331 1.00 77.81 313 LEU A N 1
ATOM 2483 C CA . LEU A 1 313 ? -36.654 -16.379 43.394 1.00 77.81 313 LEU A CA 1
ATOM 2484 C C . LEU A 1 313 ? -38.165 -16.578 43.209 1.00 77.81 313 LEU A C 1
ATOM 2486 O O . LEU A 1 313 ? -38.836 -15.722 42.644 1.00 77.81 313 LEU A O 1
ATOM 2490 N N . GLY A 1 314 ? -38.707 -17.708 43.670 1.00 80.06 314 GLY A N 1
ATOM 2491 C CA . GLY A 1 314 ? -40.147 -17.992 43.588 1.00 80.06 314 GLY A CA 1
ATOM 2492 C C . GLY A 1 314 ? -40.724 -17.788 42.177 1.00 80.06 314 GLY A C 1
ATOM 2493 O O . GLY A 1 314 ? -40.204 -18.342 41.211 1.00 80.06 314 GLY A O 1
ATOM 2494 N N . ASP A 1 315 ? -41.766 -16.955 42.069 1.00 84.88 315 ASP A N 1
ATOM 2495 C CA . ASP A 1 315 ? -42.483 -16.651 40.817 1.00 84.88 315 ASP A CA 1
ATOM 2496 C C . ASP A 1 315 ? -41.887 -15.472 40.018 1.00 84.88 315 ASP A C 1
ATOM 2498 O O . ASP A 1 315 ? -42.508 -14.972 39.071 1.00 84.88 315 ASP A O 1
ATOM 2502 N N . TRP A 1 316 ? -40.698 -14.990 40.395 1.00 88.25 316 TRP A N 1
ATOM 2503 C CA . TRP A 1 316 ? -40.052 -13.859 39.734 1.00 88.25 316 TRP A CA 1
ATOM 2504 C C . TRP A 1 316 ? -39.301 -14.272 38.466 1.00 88.25 316 TRP A C 1
ATOM 2506 O O . TRP A 1 316 ? -38.571 -15.262 38.430 1.00 88.25 316 TRP A O 1
ATOM 2516 N N . ARG A 1 317 ? -39.437 -13.455 37.419 1.00 89.75 317 ARG A N 1
ATOM 2517 C CA . ARG A 1 317 ? -38.658 -13.544 36.177 1.00 89.75 317 ARG A CA 1
ATOM 2518 C C . ARG A 1 317 ? -37.859 -12.270 35.970 1.00 89.75 317 ARG A C 1
ATOM 2520 O O . ARG A 1 317 ? -38.416 -11.179 36.076 1.00 89.75 317 ARG A O 1
ATOM 2527 N N . PHE A 1 318 ? -36.588 -12.418 35.615 1.00 90.06 318 PHE A N 1
ATOM 2528 C CA . PHE A 1 318 ? -35.664 -11.306 35.416 1.00 90.06 318 PHE A CA 1
ATOM 2529 C C . PHE A 1 318 ? -35.243 -11.204 33.951 1.00 90.06 318 PHE A C 1
ATOM 2531 O O . PHE A 1 318 ? -34.962 -12.215 33.309 1.00 90.06 318 PHE A O 1
ATOM 2538 N N . ASN A 1 319 ? -35.191 -9.983 33.430 1.00 89.94 319 ASN A N 1
ATOM 2539 C CA . ASN A 1 319 ? -34.666 -9.680 32.106 1.00 89.94 319 ASN A CA 1
ATOM 2540 C C . ASN A 1 319 ? -33.803 -8.422 32.185 1.00 89.94 319 ASN A C 1
ATOM 2542 O O . ASN A 1 319 ? -34.227 -7.435 32.778 1.00 89.94 319 ASN A O 1
ATOM 2546 N N . GLY A 1 320 ? -32.616 -8.454 31.592 1.00 88.94 320 GLY A N 1
ATOM 2547 C CA . GLY A 1 320 ? -31.682 -7.333 31.588 1.00 88.94 320 GLY A CA 1
ATOM 2548 C C . GLY A 1 320 ? -31.230 -7.009 30.175 1.00 88.94 320 GLY A C 1
ATOM 2549 O O . GLY A 1 320 ? -30.994 -7.908 29.366 1.00 88.94 320 GLY A O 1
ATOM 2550 N N . GLU A 1 321 ? -31.084 -5.723 29.882 1.00 87.25 321 GLU A N 1
ATOM 2551 C CA . GLU A 1 321 ? -30.618 -5.230 28.591 1.00 87.25 321 GLU A CA 1
ATOM 2552 C C . GLU A 1 321 ? -29.503 -4.200 28.793 1.00 87.25 321 GLU A C 1
ATOM 2554 O O . GLU A 1 321 ? -29.567 -3.357 29.687 1.00 87.25 321 GLU A O 1
ATOM 2559 N N . CYS A 1 322 ? -28.470 -4.266 27.950 1.00 86.56 322 CYS A N 1
ATOM 2560 C CA . CYS A 1 322 ? -27.446 -3.229 27.849 1.00 86.56 322 CYS A CA 1
ATOM 2561 C C . CYS A 1 322 ? -27.271 -2.840 26.384 1.00 86.56 322 CYS A C 1
ATOM 2563 O O . CYS A 1 322 ? -26.901 -3.683 25.561 1.00 86.56 322 CYS A O 1
ATOM 2565 N N . ARG A 1 323 ? -27.468 -1.561 26.068 1.00 82.19 323 ARG A N 1
ATOM 2566 C CA . ARG A 1 323 ? -27.141 -0.983 24.766 1.00 82.19 323 ARG A CA 1
ATOM 2567 C C . ARG A 1 323 ? -25.784 -0.301 24.872 1.00 82.19 323 ARG A C 1
ATOM 2569 O O . ARG A 1 323 ? -25.577 0.512 25.764 1.00 82.19 323 ARG A O 1
ATOM 2576 N N . ARG A 1 324 ? -24.867 -0.660 23.973 1.00 80.69 324 ARG A N 1
ATOM 2577 C CA . ARG A 1 324 ? -23.490 -0.157 23.978 1.00 80.69 324 ARG A CA 1
ATOM 2578 C C . ARG A 1 324 ? -23.241 0.747 22.779 1.00 80.69 324 ARG A C 1
ATOM 2580 O O . ARG A 1 324 ? -23.691 0.435 21.676 1.00 80.69 324 ARG A O 1
ATOM 2587 N N . ALA A 1 325 ? -22.501 1.823 22.989 1.00 72.69 325 ALA A N 1
ATOM 2588 C CA . ALA A 1 325 ? -22.077 2.761 21.954 1.00 72.69 325 ALA A CA 1
ATOM 2589 C C . ALA A 1 325 ? -20.806 2.315 21.219 1.00 72.69 325 ALA A C 1
ATOM 2591 O O . ALA A 1 325 ? -20.557 2.713 20.082 1.00 72.69 325 ALA A O 1
ATOM 2592 N N . THR A 1 326 ? -20.010 1.469 21.873 1.00 82.00 326 THR A N 1
ATOM 2593 C CA . THR A 1 326 ? -18.800 0.832 21.334 1.00 82.00 326 THR A CA 1
ATOM 2594 C C . THR A 1 326 ? -18.875 -0.684 21.550 1.00 82.00 326 THR A C 1
ATOM 2596 O O . THR A 1 326 ? -19.866 -1.192 22.077 1.00 82.00 326 THR A O 1
ATOM 2599 N N . GLU A 1 327 ? -17.871 -1.447 21.113 1.00 84.06 327 GLU A N 1
ATOM 2600 C CA . GLU A 1 327 ? -17.889 -2.915 21.203 1.00 84.06 327 GLU A CA 1
ATOM 2601 C C . GLU A 1 327 ? -18.037 -3.405 22.656 1.00 84.06 327 GLU A C 1
ATOM 2603 O O . GLU A 1 327 ? -18.777 -4.355 22.939 1.00 84.06 327 GLU A O 1
ATOM 2608 N N . VAL A 1 328 ? -17.377 -2.714 23.585 1.00 88.56 328 VAL A N 1
ATOM 2609 C CA . VAL A 1 328 ? -17.477 -2.922 25.034 1.00 88.56 328 VAL A CA 1
ATOM 2610 C C . VAL A 1 328 ? -17.888 -1.624 25.714 1.00 88.56 328 VAL A C 1
ATOM 2612 O O . VAL A 1 328 ? -17.432 -0.561 25.316 1.00 88.56 328 VAL A O 1
ATOM 2615 N N . GLY A 1 329 ? -18.744 -1.707 26.731 1.00 88.00 329 GLY A N 1
ATOM 2616 C CA . GLY A 1 329 ? -19.328 -0.517 27.363 1.00 88.00 329 GLY A CA 1
ATOM 2617 C C . GLY A 1 329 ? -19.305 -0.520 28.888 1.00 88.00 329 GLY A C 1
ATOM 2618 O O . GLY A 1 329 ? -19.004 -1.536 29.512 1.00 88.00 329 GLY A O 1
ATOM 2619 N N . GLY A 1 330 ? -19.651 0.612 29.487 1.00 89.75 330 GLY A N 1
ATOM 2620 C CA . GLY A 1 330 ? -19.803 0.804 30.926 1.00 89.75 330 GLY A CA 1
ATOM 2621 C C . GLY A 1 330 ? -21.155 0.354 31.484 1.00 89.75 330 GLY A C 1
ATOM 2622 O O . GLY A 1 330 ? -21.292 0.294 32.701 1.00 89.75 330 GLY A O 1
ATOM 2623 N N . GLY A 1 331 ? -22.142 0.044 30.636 1.00 90.12 331 GLY A N 1
ATOM 2624 C CA . GLY A 1 331 ? -23.478 -0.402 31.053 1.00 90.12 331 GLY A CA 1
ATOM 2625 C C . GLY A 1 331 ? -23.503 -1.831 31.607 1.00 90.12 331 GLY A C 1
ATOM 2626 O O . GLY A 1 331 ? -22.892 -2.737 31.033 1.00 90.12 331 GLY A O 1
ATOM 2627 N N . PHE A 1 332 ? -24.235 -2.043 32.701 1.00 92.12 332 PHE A N 1
ATOM 2628 C CA . PHE A 1 332 ? -24.386 -3.334 33.365 1.00 92.12 332 PHE A CA 1
ATOM 2629 C C . PHE A 1 332 ? -25.729 -3.512 34.062 1.00 92.12 332 PHE A C 1
ATOM 2631 O O . PHE A 1 332 ? -26.433 -2.563 34.400 1.00 92.12 332 PHE A O 1
ATOM 2638 N N . TYR A 1 333 ? -26.039 -4.772 34.332 1.00 92.62 333 TYR A N 1
ATOM 2639 C CA . TYR A 1 333 ? -27.119 -5.185 35.205 1.00 92.62 333 TYR A CA 1
ATOM 2640 C C . TYR A 1 333 ? -26.734 -6.479 35.924 1.00 92.62 333 TYR A C 1
ATOM 2642 O O . TYR A 1 333 ? -25.826 -7.191 35.487 1.00 92.62 333 TYR A O 1
ATOM 2650 N N . ASP A 1 334 ? -27.431 -6.795 37.011 1.00 92.19 334 ASP A N 1
ATOM 2651 C CA . ASP A 1 334 ? -27.277 -8.068 37.711 1.00 92.19 334 ASP A CA 1
ATOM 2652 C C . ASP A 1 334 ? -28.503 -8.432 38.541 1.00 92.19 334 ASP A C 1
ATOM 2654 O O . ASP A 1 334 ? -29.281 -7.558 38.936 1.00 92.19 334 ASP A O 1
ATOM 2658 N N . VAL A 1 335 ? -28.617 -9.718 38.878 1.00 91.62 335 VAL A N 1
ATOM 2659 C CA . VAL A 1 335 ? -29.514 -10.183 39.941 1.00 91.62 335 VAL A CA 1
ATOM 2660 C C . VAL A 1 335 ? -28.707 -10.986 40.948 1.00 91.62 335 VAL A C 1
ATOM 2662 O O . VAL A 1 335 ? -28.162 -12.040 40.626 1.00 91.62 335 VAL A O 1
ATOM 2665 N N . ILE A 1 336 ? -28.648 -10.491 42.178 1.00 90.12 336 ILE A N 1
ATOM 2666 C CA . ILE A 1 336 ? -27.848 -11.071 43.254 1.00 90.12 336 ILE A CA 1
ATOM 2667 C C . ILE A 1 336 ? -28.805 -11.747 44.244 1.00 90.12 336 ILE A C 1
ATOM 2669 O O . ILE A 1 336 ? -29.645 -11.057 44.830 1.00 90.12 336 ILE A O 1
ATOM 2673 N N . PRO A 1 337 ? -28.734 -13.081 44.422 1.00 87.88 337 PRO A N 1
ATOM 2674 C CA . PRO A 1 337 ? -29.541 -13.774 45.418 1.00 87.88 337 PRO A CA 1
ATOM 2675 C C . PRO A 1 337 ? -29.103 -13.376 46.830 1.00 87.88 337 PRO A C 1
ATOM 2677 O O . PRO A 1 337 ? -27.913 -13.206 47.092 1.00 87.88 337 PRO A O 1
ATOM 2680 N N . LEU A 1 338 ? -30.078 -13.250 47.725 1.00 86.94 338 LEU A N 1
ATOM 2681 C CA . LEU A 1 338 ? -29.900 -12.912 49.132 1.00 86.94 338 LEU A CA 1
ATOM 2682 C C . LEU A 1 338 ? -30.614 -13.967 49.996 1.00 86.94 338 LEU A C 1
ATOM 2684 O O . LEU A 1 338 ? -31.610 -14.568 49.579 1.00 86.94 338 LEU A O 1
ATOM 2688 N N . ASP A 1 339 ? -30.140 -14.184 51.215 1.00 82.25 339 ASP A N 1
ATOM 2689 C CA . ASP A 1 339 ? -30.757 -15.091 52.176 1.00 82.25 339 ASP A CA 1
ATOM 2690 C C . ASP A 1 339 ? -32.172 -14.634 52.562 1.00 82.25 339 ASP A C 1
ATOM 2692 O O . ASP A 1 339 ? -32.502 -13.438 52.641 1.00 82.25 339 ASP A O 1
ATOM 2696 N N . GLY A 1 340 ? -33.007 -15.627 52.884 1.00 79.69 340 GLY A N 1
ATOM 2697 C CA . GLY A 1 340 ? -34.371 -15.416 53.369 1.00 79.69 340 GLY A CA 1
ATOM 2698 C C . GLY A 1 340 ? -35.365 -15.043 52.270 1.00 79.69 340 GLY A C 1
ATOM 2699 O O . GLY A 1 340 ? -36.220 -14.200 52.499 1.00 79.69 340 GLY A O 1
ATOM 2700 N N . GLY A 1 341 ? -35.231 -15.619 51.070 1.00 83.06 341 GLY A N 1
ATOM 2701 C CA . GLY A 1 341 ? -36.194 -15.390 49.986 1.00 83.06 341 GLY A CA 1
ATOM 2702 C C . GLY A 1 341 ? -36.137 -13.972 49.418 1.00 83.06 341 GLY A C 1
ATOM 2703 O O . GLY A 1 341 ? -37.166 -13.413 49.030 1.00 83.06 341 GLY A O 1
ATOM 2704 N N . ARG A 1 342 ? -34.939 -13.378 49.373 1.00 88.19 342 ARG A N 1
ATOM 2705 C CA . ARG A 1 342 ? -34.712 -12.025 48.859 1.00 88.19 342 ARG A CA 1
ATOM 2706 C C . ARG A 1 342 ? -33.796 -12.052 47.639 1.00 88.19 342 ARG A C 1
ATOM 2708 O O . ARG A 1 342 ? -33.006 -12.975 47.455 1.00 88.19 342 ARG A O 1
ATOM 2715 N N . ALA A 1 343 ? -33.876 -11.027 46.801 1.00 90.31 343 ALA A N 1
ATOM 2716 C CA . ALA A 1 343 ? -32.878 -10.796 45.757 1.00 90.31 343 ALA A CA 1
ATOM 2717 C C . ALA A 1 343 ? -32.693 -9.303 45.506 1.00 90.31 343 ALA A C 1
ATOM 2719 O O . ALA A 1 343 ? -33.652 -8.534 45.572 1.00 90.31 343 ALA A O 1
ATOM 2720 N N . ALA A 1 344 ? -31.473 -8.895 45.179 1.00 91.81 344 ALA A N 1
ATOM 2721 C CA . ALA A 1 344 ? -31.193 -7.555 44.692 1.00 91.81 344 ALA A CA 1
ATOM 2722 C C . ALA A 1 344 ? -31.150 -7.549 43.164 1.00 91.81 344 ALA A C 1
ATOM 2724 O O . ALA A 1 344 ? -30.384 -8.295 42.559 1.00 91.81 344 ALA A O 1
ATOM 2725 N N . ILE A 1 345 ? -31.938 -6.678 42.544 1.00 92.81 345 ILE A N 1
ATOM 2726 C CA . ILE A 1 345 ? -31.779 -6.295 41.144 1.00 92.81 345 ILE A CA 1
ATOM 2727 C C . ILE A 1 345 ? -30.918 -5.040 41.062 1.00 92.81 345 ILE A C 1
ATOM 2729 O O . ILE A 1 345 ? -31.104 -4.091 41.829 1.00 92.81 345 ILE A O 1
ATOM 2733 N N . VAL A 1 346 ? -29.972 -5.036 40.131 1.00 93.44 346 VAL A N 1
ATOM 2734 C CA . VAL A 1 346 ? -29.052 -3.921 39.916 1.00 93.44 346 VAL A CA 1
ATOM 2735 C C . VAL A 1 346 ? -29.044 -3.561 38.440 1.00 93.44 346 VAL A C 1
ATOM 2737 O O . VAL A 1 346 ? -28.973 -4.441 37.588 1.00 93.44 346 VAL A O 1
ATOM 2740 N N . ALA A 1 347 ? -29.084 -2.268 38.143 1.00 93.56 347 ALA A N 1
ATOM 2741 C CA . ALA A 1 347 ? -28.753 -1.729 36.828 1.00 93.56 347 ALA A CA 1
ATOM 2742 C C . ALA A 1 347 ? -27.917 -0.465 37.005 1.00 93.56 347 ALA A C 1
ATOM 2744 O O . ALA A 1 347 ? -28.120 0.289 37.960 1.00 93.56 347 ALA A O 1
ATOM 2745 N N . GLY A 1 348 ? -26.984 -0.232 36.093 1.00 91.88 348 GLY A N 1
ATOM 2746 C CA . GLY A 1 348 ? -26.147 0.949 36.147 1.00 91.88 348 GLY A CA 1
ATOM 2747 C C . GLY A 1 348 ? -25.224 1.099 34.952 1.00 91.88 348 GLY A C 1
ATOM 2748 O O . GLY A 1 348 ? -25.063 0.202 34.130 1.00 91.88 348 GLY A O 1
ATOM 2749 N N . CYS A 1 349 ? -24.586 2.256 34.878 1.00 91.12 349 CYS A N 1
ATOM 2750 C CA . CYS A 1 349 ? -23.628 2.588 33.844 1.00 91.12 349 CYS A CA 1
ATOM 2751 C C . CYS A 1 349 ? -22.466 3.387 34.432 1.00 91.12 349 CYS A C 1
ATOM 2753 O O . CYS A 1 349 ? -22.632 4.180 35.364 1.00 91.12 349 CYS A O 1
ATOM 2755 N N . VAL A 1 350 ? -21.278 3.166 33.881 1.00 89.81 350 VAL A N 1
ATOM 2756 C CA . VAL A 1 350 ? -20.089 3.969 34.159 1.00 89.81 350 VAL A CA 1
ATOM 2757 C C . VAL A 1 350 ? -19.917 4.986 33.038 1.00 89.81 350 VAL A C 1
ATOM 2759 O O . VAL A 1 350 ? -19.919 4.600 31.872 1.00 89.81 350 VAL A O 1
ATOM 2762 N N . THR A 1 351 ? -19.726 6.262 33.379 1.00 85.81 351 THR A N 1
ATOM 2763 C CA . THR A 1 351 ? -19.453 7.299 32.377 1.00 85.81 351 THR A CA 1
ATOM 2764 C C . THR A 1 351 ? -18.150 7.025 31.624 1.00 85.81 351 THR A C 1
ATOM 2766 O O . THR A 1 351 ? -17.169 6.521 32.179 1.00 85.81 351 THR A O 1
ATOM 2769 N N . GLY A 1 352 ? -18.139 7.392 30.343 1.00 79.00 352 GLY A N 1
ATOM 2770 C CA . GLY A 1 352 ? -17.058 7.083 29.411 1.00 79.00 352 GLY A CA 1
ATOM 2771 C C . GLY A 1 352 ? -17.336 5.823 28.590 1.00 79.00 352 GLY A C 1
ATOM 2772 O O . GLY A 1 352 ? -18.233 5.042 28.888 1.00 79.00 352 GLY A O 1
ATOM 2773 N N . ASN A 1 353 ? -16.539 5.612 27.543 1.00 76.94 353 ASN A N 1
ATOM 2774 C CA . ASN A 1 353 ? -16.788 4.576 26.541 1.00 76.94 353 ASN A CA 1
ATOM 2775 C C . ASN A 1 353 ? -15.605 3.612 26.406 1.00 76.94 353 ASN A C 1
ATOM 2777 O O . ASN A 1 353 ? -14.457 3.945 26.719 1.00 76.94 353 ASN A O 1
ATOM 2781 N N . GLY A 1 354 ? -15.880 2.425 25.869 1.00 85.69 354 GLY A N 1
ATOM 2782 C CA . GLY A 1 354 ? -14.866 1.441 25.529 1.00 85.69 354 GLY A CA 1
ATOM 2783 C C . GLY A 1 354 ? -14.317 0.679 26.736 1.00 85.69 354 GLY A C 1
ATOM 2784 O O . GLY A 1 354 ? -15.000 0.395 27.719 1.00 85.69 354 GLY A O 1
ATOM 2785 N N . LEU A 1 355 ? -13.048 0.283 26.633 1.00 87.94 355 LEU A N 1
ATOM 2786 C CA . LEU A 1 355 ? -12.419 -0.624 27.592 1.00 87.94 355 LEU A CA 1
ATOM 2787 C C . LEU A 1 355 ? -12.297 -0.052 29.023 1.00 87.94 355 LEU A C 1
ATOM 2789 O O . LEU A 1 355 ? -12.538 -0.810 29.962 1.00 87.94 355 LEU A O 1
ATOM 2793 N N . PRO A 1 356 ? -11.952 1.236 29.243 1.00 87.69 356 PRO A N 1
ATOM 2794 C CA . PRO A 1 356 ? -11.823 1.773 30.599 1.00 87.69 356 PRO A CA 1
ATOM 2795 C C . PRO A 1 356 ? -13.126 1.704 31.412 1.00 87.69 356 PRO A C 1
ATOM 2797 O O . PRO A 1 356 ? -13.103 1.212 32.542 1.00 87.69 356 PRO A O 1
ATOM 2800 N N . SER A 1 357 ? -14.265 2.120 30.838 1.00 88.50 357 SER A N 1
ATOM 2801 C CA . SER A 1 357 ? -15.563 2.064 31.528 1.00 88.50 357 SER A CA 1
ATOM 2802 C C . SER A 1 357 ? -16.032 0.621 31.737 1.00 88.50 357 SER A C 1
ATOM 2804 O O . SER A 1 357 ? -16.521 0.291 32.819 1.00 88.50 357 SER A O 1
ATOM 2806 N N . ALA A 1 358 ? -15.769 -0.279 30.782 1.00 90.00 358 ALA A N 1
ATOM 2807 C CA . ALA A 1 358 ? -16.034 -1.713 30.924 1.00 90.00 358 ALA A CA 1
ATOM 2808 C C . ALA A 1 358 ? -15.260 -2.377 32.086 1.00 90.00 358 ALA A C 1
ATOM 2810 O O . ALA A 1 358 ? -15.790 -3.274 32.753 1.00 90.00 358 ALA A O 1
ATOM 2811 N N . LEU A 1 359 ? -14.021 -1.947 32.359 1.00 89.88 359 LEU A N 1
ATOM 2812 C CA . LEU A 1 359 ? -13.208 -2.468 33.469 1.00 89.88 359 LEU A CA 1
ATOM 2813 C C . LEU A 1 359 ? -13.714 -1.992 34.836 1.00 89.88 359 LEU A C 1
ATOM 2815 O O . LEU A 1 359 ? -13.802 -2.793 35.774 1.00 89.88 359 LEU A O 1
ATOM 2819 N N . VAL A 1 360 ? -14.079 -0.711 34.953 1.00 90.38 360 VAL A N 1
ATOM 2820 C CA . VAL A 1 360 ? -14.693 -0.177 36.181 1.00 90.38 360 VAL A CA 1
ATOM 2821 C C . VAL A 1 360 ? -16.037 -0.850 36.422 1.00 90.38 360 VAL A C 1
ATOM 2823 O O . VAL A 1 360 ? -16.281 -1.328 37.527 1.00 90.38 360 VAL A O 1
ATOM 2826 N N . MET A 1 361 ? -16.857 -0.988 35.379 1.00 91.62 361 MET A N 1
ATOM 2827 C CA . MET A 1 361 ? -18.117 -1.722 35.440 1.00 91.62 361 MET A CA 1
ATOM 2828 C C . MET A 1 361 ? -17.917 -3.142 35.981 1.00 91.62 361 MET A C 1
ATOM 2830 O O . MET A 1 361 ? -18.580 -3.538 36.937 1.00 91.62 361 MET A O 1
ATOM 2834 N N . SER A 1 362 ? -16.956 -3.889 35.426 1.00 91.94 362 SER A N 1
ATOM 2835 C CA . SER A 1 362 ? -16.668 -5.264 35.858 1.00 91.94 362 SER A CA 1
ATOM 2836 C C . SER A 1 362 ? -16.247 -5.324 37.329 1.00 91.94 362 SER A C 1
ATOM 2838 O O . SER A 1 362 ? -16.606 -6.258 38.047 1.00 91.94 362 SER A O 1
ATOM 2840 N N . SER A 1 363 ? -15.510 -4.310 37.791 1.00 91.31 363 SER A N 1
ATOM 2841 C CA . SER A 1 363 ? -15.076 -4.189 39.184 1.00 91.31 363 SER A CA 1
ATOM 2842 C C . SER A 1 363 ? -16.257 -3.911 40.114 1.00 91.31 363 SER A C 1
ATOM 2844 O O . SER A 1 363 ? -16.410 -4.606 41.114 1.00 91.31 363 SER A O 1
ATOM 2846 N N . VAL A 1 364 ? -17.129 -2.962 39.757 1.00 90.88 364 VAL A N 1
ATOM 2847 C CA . VAL A 1 364 ? -18.366 -2.648 40.494 1.00 90.88 364 VAL A CA 1
ATOM 2848 C C . VAL A 1 364 ? -19.256 -3.884 40.603 1.00 90.88 364 VAL A C 1
ATOM 2850 O O . VAL A 1 364 ? -19.677 -4.250 41.699 1.00 90.88 364 VAL A O 1
ATOM 2853 N N . LEU A 1 365 ? -19.483 -4.570 39.482 1.00 90.81 365 LEU A N 1
ATOM 2854 C CA . LEU A 1 365 ? -20.292 -5.783 39.425 1.00 90.81 365 LEU A CA 1
ATOM 2855 C C . LEU A 1 365 ? -19.725 -6.887 40.331 1.00 90.81 365 LEU A C 1
ATOM 2857 O O . LEU A 1 365 ? -20.465 -7.524 41.078 1.00 90.81 365 LEU A O 1
ATOM 2861 N N . MET A 1 366 ? -18.405 -7.097 40.321 1.00 90.00 366 MET A N 1
ATOM 2862 C CA . MET A 1 366 ? -17.764 -8.108 41.166 1.00 90.00 366 MET A CA 1
ATOM 2863 C C . MET A 1 366 ? -17.758 -7.724 42.655 1.00 90.00 366 MET A C 1
ATOM 2865 O O . MET A 1 366 ? -17.910 -8.596 43.514 1.00 90.00 366 MET A O 1
ATOM 2869 N N . LEU A 1 367 ? -17.613 -6.438 42.986 1.00 89.88 367 LEU A N 1
ATOM 2870 C CA . LEU A 1 367 ? -17.751 -5.950 44.363 1.00 89.88 367 LEU A CA 1
ATOM 2871 C C . LEU A 1 367 ? -19.158 -6.226 44.893 1.00 89.88 367 LEU A C 1
ATOM 2873 O O . LEU A 1 367 ? -19.299 -6.793 45.976 1.00 89.88 367 LEU A O 1
ATOM 2877 N N . LEU A 1 368 ? -20.184 -5.927 44.093 1.00 89.69 368 LEU A N 1
ATOM 2878 C CA . LEU A 1 368 ? -21.570 -6.241 44.427 1.00 89.69 368 LEU A CA 1
ATOM 2879 C C . LEU A 1 368 ? -21.764 -7.751 44.627 1.00 89.69 368 LEU A C 1
ATOM 2881 O O . LEU A 1 368 ? -22.202 -8.163 45.696 1.00 89.69 368 LEU A O 1
ATOM 2885 N N . ARG A 1 369 ? -21.348 -8.588 43.669 1.00 88.12 369 ARG A N 1
ATOM 2886 C CA . ARG A 1 369 ? -21.475 -10.057 43.765 1.00 88.12 369 ARG A CA 1
ATOM 2887 C C . ARG A 1 369 ? -20.749 -10.670 44.963 1.00 88.12 369 ARG A C 1
ATOM 2889 O O . ARG A 1 369 ? -21.214 -11.661 45.511 1.00 88.12 369 ARG A O 1
ATOM 2896 N N . SER A 1 370 ? -19.586 -10.134 45.333 1.00 87.19 370 SER A N 1
ATOM 2897 C CA . SER A 1 370 ? -18.738 -10.724 46.380 1.00 87.19 370 SER A CA 1
ATOM 2898 C C . SER A 1 370 ? -19.055 -10.231 47.785 1.00 87.19 370 SER A C 1
ATOM 2900 O O . SER A 1 370 ? -18.781 -10.945 48.751 1.00 87.19 370 SER A O 1
ATOM 2902 N N . ARG A 1 371 ? -19.575 -9.006 47.917 1.00 85.19 371 ARG A N 1
ATOM 2903 C CA . ARG A 1 371 ? -19.771 -8.370 49.221 1.00 85.19 371 ARG A CA 1
ATOM 2904 C C . ARG A 1 371 ? -21.220 -8.187 49.602 1.00 85.19 371 ARG A C 1
ATOM 2906 O O . ARG A 1 371 ? -21.453 -8.078 50.801 1.00 85.19 371 ARG A O 1
ATOM 2913 N N . MET A 1 372 ? -22.157 -8.142 48.652 1.00 85.62 372 MET A N 1
ATOM 2914 C CA . MET A 1 372 ? -23.557 -7.899 48.980 1.00 85.62 372 MET A CA 1
ATOM 2915 C C . MET A 1 372 ? -24.062 -8.973 49.955 1.00 85.62 372 MET A C 1
ATOM 2917 O O . MET A 1 372 ? -24.045 -10.160 49.656 1.00 85.62 372 MET A O 1
ATOM 2921 N N . GLN A 1 373 ? -24.424 -8.528 51.159 1.00 71.88 373 GLN A N 1
ATOM 2922 C CA . GLN A 1 373 ? -24.818 -9.342 52.309 1.00 71.88 373 GLN A CA 1
ATOM 2923 C C . GLN A 1 373 ? -26.240 -8.989 52.732 1.00 71.88 373 GLN A C 1
ATOM 2925 O O . GLN A 1 373 ? -26.696 -7.851 52.590 1.00 71.88 373 GLN A O 1
ATOM 2930 N N . ASP A 1 374 ? -26.869 -9.954 53.383 1.00 66.06 374 ASP A N 1
ATOM 2931 C CA . ASP A 1 374 ? -28.297 -10.001 53.701 1.00 66.06 374 ASP A CA 1
ATOM 2932 C C . ASP A 1 374 ? -28.791 -8.990 54.732 1.00 66.06 374 ASP A C 1
ATOM 2934 O O . ASP A 1 374 ? -29.981 -8.672 54.770 1.00 66.06 374 ASP A O 1
ATOM 2938 N N . ALA A 1 375 ? -27.913 -8.491 55.598 1.00 66.69 375 ALA A N 1
ATOM 2939 C CA . ALA A 1 375 ? -28.311 -7.618 56.701 1.00 66.69 375 ALA A CA 1
ATOM 2940 C C . ALA A 1 375 ? -28.366 -6.126 56.329 1.00 66.69 375 ALA A C 1
ATOM 2942 O O . ALA A 1 375 ? -28.932 -5.344 57.088 1.00 66.69 375 ALA A O 1
ATOM 2943 N N . ALA A 1 376 ? -27.771 -5.727 55.203 1.00 78.31 376 ALA A N 1
ATOM 2944 C CA . ALA A 1 376 ? -27.652 -4.322 54.816 1.00 78.31 376 ALA A CA 1
ATOM 2945 C C . ALA A 1 376 ? -28.767 -3.902 53.851 1.00 78.31 376 ALA A C 1
ATOM 2947 O O . ALA A 1 376 ? -29.177 -4.682 52.992 1.00 78.31 376 ALA A O 1
ATOM 2948 N N . THR A 1 377 ? -29.247 -2.665 53.983 1.00 86.38 377 THR A N 1
ATOM 2949 C CA . THR A 1 377 ? -30.283 -2.113 53.097 1.00 86.38 377 THR A CA 1
ATOM 2950 C C . THR A 1 377 ? -29.705 -1.608 51.771 1.00 86.38 377 THR A C 1
ATOM 2952 O O . THR A 1 377 ? -28.488 -1.463 51.616 1.00 86.38 377 THR A O 1
ATOM 2955 N N . ALA A 1 378 ? -30.571 -1.294 50.799 1.00 87.81 378 ALA A N 1
ATOM 2956 C CA . ALA A 1 378 ? -30.140 -0.790 49.492 1.00 87.81 378 ALA A CA 1
ATOM 2957 C C . ALA A 1 378 ? -29.340 0.523 49.618 1.00 87.81 378 ALA A C 1
ATOM 2959 O O . ALA A 1 378 ? -28.340 0.719 48.922 1.00 87.81 378 ALA A O 1
ATOM 2960 N N . GLY A 1 379 ? -29.742 1.408 50.541 1.00 88.31 379 GLY A N 1
ATOM 2961 C CA . GLY A 1 379 ? -29.044 2.669 50.803 1.00 88.31 379 GLY A CA 1
ATOM 2962 C C . GLY A 1 379 ? -27.664 2.474 51.435 1.00 88.31 379 GLY A C 1
ATOM 2963 O O . GLY A 1 379 ? -26.690 3.121 51.031 1.00 88.31 379 GLY A O 1
ATOM 2964 N N . GLU A 1 380 ? -27.554 1.543 52.388 1.00 88.38 380 GLU A N 1
ATOM 2965 C CA . GLU A 1 380 ? -26.271 1.174 52.996 1.00 88.38 380 GLU A CA 1
ATOM 2966 C C . GLU A 1 380 ? -25.303 0.597 51.958 1.00 88.38 380 GLU A C 1
ATOM 2968 O O . GLU A 1 380 ? -24.123 0.957 51.957 1.00 88.38 380 GLU A O 1
ATOM 2973 N N . TRP A 1 381 ? -25.798 -0.245 51.043 1.00 89.00 381 TRP A N 1
ATOM 2974 C CA . TRP A 1 381 ? -24.992 -0.810 49.961 1.00 89.00 381 TRP A CA 1
ATOM 2975 C C . TRP A 1 381 ? -24.466 0.250 49.003 1.00 89.00 381 TRP A C 1
ATOM 2977 O O . TRP A 1 381 ? -23.271 0.244 48.715 1.00 89.00 381 TRP A O 1
ATOM 2987 N N . LEU A 1 382 ? -25.299 1.200 48.569 1.00 89.19 382 LEU A N 1
ATOM 2988 C CA . LEU A 1 382 ? -24.819 2.311 47.741 1.00 89.19 382 LEU A CA 1
ATOM 2989 C C . LEU A 1 382 ? -23.777 3.175 48.461 1.00 89.19 382 LEU A C 1
ATOM 2991 O O . LEU A 1 382 ? -22.786 3.570 47.850 1.00 89.19 382 LEU A O 1
ATOM 2995 N N . THR A 1 383 ? -23.950 3.426 49.761 1.00 87.88 383 THR A N 1
ATOM 2996 C CA . THR A 1 383 ? -22.984 4.214 50.547 1.00 87.88 383 THR A CA 1
ATOM 2997 C C . THR A 1 383 ? -21.639 3.497 50.680 1.00 87.88 383 THR A C 1
ATOM 2999 O O . THR A 1 383 ? -20.585 4.122 50.555 1.00 87.88 383 THR A O 1
ATOM 3002 N N . ARG A 1 384 ? -21.658 2.177 50.908 1.00 88.25 384 ARG A N 1
ATOM 3003 C CA . ARG A 1 384 ? -20.439 1.350 50.932 1.00 88.25 384 ARG A CA 1
ATOM 3004 C C . ARG A 1 384 ? -19.783 1.300 49.557 1.00 88.25 384 ARG A C 1
ATOM 3006 O O . ARG A 1 384 ? -18.573 1.484 49.455 1.00 88.25 384 ARG A O 1
ATOM 3013 N N . LEU A 1 385 ? -20.581 1.120 48.507 1.00 88.94 385 LEU A N 1
ATOM 3014 C CA . LEU A 1 385 ? -20.095 1.070 47.135 1.00 88.94 385 LEU A CA 1
ATOM 3015 C C . LEU A 1 385 ? -19.424 2.389 46.727 1.00 88.94 385 LEU A C 1
ATOM 3017 O O . LEU A 1 385 ? -18.365 2.339 46.112 1.00 88.94 385 LEU A O 1
ATOM 3021 N N . ASP A 1 386 ? -19.954 3.554 47.124 1.00 87.94 386 ASP A N 1
ATOM 3022 C CA . ASP A 1 386 ? -19.300 4.853 46.880 1.00 87.94 386 ASP A CA 1
ATOM 3023 C C . ASP A 1 386 ? -17.877 4.901 47.459 1.00 87.94 386 ASP A C 1
ATOM 3025 O O . ASP A 1 386 ? -16.941 5.382 46.820 1.00 87.94 386 ASP A O 1
ATOM 3029 N N . GLN A 1 387 ? -17.694 4.379 48.674 1.00 86.38 387 GLN A N 1
ATOM 3030 C CA . GLN A 1 387 ? -16.390 4.350 49.341 1.00 86.38 387 GLN A CA 1
ATOM 3031 C C . GLN A 1 387 ? -15.421 3.376 48.665 1.00 86.38 387 GLN A C 1
ATOM 3033 O O . GLN A 1 387 ? -14.241 3.694 48.518 1.00 86.38 387 GLN A O 1
ATOM 3038 N N . GLU A 1 388 ? -15.914 2.214 48.234 1.00 85.31 388 GLU A N 1
ATOM 3039 C CA . GLU A 1 388 ? -15.104 1.190 47.568 1.00 85.31 388 GLU A CA 1
ATOM 3040 C C . GLU A 1 388 ? -14.777 1.531 46.109 1.00 85.31 388 GLU A C 1
ATOM 3042 O O . GLU A 1 388 ? -13.734 1.112 45.605 1.00 85.31 388 GLU A O 1
ATOM 3047 N N . CYS A 1 389 ? -15.612 2.328 45.438 1.00 83.19 389 CYS A N 1
ATOM 3048 C CA . CYS A 1 389 ? -15.376 2.744 44.058 1.00 83.19 389 CYS A CA 1
ATOM 3049 C C . CYS A 1 389 ? -14.358 3.891 43.949 1.00 83.19 389 CYS A C 1
ATOM 3051 O O . CYS A 1 389 ? -13.581 3.930 42.998 1.00 83.19 389 CYS A O 1
ATOM 3053 N N . LYS A 1 390 ? -14.276 4.789 44.942 1.00 82.94 390 LYS A N 1
ATOM 3054 C CA . LYS A 1 390 ? -13.306 5.906 44.966 1.00 82.94 390 LYS A CA 1
ATOM 3055 C C . LYS A 1 390 ? -11.856 5.539 44.601 1.00 82.94 390 LYS A C 1
ATOM 3057 O O . LYS A 1 390 ? -11.276 6.276 43.810 1.00 82.94 390 LYS A O 1
ATOM 3062 N N . PRO A 1 391 ? -11.242 4.457 45.123 1.00 83.06 391 PRO A N 1
ATOM 3063 C CA . PRO A 1 391 ? -9.861 4.103 44.776 1.00 83.06 391 PRO A CA 1
ATOM 3064 C C . PRO A 1 391 ? -9.679 3.523 43.365 1.00 83.06 391 PRO A C 1
ATOM 3066 O O . PRO A 1 391 ? -8.556 3.528 42.866 1.00 83.06 391 PRO A O 1
ATOM 3069 N N . ILE A 1 392 ? -10.736 2.999 42.735 1.00 79.31 392 ILE A N 1
ATOM 3070 C CA . ILE A 1 392 ? -10.667 2.369 41.402 1.00 79.31 392 ILE A CA 1
ATOM 3071 C C . ILE A 1 392 ? -11.140 3.295 40.273 1.00 79.31 392 ILE A C 1
ATOM 3073 O O . ILE A 1 392 ? -10.949 2.978 39.101 1.00 79.31 392 ILE A O 1
ATOM 3077 N N . MET A 1 393 ? -11.747 4.434 40.610 1.00 78.56 393 MET A N 1
ATOM 3078 C CA . MET A 1 393 ? -12.265 5.410 39.651 1.00 78.56 393 MET A CA 1
ATOM 3079 C C . MET A 1 393 ? -11.227 6.489 39.320 1.00 78.56 393 MET A C 1
ATOM 3081 O O . MET A 1 393 ? -10.530 6.995 40.197 1.00 78.56 393 MET A O 1
ATOM 3085 N N . GLN A 1 394 ? -11.146 6.868 38.042 1.00 72.94 394 GLN A N 1
ATOM 3086 C CA . GLN A 1 394 ? -10.405 8.056 37.598 1.00 72.94 394 GLN A CA 1
ATOM 3087 C C . GLN A 1 394 ? -11.214 9.336 37.879 1.00 72.94 394 GLN A C 1
ATOM 3089 O O . GLN A 1 394 ? -12.428 9.258 38.073 1.00 72.94 394 GLN A O 1
ATOM 3094 N N . GLU A 1 395 ? -10.568 10.514 37.891 1.00 69.69 395 GLU A N 1
ATOM 3095 C CA . GLU A 1 395 ? -11.211 11.779 38.312 1.00 69.69 395 GLU A CA 1
ATOM 3096 C C . GLU A 1 395 ? -12.502 12.108 37.538 1.00 69.69 395 GLU A C 1
ATOM 3098 O O . GLU A 1 395 ? -13.441 12.641 38.141 1.00 69.69 395 GLU A O 1
ATOM 3103 N N . ASP A 1 396 ? -12.599 11.693 36.272 1.00 79.00 396 ASP A N 1
ATOM 3104 C CA . ASP A 1 396 ? -13.717 12.011 35.370 1.00 79.00 396 ASP A CA 1
ATOM 3105 C C . ASP A 1 396 ? -14.760 10.888 35.232 1.00 79.00 396 ASP A C 1
ATOM 3107 O O . ASP A 1 396 ? -15.820 11.085 34.636 1.00 79.00 396 ASP A O 1
ATOM 3111 N N . MET A 1 397 ? -14.504 9.708 35.805 1.00 83.12 397 MET A N 1
ATOM 3112 C CA . MET A 1 397 ? -15.466 8.604 35.769 1.00 83.12 397 MET A CA 1
ATOM 3113 C C . MET A 1 397 ? -16.497 8.746 36.887 1.00 83.12 397 MET A C 1
ATOM 3115 O O . MET A 1 397 ? -16.184 9.163 38.003 1.00 83.12 397 MET A O 1
ATOM 3119 N N . ARG A 1 398 ? -17.740 8.378 36.598 1.00 87.50 398 ARG A N 1
ATOM 3120 C CA . ARG A 1 398 ? -18.882 8.388 37.517 1.00 87.50 398 ARG A CA 1
ATOM 3121 C C . ARG A 1 398 ? -19.679 7.111 37.320 1.00 87.50 398 ARG A C 1
ATOM 3123 O O . ARG A 1 398 ? -19.714 6.575 36.217 1.00 87.50 398 ARG A O 1
ATOM 3130 N N . VAL A 1 399 ? -20.305 6.619 38.385 1.00 90.69 399 VAL A N 1
ATOM 3131 C CA . VAL A 1 399 ? -21.195 5.453 38.300 1.00 90.69 399 VAL A CA 1
ATOM 3132 C C . VAL A 1 399 ? -22.618 5.892 38.610 1.00 90.69 399 VAL A C 1
ATOM 3134 O O . VAL A 1 399 ? -22.903 6.376 39.708 1.00 90.69 399 VAL A O 1
ATOM 3137 N N . HIS A 1 400 ? -23.503 5.708 37.638 1.00 91.81 400 HIS A N 1
ATOM 3138 C CA . HIS A 1 400 ? -24.947 5.820 37.800 1.00 91.81 400 HIS A CA 1
ATOM 3139 C C . HIS A 1 400 ? -25.474 4.416 38.082 1.00 91.81 400 HIS A C 1
ATOM 3141 O O . HIS A 1 400 ? -25.170 3.487 37.339 1.00 91.81 400 HIS A O 1
ATOM 3147 N N . ILE A 1 401 ? -26.185 4.220 39.187 1.00 92.94 401 ILE A N 1
ATOM 3148 C CA . ILE A 1 401 ? -26.568 2.879 39.638 1.00 92.94 401 ILE A CA 1
ATOM 3149 C C . ILE A 1 401 ? -27.850 2.912 40.462 1.00 92.94 401 ILE A C 1
ATOM 3151 O O . ILE A 1 401 ? -28.055 3.784 41.306 1.00 92.94 401 ILE A O 1
ATOM 3155 N N . GLY A 1 402 ? -28.720 1.941 40.210 1.00 93.75 402 GLY A N 1
ATOM 3156 C CA . GLY A 1 402 ? -29.900 1.649 41.008 1.00 93.75 402 GLY A CA 1
ATOM 3157 C C . GLY A 1 402 ? -29.804 0.251 41.602 1.00 93.75 402 GLY A C 1
ATOM 3158 O O . GLY A 1 402 ? -29.430 -0.693 40.906 1.00 93.75 402 GLY A O 1
ATOM 3159 N N . ILE A 1 403 ? -30.162 0.125 42.878 1.00 94.62 403 ILE A N 1
ATOM 3160 C CA . ILE A 1 403 ? -30.281 -1.145 43.596 1.00 94.62 403 ILE A CA 1
ATOM 3161 C C . ILE A 1 403 ? -31.719 -1.264 44.097 1.00 94.62 403 ILE A C 1
ATOM 3163 O O . ILE A 1 403 ? -32.198 -0.394 44.826 1.00 94.62 403 ILE A O 1
ATOM 3167 N N . GLY A 1 404 ? -32.398 -2.344 43.716 1.00 93.81 404 GLY A N 1
ATOM 3168 C CA . GLY A 1 404 ? -33.723 -2.711 44.206 1.00 93.81 404 GLY A CA 1
ATOM 3169 C C . GLY A 1 404 ? -33.667 -4.054 44.921 1.00 93.81 404 GLY A C 1
ATOM 3170 O O . GLY A 1 404 ? -33.432 -5.071 44.280 1.00 93.81 404 GLY A O 1
ATOM 3171 N N . MET A 1 405 ? -33.879 -4.084 46.232 1.00 92.75 405 MET A N 1
ATOM 3172 C CA . MET A 1 405 ? -33.945 -5.323 47.008 1.00 92.75 405 MET A CA 1
ATOM 3173 C C . MET A 1 405 ? -35.399 -5.762 47.139 1.00 92.75 405 MET A C 1
ATOM 3175 O O . MET A 1 405 ? -36.222 -5.056 47.722 1.00 92.75 405 MET A O 1
ATOM 3179 N N . ILE A 1 406 ? -35.704 -6.920 46.570 1.00 91.44 406 ILE A N 1
ATOM 3180 C CA . ILE A 1 406 ? -37.013 -7.563 46.602 1.00 91.44 406 ILE A CA 1
ATOM 3181 C C . ILE A 1 406 ? -37.038 -8.503 47.801 1.00 91.44 406 ILE A C 1
ATOM 3183 O O . ILE A 1 406 ? -36.200 -9.402 47.895 1.00 91.44 406 ILE A O 1
ATOM 3187 N N . ASP A 1 407 ? -38.009 -8.309 48.689 1.00 90.12 407 ASP A N 1
ATOM 3188 C CA . ASP A 1 407 ? -38.317 -9.217 49.788 1.00 90.12 407 ASP A CA 1
ATOM 3189 C C . ASP A 1 407 ? -39.628 -9.945 49.504 1.00 90.12 407 ASP A C 1
ATOM 3191 O O . ASP A 1 407 ? -40.701 -9.336 49.493 1.00 90.12 407 ASP A O 1
ATOM 3195 N N . ASN A 1 408 ? -39.532 -11.244 49.206 1.00 85.44 408 ASN A N 1
ATOM 3196 C CA . ASN A 1 408 ? -40.692 -12.035 48.816 1.00 85.44 408 ASN A CA 1
ATOM 3197 C C . ASN A 1 408 ? -41.580 -12.406 50.012 1.00 85.44 408 ASN A C 1
ATOM 3199 O O . ASN A 1 408 ? -42.788 -12.541 49.836 1.00 85.44 408 ASN A O 1
ATOM 3203 N N . ASP A 1 409 ? -41.008 -12.529 51.211 1.00 85.56 409 ASP A N 1
ATOM 3204 C CA . ASP A 1 409 ? -41.745 -12.894 52.424 1.00 85.56 409 ASP A CA 1
ATOM 3205 C C . ASP A 1 409 ? -42.519 -11.695 52.982 1.00 85.56 409 ASP A C 1
ATOM 3207 O O . ASP A 1 409 ? -43.650 -11.835 53.454 1.00 85.56 409 ASP A O 1
ATOM 3211 N N . ARG A 1 410 ? -41.917 -10.501 52.921 1.00 87.00 410 ARG A N 1
ATOM 3212 C CA . ARG A 1 410 ? -42.549 -9.245 53.364 1.00 87.00 410 ARG A CA 1
ATOM 3213 C C . ARG A 1 410 ? -43.341 -8.540 52.271 1.00 87.00 410 ARG A C 1
ATOM 3215 O O . ARG A 1 410 ? -44.048 -7.582 52.573 1.00 87.00 410 ARG A O 1
ATOM 3222 N N . GLU A 1 411 ? -43.214 -8.995 51.027 1.00 88.75 411 GLU A N 1
ATOM 3223 C CA . GLU A 1 411 ? -43.755 -8.348 49.833 1.00 88.75 411 GLU A CA 1
ATOM 3224 C C . GLU A 1 411 ? -43.375 -6.862 49.743 1.00 88.75 411 GLU A C 1
ATOM 3226 O O . GLU A 1 411 ? -44.224 -5.998 49.504 1.00 88.75 411 GLU A O 1
ATOM 3231 N N . THR A 1 412 ? -42.093 -6.544 49.935 1.00 91.44 412 THR A N 1
ATOM 3232 C CA . THR A 1 412 ? -41.583 -5.168 49.850 1.00 91.44 412 THR A CA 1
ATOM 3233 C C . THR A 1 412 ? -40.435 -5.037 48.859 1.00 91.44 412 THR A C 1
ATOM 3235 O O . THR A 1 412 ? -39.627 -5.943 48.671 1.00 91.44 412 THR A O 1
ATOM 3238 N N . LEU A 1 413 ? -40.354 -3.869 48.222 1.00 92.62 413 LEU A N 1
ATOM 3239 C CA . LEU A 1 413 ? -39.237 -3.435 47.395 1.00 92.62 413 LEU A CA 1
ATOM 3240 C C . LEU A 1 413 ? -38.528 -2.281 48.091 1.00 92.62 413 LEU A C 1
ATOM 3242 O O . LEU A 1 413 ? -39.131 -1.234 48.319 1.00 92.62 413 LEU A O 1
ATOM 3246 N N . HIS A 1 414 ? -37.244 -2.450 48.362 1.00 93.25 414 HIS A N 1
ATOM 3247 C CA . HIS A 1 414 ? -36.379 -1.406 48.894 1.00 93.25 414 HIS A CA 1
ATOM 3248 C C . HIS A 1 414 ? -35.491 -0.880 47.773 1.00 93.25 414 HIS A C 1
ATOM 3250 O O . HIS A 1 414 ? -34.674 -1.626 47.239 1.00 93.25 414 HIS A O 1
ATOM 3256 N N . VAL A 1 415 ? -35.648 0.387 47.396 1.00 94.06 415 VAL A N 1
ATOM 3257 C CA . VAL A 1 415 ? -34.901 0.989 46.289 1.00 94.06 415 VAL A CA 1
ATOM 3258 C C . VAL A 1 415 ? -34.011 2.107 46.787 1.00 94.06 415 VAL A C 1
ATOM 3260 O O . VAL A 1 415 ? -34.457 3.014 47.492 1.00 94.06 415 VAL A O 1
ATOM 3263 N N . ALA A 1 416 ? -32.763 2.070 46.344 1.00 94.25 416 ALA A N 1
ATOM 3264 C CA . ALA A 1 416 ? -31.834 3.175 46.450 1.00 94.25 416 ALA A CA 1
ATOM 3265 C C . ALA A 1 416 ? -31.176 3.397 45.084 1.00 94.25 416 ALA A C 1
ATOM 3267 O O . ALA A 1 416 ? -30.853 2.445 44.374 1.00 94.25 416 ALA A O 1
ATOM 3268 N N . MET A 1 417 ? -31.006 4.656 44.692 1.00 93.62 417 MET A N 1
ATOM 3269 C CA . MET A 1 417 ? -30.440 5.030 43.395 1.00 93.62 417 MET A CA 1
ATOM 3270 C C . MET A 1 417 ? -29.450 6.181 43.559 1.00 93.62 417 MET A C 1
ATOM 3272 O O . MET A 1 417 ? -29.593 6.994 44.473 1.00 93.62 417 MET A O 1
ATOM 3276 N N . ALA A 1 418 ? -28.468 6.236 42.664 1.00 91.12 418 ALA A N 1
ATOM 3277 C CA . ALA A 1 418 ? -27.477 7.296 42.543 1.00 91.12 418 ALA A CA 1
ATOM 3278 C C . ALA A 1 418 ? -27.259 7.637 41.062 1.00 91.12 418 ALA A C 1
ATOM 3280 O O . ALA A 1 418 ? -27.171 6.747 40.214 1.00 91.12 418 ALA A O 1
ATOM 3281 N N . GLY A 1 419 ? -27.147 8.924 40.741 1.00 88.88 419 GLY A N 1
ATOM 3282 C CA . GLY A 1 419 ? -26.982 9.394 39.368 1.00 88.88 419 GLY A CA 1
ATOM 3283 C C . GLY A 1 419 ? -28.288 9.403 38.564 1.00 88.88 419 GLY A C 1
ATOM 3284 O O . GLY A 1 419 ? -29.356 9.599 39.127 1.00 88.88 419 GLY A O 1
ATOM 3285 N N . GLN A 1 420 ? -28.204 9.206 37.244 1.00 89.38 420 GLN A N 1
ATOM 3286 C CA . GLN A 1 420 ? -29.304 9.323 36.285 1.00 89.38 420 GLN A CA 1
ATOM 3287 C C . GLN A 1 420 ? -30.048 7.991 36.161 1.00 89.38 420 GLN A C 1
ATOM 3289 O O . GLN A 1 420 ? -29.983 7.296 35.152 1.00 89.38 420 GLN A O 1
ATOM 3294 N N . MET A 1 421 ? -30.716 7.611 37.246 1.00 91.00 421 MET A N 1
ATOM 3295 C CA . MET A 1 421 ? -31.440 6.347 37.355 1.00 91.00 421 MET A CA 1
ATOM 3296 C C . MET A 1 421 ? -32.909 6.587 37.674 1.00 91.00 421 MET A C 1
ATOM 3298 O O . MET A 1 421 ? -33.258 7.505 38.419 1.00 91.00 421 MET A O 1
ATOM 3302 N N . GLN A 1 422 ? -33.760 5.716 37.146 1.00 92.56 422 GLN A N 1
ATOM 3303 C CA . GLN A 1 422 ? -35.196 5.723 37.357 1.00 92.56 422 GLN A CA 1
ATOM 3304 C C . GLN A 1 422 ? -35.700 4.321 37.699 1.00 92.56 422 GLN A C 1
ATOM 3306 O O . GLN A 1 422 ? -35.295 3.318 37.111 1.00 92.56 422 GLN A O 1
ATOM 3311 N N . LEU A 1 423 ? -36.634 4.283 38.643 1.00 94.06 423 LEU A N 1
ATOM 3312 C CA . LEU A 1 423 ? -37.488 3.150 38.947 1.00 94.06 423 LEU A CA 1
ATOM 3313 C C . LEU A 1 423 ? -38.836 3.347 38.253 1.00 94.06 423 LEU A C 1
ATOM 3315 O O . LEU A 1 423 ? -39.504 4.355 38.482 1.00 94.06 423 LEU A O 1
ATOM 3319 N N . LEU A 1 424 ? -39.267 2.357 37.482 1.00 93.06 424 LEU A N 1
ATOM 3320 C CA . LEU A 1 424 ? -40.643 2.214 37.019 1.00 93.06 424 LEU A CA 1
ATOM 3321 C C . LEU A 1 424 ? -41.259 0.998 37.712 1.00 93.06 424 LEU A C 1
ATOM 3323 O O . LEU A 1 424 ? -40.800 -0.129 37.530 1.00 93.06 424 LEU A O 1
ATOM 3327 N N . LEU A 1 425 ? -42.288 1.231 38.521 1.00 92.75 425 LEU A N 1
ATOM 3328 C CA . LEU A 1 425 ? -43.041 0.190 39.211 1.00 92.75 425 LEU A CA 1
ATOM 3329 C C . LEU A 1 425 ? -44.460 0.143 38.645 1.00 92.75 425 LEU A C 1
ATOM 3331 O O . LEU A 1 425 ? -45.221 1.096 38.804 1.00 92.75 425 LEU A O 1
ATOM 3335 N N . GLU A 1 426 ? -44.815 -0.969 38.010 1.00 91.12 426 GLU A N 1
ATOM 3336 C CA . GLU A 1 426 ? -46.188 -1.287 37.622 1.00 91.12 426 GLU A CA 1
ATOM 3337 C C . GLU A 1 426 ? -46.787 -2.221 38.673 1.00 91.12 426 GLU A C 1
ATOM 3339 O O .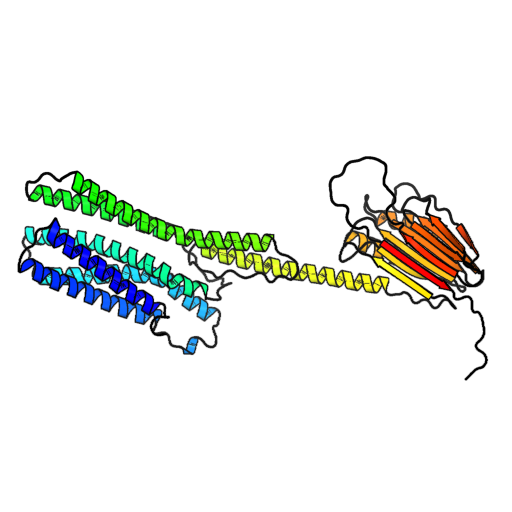 GLU A 1 426 ? -46.286 -3.325 38.907 1.00 91.12 426 GLU A O 1
ATOM 3344 N N . HIS A 1 427 ? -47.861 -1.775 39.312 1.00 85.81 427 HIS A N 1
ATOM 3345 C CA . HIS A 1 427 ? -48.528 -2.476 40.402 1.00 85.81 427 HIS A CA 1
ATOM 3346 C C . HIS A 1 427 ? -50.041 -2.316 40.261 1.00 85.81 427 HIS A C 1
ATOM 3348 O O . HIS A 1 427 ? -50.541 -1.194 40.152 1.00 85.81 427 HIS A O 1
ATOM 3354 N N . ASN A 1 428 ? -50.780 -3.431 40.210 1.00 77.94 428 ASN A N 1
ATOM 3355 C CA . ASN A 1 428 ? -52.247 -3.446 40.077 1.00 77.94 428 ASN A CA 1
ATOM 3356 C C . ASN A 1 428 ? -52.804 -2.560 38.936 1.00 77.94 428 ASN A C 1
ATOM 3358 O O . ASN A 1 428 ? -53.842 -1.919 39.083 1.00 77.94 428 ASN A O 1
ATOM 3362 N N . GLY A 1 429 ? -52.108 -2.497 37.796 1.00 75.94 429 GLY A N 1
ATOM 3363 C CA . GLY A 1 429 ? -52.512 -1.682 36.640 1.00 75.94 429 GLY A CA 1
ATOM 3364 C C . GLY A 1 429 ? -52.219 -0.181 36.769 1.00 75.94 429 GLY A C 1
ATOM 3365 O O . GLY A 1 429 ? -52.559 0.579 35.866 1.00 75.94 429 GLY A O 1
ATOM 3366 N N . SER A 1 430 ? -51.576 0.249 37.859 1.00 81.25 430 SER A N 1
ATOM 3367 C CA . SER A 1 430 ? -51.046 1.603 38.035 1.00 81.25 430 SER A CA 1
ATOM 3368 C C . SER A 1 430 ? -49.528 1.616 37.862 1.00 81.25 430 SER A C 1
ATOM 3370 O O . SER A 1 430 ? -48.837 0.719 38.345 1.00 81.25 430 SER A O 1
ATOM 3372 N N . THR A 1 431 ? -49.005 2.630 37.175 1.00 86.12 431 THR A N 1
ATOM 3373 C CA . THR A 1 431 ? -47.564 2.815 36.976 1.00 86.12 431 THR A CA 1
ATOM 3374 C C . THR A 1 431 ? -47.090 4.002 37.802 1.00 86.12 431 THR A C 1
ATOM 3376 O O . THR A 1 431 ? -47.584 5.117 37.638 1.00 86.12 431 THR A O 1
ATOM 3379 N N . SER A 1 432 ? -46.114 3.774 38.677 1.00 85.44 432 SER A N 1
ATOM 3380 C CA . SER A 1 432 ? -45.428 4.820 39.436 1.00 85.44 432 SER A CA 1
ATOM 3381 C C . SER A 1 432 ? -43.962 4.891 39.020 1.00 85.44 432 SER A C 1
ATOM 3383 O O . SER A 1 432 ? -43.256 3.884 39.058 1.00 85.44 432 SER A O 1
ATOM 3385 N N . GLY A 1 433 ? -43.513 6.080 38.618 1.00 84.94 433 GLY A N 1
ATOM 3386 C CA . GLY A 1 433 ? -42.116 6.370 38.310 1.00 84.94 433 GLY A CA 1
ATOM 3387 C C . GLY A 1 433 ? -41.440 7.098 39.469 1.00 84.94 433 GLY A C 1
ATOM 3388 O O . GLY A 1 433 ? -42.054 7.931 40.135 1.00 84.94 433 GLY A O 1
ATOM 3389 N N . THR A 1 434 ? -40.180 6.792 39.747 1.00 87.12 434 THR A N 1
ATOM 3390 C CA . THR A 1 434 ? -39.363 7.553 40.695 1.00 87.12 434 THR A CA 1
ATOM 3391 C C . THR A 1 434 ? -37.962 7.705 40.143 1.00 87.12 434 THR A C 1
ATOM 3393 O O . THR A 1 434 ? -37.297 6.715 39.868 1.00 87.12 434 THR A O 1
ATOM 3396 N N . GLU A 1 435 ? -37.504 8.942 40.017 1.00 87.12 435 GLU A N 1
ATOM 3397 C CA . GLU A 1 435 ? -36.134 9.252 39.620 1.00 87.12 435 GLU A CA 1
ATOM 3398 C C . GLU A 1 435 ? -35.226 9.392 40.842 1.00 87.12 435 GLU A C 1
ATOM 3400 O O . GLU A 1 435 ? -35.668 9.664 41.968 1.00 87.12 435 GLU A O 1
ATOM 3405 N N . SER A 1 436 ? -33.939 9.168 40.612 1.00 83.19 436 SER A N 1
ATOM 3406 C CA . SER A 1 436 ? -32.882 9.401 41.582 1.00 83.19 436 SER A CA 1
ATOM 3407 C C . SER A 1 436 ? -32.710 10.896 41.845 1.00 83.19 436 SER A C 1
ATOM 3409 O O . SER A 1 436 ? -32.569 11.691 40.923 1.00 83.19 436 SER A O 1
ATOM 3411 N N . GLY A 1 437 ? -32.675 11.272 43.124 1.00 73.88 437 GLY A N 1
ATOM 3412 C CA . GLY A 1 437 ? -32.289 12.617 43.563 1.00 73.88 437 GLY A CA 1
ATOM 3413 C C . GLY A 1 437 ? -30.848 12.705 44.074 1.00 73.88 437 GLY A C 1
ATOM 3414 O O . GLY A 1 437 ? -30.444 13.760 44.555 1.00 73.88 437 GLY A O 1
ATOM 3415 N N . ALA A 1 438 ? -30.095 11.600 44.042 1.00 81.62 438 ALA A N 1
ATOM 3416 C CA . ALA A 1 438 ? -28.732 11.533 44.555 1.00 81.62 438 ALA A CA 1
ATOM 3417 C C . ALA A 1 438 ? -27.705 11.658 43.423 1.00 81.62 438 ALA A C 1
ATOM 3419 O O . ALA A 1 438 ? -27.899 11.137 42.325 1.00 81.62 438 ALA A O 1
ATOM 3420 N N . GLU A 1 439 ? -26.586 12.314 43.718 1.00 85.44 439 GLU A N 1
ATOM 3421 C CA . GLU A 1 439 ? -25.423 12.419 42.830 1.00 85.44 439 GLU A CA 1
ATOM 3422 C C . GLU A 1 439 ? -24.837 11.032 42.489 1.00 85.44 439 GLU A C 1
ATOM 3424 O O . GLU A 1 439 ? -24.946 10.109 43.302 1.00 85.44 439 GLU A O 1
ATOM 3429 N N . PRO A 1 440 ? -24.208 10.856 41.311 1.00 88.25 440 PRO A N 1
ATOM 3430 C CA . PRO A 1 440 ? -23.562 9.599 40.952 1.00 88.25 440 PRO A CA 1
ATOM 3431 C C . PRO A 1 440 ? -22.354 9.308 41.849 1.00 88.25 440 PRO A C 1
ATOM 3433 O O . PRO A 1 440 ? -21.730 10.216 42.410 1.00 88.25 440 PRO A O 1
ATOM 3436 N N . LEU A 1 441 ? -21.997 8.027 41.947 1.00 88.31 441 LEU A N 1
ATOM 3437 C CA . LEU A 1 441 ? -20.885 7.587 42.789 1.00 88.31 441 LEU A CA 1
ATOM 3438 C C . LEU A 1 441 ? -19.538 8.076 42.239 1.00 88.31 441 LEU A C 1
ATOM 3440 O O . LEU A 1 441 ? -19.390 8.327 41.036 1.00 88.31 441 LEU A O 1
ATOM 3444 N N . GLY A 1 442 ? -18.546 8.180 43.126 1.00 79.06 442 GLY A N 1
ATOM 3445 C CA . GLY A 1 442 ? -17.170 8.544 42.770 1.00 79.06 442 GLY A CA 1
ATOM 3446 C C . GLY A 1 442 ? -16.845 10.039 42.844 1.00 79.06 442 GLY A C 1
ATOM 3447 O O . GLY A 1 442 ? -15.738 10.439 42.484 1.00 79.06 442 GLY A O 1
ATOM 3448 N N . ARG A 1 443 ? -17.758 10.890 43.339 1.00 72.69 443 ARG A N 1
ATOM 3449 C CA . ARG A 1 443 ? -17.435 12.295 43.667 1.00 72.69 443 ARG A CA 1
ATOM 3450 C C . ARG A 1 443 ? -16.675 12.393 44.998 1.00 72.69 443 ARG A C 1
ATOM 3452 O O . ARG A 1 443 ? -16.737 11.514 45.855 1.00 72.69 443 ARG A O 1
ATOM 3459 N N . ARG A 1 444 ? -15.967 13.514 45.206 1.00 63.47 444 ARG A N 1
ATOM 3460 C CA . ARG A 1 444 ? -15.276 13.808 46.481 1.00 63.47 444 ARG A CA 1
ATOM 3461 C C . ARG A 1 444 ? -16.246 13.924 47.666 1.00 63.47 444 ARG A C 1
ATOM 3463 O O . ARG A 1 444 ? -15.879 13.551 48.777 1.00 63.47 444 ARG A O 1
ATOM 3470 N N . SER A 1 445 ? -17.471 14.394 47.431 1.00 62.34 445 SER A N 1
ATOM 3471 C CA . SER A 1 445 ? -18.525 14.475 48.449 1.00 62.34 445 SER A CA 1
ATOM 3472 C C . SER A 1 445 ? -19.356 13.187 48.477 1.00 62.34 445 SER A C 1
ATOM 3474 O O . SER A 1 445 ? -19.671 12.671 47.407 1.00 62.34 445 SER A O 1
ATOM 3476 N N . PRO A 1 446 ? -19.719 12.664 49.663 1.00 61.56 446 PRO A N 1
ATOM 3477 C CA . PRO A 1 446 ? -20.547 11.465 49.771 1.00 61.56 446 PRO A CA 1
ATOM 3478 C C . PRO A 1 446 ? -21.935 11.703 49.165 1.00 61.56 446 PRO A C 1
ATOM 3480 O O . PRO A 1 446 ? -22.547 12.746 49.406 1.00 61.56 446 PRO A O 1
ATOM 3483 N N . ALA A 1 447 ? -22.439 10.733 48.400 1.00 62.34 447 ALA A N 1
ATOM 3484 C CA . ALA A 1 447 ? -23.798 10.777 47.875 1.00 62.34 447 ALA A CA 1
ATOM 3485 C C . ALA A 1 447 ? -24.811 10.696 49.033 1.00 62.34 447 ALA A C 1
ATOM 3487 O O . ALA A 1 447 ? -24.746 9.787 49.863 1.00 62.34 447 ALA A O 1
ATOM 3488 N N . SER A 1 448 ? -25.759 11.636 49.110 1.00 66.94 448 SER A N 1
ATOM 3489 C CA . SER A 1 448 ? -26.873 11.563 50.063 1.00 66.94 448 SER A CA 1
ATOM 3490 C C . SER A 1 448 ? -27.921 10.581 49.542 1.00 66.94 448 SER A C 1
ATOM 3492 O O . SER A 1 448 ? -28.896 10.965 48.892 1.00 66.94 448 SER A O 1
ATOM 3494 N N . VAL A 1 449 ? -27.685 9.295 49.778 1.00 73.12 449 VAL A N 1
ATOM 3495 C CA . VAL A 1 449 ? -28.565 8.228 49.303 1.00 73.12 449 VAL A CA 1
ATOM 3496 C C . VAL A 1 449 ? -29.834 8.191 50.155 1.00 73.12 449 VAL A C 1
ATOM 3498 O O . VAL A 1 449 ? -29.772 8.032 51.371 1.00 73.12 449 VAL A O 1
ATOM 3501 N N . THR A 1 450 ? -30.993 8.336 49.512 1.00 76.25 450 THR A N 1
ATOM 3502 C CA . THR A 1 450 ? -32.302 8.171 50.161 1.00 76.25 450 THR A CA 1
ATOM 3503 C C . THR A 1 450 ? -32.905 6.842 49.731 1.00 76.25 450 THR A C 1
ATOM 3505 O O . THR A 1 450 ? -33.075 6.599 48.537 1.00 76.25 450 THR A O 1
ATOM 3508 N N . GLU A 1 451 ? -33.233 5.990 50.698 1.00 86.62 451 GLU A N 1
ATOM 3509 C CA . GLU A 1 451 ? -33.924 4.724 50.455 1.00 86.62 451 GLU A CA 1
ATOM 3510 C C . GLU A 1 451 ? -35.442 4.935 50.445 1.00 86.62 451 GLU A C 1
ATOM 3512 O O . GLU A 1 451 ? -35.991 5.650 51.288 1.00 86.62 451 GLU A O 1
ATOM 3517 N N . LYS A 1 452 ? -36.126 4.306 49.489 1.00 90.06 452 LYS A N 1
ATOM 3518 C CA . LYS A 1 452 ? -37.589 4.294 49.392 1.00 90.06 452 LYS A CA 1
ATOM 3519 C C . LYS A 1 452 ? -38.100 2.862 49.419 1.00 90.06 452 LYS A C 1
ATOM 3521 O O . LYS A 1 452 ? -37.505 1.978 48.810 1.00 90.06 452 LYS A O 1
ATOM 3526 N N . ILE A 1 453 ? -39.219 2.654 50.106 1.00 91.38 453 ILE A N 1
ATOM 3527 C CA . ILE A 1 453 ? -39.838 1.338 50.280 1.00 91.38 453 ILE A CA 1
ATOM 3528 C C . ILE A 1 453 ? -41.201 1.346 49.592 1.00 91.38 453 ILE A C 1
ATOM 3530 O O . ILE A 1 453 ? -42.004 2.250 49.824 1.00 91.38 453 ILE A O 1
ATOM 3534 N N . TYR A 1 454 ? -41.461 0.331 48.772 1.00 90.56 454 TYR A N 1
ATOM 3535 C CA . TYR A 1 454 ? -42.717 0.149 48.050 1.00 90.56 454 TYR A CA 1
ATOM 3536 C C . TYR A 1 454 ? -43.327 -1.220 48.381 1.00 90.56 454 TYR A C 1
ATOM 3538 O O . TYR A 1 454 ? -42.592 -2.206 48.449 1.00 90.56 454 TYR A O 1
ATOM 3546 N N . PRO A 1 455 ? -44.651 -1.325 48.575 1.00 88.81 455 PRO A N 1
ATOM 3547 C CA . PRO A 1 455 ? -45.322 -2.617 48.689 1.00 88.81 455 PRO A CA 1
ATOM 3548 C C . PRO A 1 455 ? -45.387 -3.326 47.322 1.00 88.81 455 PRO A C 1
ATOM 3550 O O . PRO A 1 455 ? -45.614 -2.681 46.300 1.00 88.81 455 PRO A O 1
ATOM 3553 N N . LEU A 1 456 ? -45.224 -4.652 47.303 1.00 85.38 456 LEU A N 1
ATOM 3554 C CA . LEU A 1 456 ? -45.163 -5.490 46.095 1.00 85.38 456 LEU A CA 1
ATOM 3555 C C . LEU A 1 456 ? -46.335 -6.480 45.942 1.00 85.38 456 LEU A C 1
ATOM 3557 O O . LEU A 1 456 ? -46.228 -7.407 45.149 1.00 85.38 456 LEU A O 1
ATOM 3561 N N . ALA A 1 457 ? -47.454 -6.314 46.653 1.00 79.31 457 ALA A N 1
ATOM 3562 C CA . ALA A 1 457 ? -48.559 -7.289 46.680 1.00 79.31 457 ALA A CA 1
ATOM 3563 C C . ALA A 1 457 ? -49.120 -7.668 45.284 1.00 79.31 457 ALA A C 1
ATOM 3565 O O . ALA A 1 457 ? -49.384 -6.796 44.465 1.00 79.31 457 ALA A O 1
ATOM 3566 N N . GLY A 1 458 ? -49.374 -8.951 45.006 1.00 82.69 458 GLY A N 1
ATOM 3567 C CA . GLY A 1 458 ? -49.947 -9.401 43.724 1.00 82.69 458 GLY A CA 1
ATOM 3568 C C . GLY A 1 458 ? -49.010 -9.290 42.504 1.00 82.69 458 GLY A C 1
ATOM 3569 O O . GLY A 1 458 ? -47.790 -9.424 42.630 1.00 82.69 458 GLY A O 1
ATOM 3570 N N . ALA A 1 459 ? -49.597 -9.101 41.313 1.00 86.62 459 ALA A N 1
ATOM 3571 C CA . ALA A 1 459 ? -48.864 -8.991 40.049 1.00 86.62 459 ALA A CA 1
ATOM 3572 C C . ALA A 1 459 ? -48.139 -7.644 39.946 1.00 86.62 459 ALA A C 1
ATOM 3574 O O . ALA A 1 459 ? -48.766 -6.584 40.054 1.00 86.62 459 ALA A O 1
ATOM 3575 N N . CYS A 1 460 ? -46.832 -7.679 39.693 1.00 90.69 460 CYS A N 1
ATOM 3576 C CA . CYS A 1 460 ? -46.027 -6.468 39.606 1.00 90.69 460 CYS A CA 1
ATOM 3577 C C . CYS A 1 460 ? -44.865 -6.596 38.618 1.00 90.69 460 CYS A C 1
ATOM 3579 O O . CYS A 1 460 ? -44.334 -7.684 38.373 1.00 90.69 460 CYS A O 1
ATOM 3581 N N . ARG A 1 461 ? -44.471 -5.455 38.049 1.00 92.56 461 ARG A N 1
ATOM 3582 C CA . ARG A 1 461 ? -43.277 -5.309 37.215 1.00 92.56 461 ARG A CA 1
ATOM 3583 C C . ARG A 1 461 ? -42.431 -4.173 37.767 1.00 92.56 461 ARG A C 1
ATOM 3585 O O . ARG A 1 461 ? -42.880 -3.035 37.842 1.00 92.56 461 ARG A O 1
ATOM 3592 N N . VAL A 1 462 ? -41.200 -4.494 38.133 1.00 93.31 462 VAL A N 1
ATOM 3593 C CA . VAL A 1 462 ? -40.205 -3.561 38.657 1.00 93.31 462 VAL A CA 1
ATOM 3594 C C . VAL A 1 462 ? -39.136 -3.383 37.594 1.00 93.31 462 VAL A C 1
ATOM 3596 O O . VAL A 1 462 ? -38.497 -4.360 37.223 1.00 93.31 462 VAL A O 1
ATOM 3599 N N . THR A 1 463 ? -38.923 -2.167 37.104 1.00 93.75 463 THR A N 1
ATOM 3600 C CA . THR A 1 463 ? -37.849 -1.862 36.152 1.00 93.75 463 THR A CA 1
ATOM 3601 C C . THR A 1 463 ? -36.933 -0.798 36.727 1.00 93.75 463 THR A C 1
ATOM 3603 O O . THR A 1 463 ? -37.393 0.283 37.086 1.00 93.75 463 THR A O 1
ATOM 3606 N N . LEU A 1 464 ? -35.639 -1.099 36.800 1.00 93.44 464 LEU A N 1
ATOM 3607 C CA . LEU A 1 464 ? -34.591 -0.109 37.021 1.00 93.44 464 LEU A CA 1
ATOM 3608 C C . LEU A 1 464 ? -33.934 0.184 35.681 1.00 93.44 464 LEU A C 1
ATOM 3610 O O . LEU A 1 464 ? -33.510 -0.738 34.986 1.00 93.44 464 LEU A O 1
ATOM 3614 N N . GLN A 1 465 ? -33.844 1.455 35.324 1.00 92.12 465 GLN A N 1
ATOM 3615 C CA . GLN A 1 465 ? -33.253 1.879 34.062 1.00 92.12 465 GLN A CA 1
ATOM 3616 C C . GLN A 1 465 ? -32.530 3.211 34.212 1.00 92.12 465 GLN A C 1
ATOM 3618 O O . GLN A 1 465 ? -32.843 4.006 35.100 1.00 92.12 465 GLN A O 1
ATOM 3623 N N . MET A 1 466 ? -31.579 3.456 33.320 1.00 88.00 466 MET A N 1
ATOM 3624 C CA . MET A 1 466 ? -31.047 4.801 33.110 1.00 88.00 466 MET A CA 1
ATOM 3625 C C . MET A 1 466 ? -32.145 5.699 32.523 1.00 88.00 466 MET A C 1
ATOM 3627 O O . MET A 1 466 ? -32.939 5.249 31.695 1.00 88.00 466 MET A O 1
ATOM 3631 N N . THR A 1 467 ? -32.204 6.960 32.943 1.00 77.38 467 THR A N 1
ATOM 3632 C CA . THR A 1 467 ? -33.099 7.950 32.320 1.00 77.38 467 THR A CA 1
ATOM 3633 C C . THR A 1 467 ? -32.577 8.315 30.932 1.00 77.38 467 THR A C 1
ATOM 3635 O O . THR A 1 467 ? -31.411 8.685 30.808 1.00 77.38 467 THR A O 1
ATOM 3638 N N . GLU A 1 468 ? -33.413 8.253 29.891 1.00 57.34 468 GLU A N 1
ATOM 3639 C CA . GLU A 1 468 ? -33.037 8.774 28.571 1.00 57.34 468 GLU A CA 1
ATOM 3640 C C . GLU A 1 468 ? -32.907 10.308 28.637 1.00 57.34 468 GLU A C 1
ATOM 3642 O O . GLU A 1 468 ? -33.897 11.002 28.846 1.00 57.34 468 GLU A O 1
ATOM 3647 N N . GLY A 1 469 ? -31.677 10.816 28.482 1.00 47.59 469 GLY A N 1
ATOM 3648 C CA . GLY A 1 469 ? -31.337 12.194 28.099 1.00 47.59 469 GLY A CA 1
ATOM 3649 C C . GLY A 1 469 ? -32.183 13.321 28.704 1.00 47.59 469 GLY A C 1
ATOM 3650 O O . GLY A 1 469 ? -33.031 13.893 28.022 1.00 47.59 469 GLY A O 1
ATOM 3651 N N . GLY A 1 470 ? -31.893 13.699 29.950 1.00 30.20 470 GLY A N 1
ATOM 3652 C CA . GLY A 1 470 ? -32.335 14.967 30.532 1.00 30.20 470 GLY A CA 1
ATOM 3653 C C . GLY A 1 470 ? -31.323 16.083 30.256 1.00 30.20 470 GLY A C 1
ATOM 3654 O O . GLY A 1 470 ? -30.192 16.017 30.726 1.00 30.20 470 GLY A O 1
ATOM 3655 N N . ASP A 1 471 ? -31.763 17.078 29.488 1.00 32.41 471 ASP A N 1
ATOM 3656 C CA . ASP A 1 471 ? -31.110 18.338 29.104 1.00 32.41 471 ASP A CA 1
ATOM 3657 C C . ASP A 1 471 ? -30.142 18.913 30.168 1.00 32.41 471 ASP A C 1
ATOM 3659 O O . ASP A 1 471 ? -30.547 19.269 31.279 1.00 32.41 471 ASP A O 1
ATOM 3663 N N . VAL A 1 472 ? -28.852 19.041 29.830 1.00 34.03 472 VAL A N 1
ATOM 3664 C CA . VAL A 1 472 ? -27.864 19.734 30.674 1.00 34.03 472 VAL A CA 1
ATOM 3665 C C . VAL A 1 472 ? -27.886 21.219 30.323 1.00 34.03 472 VAL A C 1
ATOM 3667 O O . VAL A 1 472 ? -27.091 21.723 29.531 1.00 34.03 472 VAL A O 1
ATOM 3670 N N . SER A 1 473 ? -28.789 21.957 30.964 1.00 32.91 473 SER A N 1
ATOM 3671 C CA . SER A 1 473 ? -28.663 23.407 31.071 1.00 32.91 473 SER A CA 1
ATOM 3672 C C . SER A 1 473 ? -27.600 23.755 32.123 1.00 32.91 473 SER A C 1
ATOM 3674 O O . SER A 1 473 ? -27.921 23.879 33.302 1.00 32.91 473 SER A O 1
ATOM 3676 N N . ALA A 1 474 ? -26.342 23.922 31.714 1.00 30.69 474 ALA A N 1
ATOM 3677 C CA . ALA A 1 474 ? -25.385 24.857 32.323 1.00 30.69 474 ALA A CA 1
ATOM 3678 C C . ALA A 1 474 ? -24.098 24.865 31.491 1.00 30.69 474 ALA A C 1
ATOM 3680 O O . ALA A 1 474 ? -23.442 23.842 31.330 1.00 30.69 474 ALA A O 1
ATOM 3681 N N . GLY A 1 475 ? -23.795 26.030 30.920 1.00 31.09 475 GLY A N 1
ATOM 3682 C CA . GLY A 1 475 ? -22.802 26.200 29.873 1.00 31.09 475 GLY A CA 1
ATOM 3683 C C . GLY A 1 475 ? -21.376 25.842 30.268 1.00 31.09 475 GLY A C 1
ATOM 3684 O O . GLY A 1 475 ? -20.839 26.381 31.224 1.00 31.09 475 GLY A O 1
ATOM 3685 N N . GLU A 1 476 ? -20.754 25.041 29.417 1.00 29.05 476 GLU A N 1
ATOM 3686 C CA . GLU A 1 476 ? -19.389 25.214 28.936 1.00 29.05 476 GLU A CA 1
ATOM 3687 C C . GLU A 1 476 ? -19.340 24.534 27.565 1.00 29.05 476 GLU A C 1
ATOM 3689 O O . GLU A 1 476 ? -19.627 23.348 27.423 1.00 29.05 476 GLU A O 1
ATOM 3694 N N . ALA A 1 477 ? -19.089 25.328 26.525 1.00 30.77 477 ALA A N 1
ATOM 3695 C CA . ALA A 1 477 ? -18.938 24.830 25.170 1.00 30.77 477 ALA A CA 1
ATOM 3696 C C . ALA A 1 477 ? -17.658 23.987 25.099 1.00 30.77 477 ALA A C 1
ATOM 3698 O O . ALA A 1 477 ? -16.555 24.531 25.075 1.00 30.77 477 ALA A O 1
ATOM 3699 N N . LEU A 1 478 ? -17.822 22.668 25.070 1.00 32.16 478 LEU A N 1
ATOM 3700 C CA . LEU A 1 478 ? -16.814 21.740 24.581 1.00 32.16 478 LEU A CA 1
ATOM 3701 C C . LEU A 1 478 ? -17.342 21.142 23.276 1.00 32.16 478 LEU A C 1
ATOM 3703 O O . LEU A 1 478 ? -18.248 20.311 23.268 1.00 32.16 478 LEU A O 1
ATOM 3707 N N . ASP A 1 479 ? -16.782 21.636 22.173 1.00 28.03 479 ASP A N 1
ATOM 3708 C CA . ASP A 1 479 ? -16.802 20.981 20.871 1.00 28.03 479 ASP A CA 1
ATOM 3709 C C . ASP A 1 479 ? -16.171 19.586 21.016 1.00 28.03 479 ASP A C 1
ATOM 3711 O O . ASP A 1 479 ? -14.957 19.489 21.165 1.00 28.03 479 ASP A O 1
ATOM 3715 N N . ASP A 1 480 ? -16.977 18.522 21.026 1.00 25.64 480 ASP A N 1
ATOM 3716 C CA . ASP A 1 480 ? -16.752 17.304 20.230 1.00 25.64 480 ASP A CA 1
ATOM 3717 C C . ASP A 1 480 ? -17.788 16.212 20.557 1.00 25.64 480 ASP A C 1
ATOM 3719 O O . ASP A 1 480 ? -18.007 15.849 21.707 1.00 25.64 480 ASP A O 1
ATOM 3723 N N . ALA A 1 481 ? -18.393 15.669 19.497 1.00 27.81 481 ALA A N 1
ATOM 3724 C CA . ALA A 1 481 ? -19.080 14.377 19.406 1.00 27.81 481 ALA A CA 1
ATOM 3725 C C . ALA A 1 481 ? -19.955 13.928 20.600 1.00 27.81 481 ALA A C 1
ATOM 3727 O O . ALA A 1 481 ? -19.511 13.262 21.532 1.00 27.81 481 ALA A O 1
ATOM 3728 N N . MET A 1 482 ? -21.264 14.150 20.468 1.00 31.59 482 MET A N 1
ATOM 3729 C CA . MET A 1 482 ? -22.306 13.447 21.219 1.00 31.59 482 MET A CA 1
ATOM 3730 C C . MET A 1 482 ? -22.233 11.939 20.899 1.00 31.59 482 MET A C 1
ATOM 3732 O O . MET A 1 482 ? -22.812 11.467 19.919 1.00 31.59 482 MET A O 1
ATOM 3736 N N . PHE A 1 483 ? -21.450 11.186 21.672 1.00 37.91 483 PHE A N 1
ATOM 3737 C CA . PHE A 1 483 ? -21.462 9.726 21.623 1.00 37.91 483 PHE A CA 1
ATOM 3738 C C . PHE A 1 483 ? -22.833 9.233 22.117 1.00 37.91 483 PHE A C 1
ATOM 3740 O O . PHE A 1 483 ? -23.362 9.815 23.065 1.00 37.91 483 PHE A O 1
ATOM 3747 N N . PRO A 1 484 ? -23.425 8.180 21.518 1.00 47.91 484 PRO A N 1
ATOM 3748 C CA . PRO A 1 484 ? -24.532 7.492 22.170 1.00 47.91 484 PRO A CA 1
ATOM 3749 C C . PRO A 1 484 ? -24.061 7.088 23.570 1.00 47.91 484 PRO A C 1
ATOM 3751 O O . PRO A 1 484 ? -22.945 6.596 23.713 1.00 47.91 484 PRO A O 1
ATOM 3754 N N . GLU A 1 485 ? -24.853 7.341 24.602 1.00 63.69 485 GLU A N 1
ATOM 3755 C CA . GLU A 1 485 ? -24.503 6.886 25.943 1.00 63.69 485 GLU A CA 1
ATOM 3756 C C . GLU A 1 485 ? -24.848 5.403 26.078 1.00 63.69 485 GLU A C 1
ATOM 3758 O O . GLU A 1 485 ? -25.880 4.935 25.583 1.00 63.69 485 GLU A O 1
ATOM 3763 N N . ASP A 1 486 ? -23.967 4.649 26.735 1.00 73.31 486 ASP A N 1
ATOM 3764 C CA . ASP A 1 486 ? -24.277 3.285 27.136 1.00 73.31 486 ASP A CA 1
ATOM 3765 C C . ASP A 1 486 ? -25.495 3.311 28.070 1.00 73.31 486 ASP A C 1
ATOM 3767 O O . ASP A 1 486 ? -25.501 4.015 29.083 1.00 73.31 486 ASP A O 1
ATOM 3771 N N . SER A 1 487 ? -26.523 2.525 27.755 1.00 80.44 487 SER A N 1
ATOM 3772 C CA . SER A 1 487 ? -27.726 2.422 28.579 1.00 80.44 487 SER A CA 1
ATOM 3773 C C . SER A 1 487 ? -27.933 0.999 29.068 1.00 80.44 487 SER A C 1
ATOM 3775 O O . SER A 1 487 ? -27.578 0.019 28.408 1.00 80.44 487 SER A O 1
ATOM 3777 N N . SER A 1 488 ? -28.500 0.880 30.261 1.00 87.88 488 SER A N 1
ATOM 3778 C CA . SER A 1 488 ? -28.772 -0.400 30.902 1.00 87.88 488 SER A CA 1
ATOM 3779 C C . SER A 1 488 ? -30.127 -0.375 31.582 1.00 87.88 488 SER A C 1
ATOM 3781 O O . SER A 1 488 ? -30.484 0.622 32.220 1.00 87.88 488 SER A O 1
ATOM 3783 N N . SER A 1 489 ? -30.833 -1.493 31.517 1.00 90.69 489 SER A N 1
ATOM 3784 C CA . SER A 1 489 ? -32.055 -1.715 32.272 1.00 90.69 489 SER A CA 1
ATOM 3785 C C . SER A 1 489 ? -32.107 -3.136 32.815 1.00 90.69 489 SER A C 1
ATOM 3787 O O . SER A 1 489 ? -31.519 -4.068 32.261 1.00 90.69 489 SER A O 1
ATOM 3789 N N . ILE A 1 490 ? -32.829 -3.296 33.917 1.00 92.00 490 ILE A N 1
ATOM 3790 C CA . ILE A 1 490 ? -33.229 -4.597 34.430 1.00 92.00 490 ILE A CA 1
ATOM 3791 C C . ILE A 1 490 ? -34.688 -4.552 34.854 1.00 92.00 490 ILE A C 1
ATOM 3793 O O . ILE A 1 490 ? -35.127 -3.624 35.533 1.00 92.00 490 ILE A O 1
ATOM 3797 N N . THR A 1 491 ? -35.433 -5.577 34.465 1.00 91.69 491 THR A N 1
ATOM 3798 C CA . THR A 1 491 ? -36.847 -5.743 34.773 1.00 91.69 491 THR A CA 1
ATOM 3799 C C . THR A 1 491 ? -37.063 -7.050 35.525 1.00 91.69 491 THR A C 1
ATOM 3801 O O . THR A 1 491 ? -36.686 -8.119 35.047 1.00 91.69 491 THR A O 1
ATOM 3804 N N . ALA A 1 492 ? -37.725 -6.972 36.676 1.00 91.38 492 ALA A N 1
ATOM 3805 C CA . ALA A 1 492 ? -38.223 -8.101 37.446 1.00 91.38 492 ALA A CA 1
ATOM 3806 C C . ALA A 1 492 ? -39.755 -8.140 37.361 1.00 91.38 492 ALA A C 1
ATOM 3808 O O . ALA A 1 492 ? -40.423 -7.155 37.675 1.00 91.38 492 ALA A O 1
ATOM 3809 N N . CYS A 1 493 ? -40.323 -9.263 36.932 1.00 90.44 493 CYS A N 1
ATOM 3810 C CA . CYS A 1 493 ? -41.771 -9.465 36.849 1.00 90.44 493 CYS A CA 1
ATOM 3811 C C . CYS A 1 493 ? -42.209 -10.578 37.800 1.00 90.44 493 CYS A C 1
ATOM 3813 O O . CYS A 1 493 ? -41.616 -11.656 37.769 1.00 90.44 493 CYS A O 1
ATOM 3815 N N . ARG A 1 494 ? -43.287 -10.352 38.555 1.00 89.25 494 ARG A N 1
ATOM 3816 C CA . ARG A 1 494 ? -44.005 -11.381 39.317 1.00 89.25 494 ARG A CA 1
ATOM 3817 C C . ARG A 1 494 ? -45.413 -11.536 38.755 1.00 89.25 494 ARG A C 1
ATOM 3819 O O . ARG A 1 494 ? -46.172 -10.566 38.707 1.00 89.25 494 ARG A O 1
ATOM 3826 N N . ASN A 1 495 ? -45.772 -12.749 38.345 1.00 79.06 495 ASN A N 1
ATOM 3827 C CA . ASN A 1 495 ? -47.130 -13.045 37.888 1.00 79.06 495 ASN A CA 1
ATOM 3828 C C . ASN A 1 495 ? -48.040 -13.255 39.109 1.00 79.06 495 ASN A C 1
ATOM 3830 O O . ASN A 1 495 ? -47.692 -13.995 40.020 1.00 79.06 495 ASN A O 1
ATOM 3834 N N . GLY A 1 496 ? -49.204 -12.605 39.142 1.00 60.84 496 GLY A N 1
ATOM 3835 C CA . GLY A 1 496 ? -50.108 -12.597 40.303 1.00 60.84 496 GLY A CA 1
ATOM 3836 C C . GLY A 1 496 ? -50.932 -13.869 40.529 1.00 60.84 496 GLY A C 1
ATOM 3837 O O . GLY A 1 496 ? -51.992 -13.780 41.140 1.00 60.84 496 GLY A O 1
ATOM 3838 N N . GLU A 1 497 ? -50.490 -15.032 40.052 1.00 48.38 497 GLU A N 1
ATOM 3839 C CA . GLU A 1 497 ? -51.222 -16.296 40.197 1.00 48.38 497 GLU A CA 1
ATOM 3840 C C . GLU A 1 497 ? -50.502 -17.245 41.159 1.00 48.38 497 GLU A C 1
ATOM 3842 O O . GLU A 1 497 ? -49.832 -18.196 40.768 1.00 48.38 497 GLU A O 1
ATOM 3847 N N . GLY A 1 498 ? -50.668 -16.997 42.457 1.00 38.62 498 GLY A N 1
ATOM 3848 C CA . GLY A 1 498 ? -50.333 -17.979 43.480 1.00 38.62 498 GLY A CA 1
ATOM 3849 C C . GLY A 1 498 ? -51.376 -19.103 43.521 1.00 38.62 498 GLY A C 1
ATOM 3850 O O . GLY A 1 498 ? -52.534 -18.861 43.851 1.00 38.62 498 GLY A O 1
ATOM 3851 N N . LYS A 1 499 ? -50.929 -20.341 43.269 1.00 36.78 499 LYS A N 1
ATOM 3852 C CA . LYS A 1 499 ? -51.596 -21.622 43.598 1.00 36.78 499 LYS A CA 1
ATOM 3853 C C . LYS A 1 499 ? -52.946 -21.925 42.913 1.00 36.78 499 LYS A C 1
ATOM 3855 O O . LYS A 1 499 ? -53.998 -21.924 43.546 1.00 36.78 499 LYS A O 1
ATOM 3860 N N . ARG A 1 500 ? -52.884 -22.394 41.664 1.00 30.83 500 ARG A N 1
ATOM 3861 C CA . ARG A 1 500 ? -53.775 -23.449 41.132 1.00 30.83 500 ARG A CA 1
ATOM 3862 C C . ARG A 1 500 ? -52.965 -24.391 40.240 1.00 30.83 500 ARG A C 1
ATOM 3864 O O . ARG A 1 500 ? -52.979 -24.269 39.029 1.00 30.83 500 ARG A O 1
ATOM 3871 N N . HIS A 1 501 ? -52.232 -25.304 40.859 1.00 31.92 501 HIS A N 1
ATOM 3872 C CA . HIS A 1 501 ? -51.811 -26.546 40.210 1.00 31.92 501 HIS A CA 1
ATOM 3873 C C . HIS A 1 501 ? -51.756 -27.649 41.270 1.00 31.92 501 HIS A C 1
ATOM 3875 O O . HIS A 1 501 ? -50.705 -28.171 41.621 1.00 31.92 501 HIS A O 1
ATOM 3881 N N . GLU A 1 502 ? -52.927 -27.969 41.809 1.00 38.94 502 GLU A N 1
ATOM 3882 C CA . GLU A 1 502 ? -53.303 -29.364 42.014 1.00 38.94 502 GLU A CA 1
ATOM 3883 C C . GLU A 1 502 ? -54.464 -29.611 41.046 1.00 38.94 502 GLU A C 1
ATOM 3885 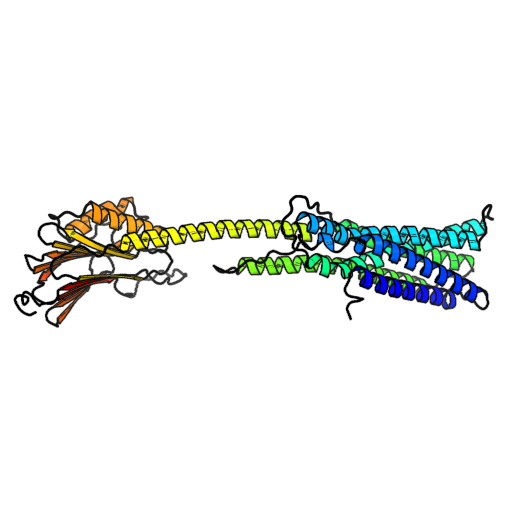O O . GLU A 1 502 ? -55.367 -28.783 40.960 1.00 38.94 502 GLU A O 1
ATOM 3890 N N . GLU A 1 503 ? -54.368 -30.716 40.305 1.00 35.50 503 GLU A N 1
ATOM 3891 C CA . GLU A 1 503 ? -55.378 -31.266 39.390 1.00 35.50 503 GLU A CA 1
ATOM 3892 C C . GLU A 1 503 ? -55.628 -30.489 38.083 1.00 35.50 503 GLU A C 1
ATOM 3894 O O . GLU A 1 503 ? -56.451 -29.588 38.016 1.00 35.50 503 GLU A O 1
ATOM 3899 N N . GLU A 1 504 ? -54.935 -30.888 37.008 1.00 32.03 504 GLU A N 1
ATOM 3900 C CA . GLU A 1 504 ? -55.578 -31.495 35.825 1.00 32.03 504 GLU A CA 1
ATOM 3901 C C . GLU A 1 504 ? -54.528 -31.921 34.773 1.00 32.03 504 GLU A C 1
ATOM 3903 O O . GLU A 1 504 ? -53.937 -31.086 34.098 1.00 32.03 504 GLU A O 1
ATOM 3908 N N . GLN A 1 505 ? -54.369 -33.253 34.689 1.00 31.80 505 GLN A N 1
ATOM 3909 C CA . GLN A 1 505 ? -53.938 -34.129 33.575 1.00 31.80 505 GLN A CA 1
ATOM 3910 C C . GLN A 1 505 ? -52.527 -34.032 32.979 1.00 31.80 505 GLN A C 1
ATOM 3912 O O . GLN A 1 505 ? -52.211 -33.074 32.243 1.00 31.80 505 GLN A O 1
#